Protein AF-A0A962T988-F1 (afdb_monomer_lite)

Secondary structure (DSSP, 8-state):
-------------------------------PPPPPPTTSPPPHHHHHHHHHHHHHHHHHHHHTT---EEEEETTT-TTHHHHHHTTPPTT-EEEEESEEES-EEE-STT-EEEESSTTTSEEEE-TTSSEEEEE-SSSEEEES-EEEESSTTT-EEEEEETT-EEEEEEEEEES-SEEEEEESS-EEEEEEESS--EEEEETT-EEEES---S--EEEEESS-EEEE--BTTBEEEEEEEEESS-EEEE--SS--EEEEEEEEE-SS-EEEE-S-EEEEPP--TT-TT-SEEE-SS-EEEEESEEEES-EEE-SS-EEEEEEEEEB-SS-TTPBPEEEE-TT-EEEEEEEEESEEEE-SS-EEEEES-EE--B-TTS-B-SEEEES-EEEEES-EE-S-EEEETT-EEEEES-EE-S-EEE-TT-EEEE-TT-EEE------SS--SS---SEEE-TT-EEEE-STT-EEESEEEE----S---------------SS--------SS---EE--

Sequence (516 aa):
MRENKTATPLSAMGKLATAAALLAIMTAPAHALTTFTAGTPAKASEVNDNFTELSDRIDALEAKHTGETVNVDCGADAGALLAAMNNAGNGDTFVISGTCNGPIFADHHGLMLQASTPGVDGITAPGDTDAVLSVLARHVTVQGLRLTATVPSSSIGLLVFRNGSATIDNLAVSGAQYSVVVARAASAKIVNTGDIDVAQAVSGGSLRIEGGNSDFRIGAYRNGTVEIRPSAAGSVFEGIELADGGVLRTRGTGTNITVNGKVALYRSSNAYFEGPLTLNYDDNPETEDSGLIALENSALRLRNATINTMTEIAGSSTLRAFSSAFKEYGVPTNGGFIYVGVSSAAVLHGGSAGGIELTEKSSAVLDGATLSGTNIWGDDFALEIDSSAVTAEGATIGDDVYVISNGVFEMEGSTLNGDLIVYSNGSVSVEEGSAINATRAASGTCPTMYNEGIRLDMGSIMTVQDSMSTISGYLHIGYLSAFGAWELGSLPNVDADNNTKSQLEGQGHTGINVCM

Structure (mmCIF, N/CA/C/O backbone):
data_AF-A0A962T988-F1
#
_entry.id   AF-A0A962T988-F1
#
loop_
_atom_site.group_PDB
_atom_site.id
_atom_site.type_symbol
_atom_site.label_atom_id
_atom_site.label_alt_id
_atom_site.label_comp_id
_atom_site.label_asym_id
_atom_site.label_entity_id
_atom_site.label_seq_id
_atom_site.pdbx_PDB_ins_code
_atom_site.Cartn_x
_atom_site.Cartn_y
_atom_site.Cartn_z
_atom_site.occupancy
_atom_site.B_iso_or_equiv
_atom_site.auth_seq_id
_atom_site.auth_comp_id
_atom_site.auth_asym_id
_atom_site.auth_atom_id
_atom_site.pdbx_PDB_model_num
ATOM 1 N N . MET A 1 1 ? 38.900 39.453 -85.536 1.00 39.25 1 MET A N 1
ATOM 2 C CA . MET A 1 1 ? 40.020 38.781 -86.235 1.00 39.25 1 MET A CA 1
ATOM 3 C C . MET A 1 1 ? 39.955 37.318 -85.813 1.00 39.25 1 MET A C 1
ATOM 5 O O . MET A 1 1 ? 39.961 37.091 -84.615 1.00 39.25 1 MET A O 1
ATOM 9 N N . ARG A 1 2 ? 39.473 36.396 -86.669 1.00 37.06 2 ARG A N 1
ATOM 10 C CA . ARG A 1 2 ? 40.268 35.560 -87.616 1.00 37.06 2 ARG A CA 1
ATOM 11 C C . ARG A 1 2 ? 41.411 34.845 -86.875 1.00 37.06 2 ARG A C 1
ATOM 13 O O . ARG A 1 2 ? 42.180 35.548 -86.243 1.00 37.06 2 ARG A O 1
ATOM 20 N N . GLU A 1 3 ? 41.615 33.529 -86.862 1.00 36.16 3 GLU A N 1
ATOM 21 C CA . GLU A 1 3 ? 41.220 32.336 -87.644 1.00 36.16 3 GLU A CA 1
ATOM 22 C C . GLU A 1 3 ? 41.511 31.118 -86.724 1.00 36.16 3 GLU A C 1
ATOM 24 O O . GLU A 1 3 ? 42.454 31.166 -85.944 1.00 36.16 3 GLU A O 1
ATOM 29 N N . ASN A 1 4 ? 40.654 30.106 -86.570 1.00 42.53 4 ASN A N 1
ATOM 30 C CA . ASN A 1 4 ? 40.460 28.912 -87.409 1.00 42.53 4 ASN A CA 1
ATOM 31 C C . ASN A 1 4 ? 41.733 28.121 -87.802 1.00 42.53 4 ASN A C 1
ATOM 33 O O . ASN A 1 4 ? 42.486 28.569 -88.659 1.00 42.53 4 ASN A O 1
ATOM 37 N N . LYS A 1 5 ? 41.887 26.902 -87.252 1.00 44.22 5 LYS A N 1
ATOM 38 C CA . LYS A 1 5 ? 42.448 25.681 -87.889 1.00 44.22 5 LYS A CA 1
ATOM 39 C C . LYS A 1 5 ? 42.120 24.470 -86.992 1.00 44.22 5 LYS A C 1
ATOM 41 O O . LYS A 1 5 ? 42.583 24.411 -85.862 1.00 44.22 5 LYS A O 1
ATOM 46 N N . THR A 1 6 ? 41.086 23.686 -87.325 1.00 41.50 6 THR A N 1
ATOM 47 C CA . THR A 1 6 ? 41.111 22.400 -88.076 1.00 41.50 6 THR A CA 1
ATOM 48 C C . THR A 1 6 ? 41.904 21.275 -87.405 1.00 41.50 6 THR A C 1
ATOM 50 O O . THR A 1 6 ? 43.029 21.515 -87.000 1.00 41.50 6 THR A O 1
ATOM 53 N N . ALA A 1 7 ? 41.530 19.995 -87.424 1.00 40.66 7 ALA A N 1
ATOM 54 C CA . ALA A 1 7 ? 40.282 19.240 -87.580 1.00 40.66 7 ALA A CA 1
ATOM 55 C C . ALA A 1 7 ? 40.701 17.746 -87.551 1.00 40.66 7 ALA A C 1
ATOM 57 O O . ALA A 1 7 ? 41.573 17.386 -88.335 1.00 40.66 7 ALA A O 1
ATOM 58 N N . THR A 1 8 ? 40.004 16.908 -86.758 1.00 42.44 8 THR A N 1
ATOM 59 C CA . THR A 1 8 ? 39.652 15.469 -86.995 1.00 42.44 8 THR A CA 1
ATOM 60 C C . THR A 1 8 ? 40.744 14.380 -87.183 1.00 42.44 8 THR A C 1
ATOM 62 O O . THR A 1 8 ? 41.872 14.719 -87.515 1.00 42.44 8 THR A O 1
ATOM 65 N N . PRO A 1 9 ? 40.427 13.053 -87.120 1.00 53.22 9 PRO A N 1
ATOM 66 C CA . PRO A 1 9 ? 39.211 12.358 -86.635 1.00 53.22 9 PRO A CA 1
ATOM 67 C C . PRO A 1 9 ? 39.452 11.033 -85.838 1.00 53.22 9 PRO A C 1
ATOM 69 O O . PRO A 1 9 ? 40.555 10.514 -85.742 1.00 53.22 9 PRO A O 1
ATOM 72 N N . LEU A 1 10 ? 38.323 10.422 -85.443 1.00 36.81 10 LEU A N 1
ATOM 73 C CA . LEU A 1 10 ? 37.983 8.990 -85.589 1.00 36.81 10 LEU A CA 1
ATOM 74 C C . LEU A 1 10 ? 38.211 7.989 -84.432 1.00 36.81 10 LEU A C 1
ATOM 76 O O . LEU A 1 10 ? 39.319 7.682 -84.015 1.00 36.81 10 LEU A O 1
ATOM 80 N N . SER A 1 11 ? 37.091 7.316 -84.138 1.00 40.28 11 SER A N 1
ATOM 81 C CA . SER A 1 11 ? 36.921 5.934 -83.663 1.00 40.28 11 SER A CA 1
ATOM 82 C C . SER A 1 11 ? 37.006 5.640 -82.159 1.00 40.28 11 SER A C 1
ATOM 84 O O . SER A 1 11 ? 38.055 5.333 -81.616 1.00 40.28 11 SER A O 1
ATOM 86 N N . ALA A 1 12 ? 35.830 5.601 -81.523 1.00 40.47 12 ALA A N 1
ATOM 87 C CA . ALA A 1 12 ? 35.387 4.437 -80.748 1.00 40.47 12 ALA A CA 1
ATOM 88 C C . ALA A 1 12 ? 33.872 4.542 -80.490 1.00 40.47 12 ALA A C 1
ATOM 90 O O . ALA A 1 12 ? 33.415 4.935 -79.421 1.00 40.47 12 ALA A O 1
ATOM 91 N N . MET A 1 13 ? 33.083 4.200 -81.515 1.00 43.38 13 MET A N 1
ATOM 92 C CA . MET A 1 13 ? 31.724 3.698 -81.314 1.00 43.38 13 MET A CA 1
ATOM 93 C C . MET A 1 13 ? 31.827 2.367 -80.570 1.00 43.38 13 MET A C 1
ATOM 95 O O . MET A 1 13 ? 32.518 1.460 -81.028 1.00 43.38 13 MET A O 1
ATOM 99 N N . GLY A 1 14 ? 31.101 2.224 -79.468 1.00 41.66 14 GLY A N 1
ATOM 100 C CA . GLY A 1 14 ? 30.875 0.916 -78.872 1.00 41.66 14 GLY A CA 1
ATOM 101 C C . GLY A 1 14 ? 30.393 1.003 -77.437 1.00 41.66 14 GLY A C 1
ATOM 102 O O . GLY A 1 14 ? 31.177 1.325 -76.556 1.00 41.66 14 GLY A O 1
ATOM 103 N N . LYS A 1 15 ? 29.140 0.582 -77.228 1.00 39.81 15 LYS A N 1
ATOM 104 C CA . LYS A 1 15 ? 28.476 0.314 -75.937 1.00 39.81 15 LYS A CA 1
ATOM 105 C C . LYS A 1 15 ? 27.754 1.502 -75.295 1.00 39.81 15 LYS A C 1
ATOM 107 O O . LYS A 1 15 ? 28.002 1.872 -74.156 1.00 39.81 15 LYS A O 1
ATOM 112 N N . LEU A 1 16 ? 26.757 2.006 -76.019 1.00 44.72 16 LEU A N 1
ATOM 113 C CA . LEU A 1 16 ? 25.584 2.657 -75.436 1.00 44.72 16 LEU A CA 1
ATOM 114 C C . LEU A 1 16 ? 24.385 1.727 -75.668 1.00 44.72 16 LEU A C 1
ATOM 116 O O . LEU A 1 16 ? 23.663 1.853 -76.649 1.00 44.72 16 LEU A O 1
ATOM 120 N N . ALA A 1 17 ? 24.257 0.709 -74.820 1.00 45.31 17 ALA A N 1
ATOM 121 C CA . ALA A 1 17 ? 23.055 -0.104 -74.687 1.00 45.31 17 ALA A CA 1
ATOM 122 C C . ALA A 1 17 ? 23.127 -0.867 -73.361 1.00 45.31 17 ALA A C 1
ATOM 124 O O . ALA A 1 17 ? 24.133 -1.516 -73.075 1.00 45.31 17 ALA A O 1
ATOM 125 N N . THR A 1 18 ? 22.012 -0.877 -72.631 1.00 45.59 18 THR A N 1
ATOM 126 C CA . THR A 1 18 ? 21.708 -1.760 -71.486 1.00 45.59 18 THR A CA 1
ATOM 127 C C . THR A 1 18 ? 22.197 -1.307 -70.102 1.00 45.59 18 THR A C 1
ATOM 129 O O . THR A 1 18 ? 23.062 -1.921 -69.494 1.00 45.59 18 THR A O 1
ATOM 132 N N . ALA A 1 19 ? 21.559 -0.270 -69.555 1.00 39.94 19 ALA A N 1
ATOM 133 C CA . ALA A 1 19 ? 21.387 -0.112 -68.103 1.00 39.94 19 ALA A CA 1
ATOM 134 C C . ALA A 1 19 ? 20.081 0.651 -67.806 1.00 39.94 19 ALA A C 1
ATOM 136 O O . ALA A 1 19 ? 20.057 1.663 -67.119 1.00 39.94 19 ALA A O 1
ATOM 137 N N . ALA A 1 20 ? 18.985 0.178 -68.399 1.00 46.69 20 ALA A N 1
ATOM 138 C CA . ALA A 1 20 ? 17.620 0.605 -68.100 1.00 46.69 20 ALA A CA 1
ATOM 139 C C . ALA A 1 20 ? 16.764 -0.653 -67.900 1.00 46.69 20 ALA A C 1
ATOM 141 O O . ALA A 1 20 ? 15.877 -0.942 -68.693 1.00 46.69 20 ALA A O 1
ATOM 142 N N . ALA A 1 21 ? 17.124 -1.472 -66.910 1.00 46.28 21 ALA A N 1
ATOM 143 C CA . ALA A 1 21 ? 16.362 -2.654 -66.508 1.00 46.28 21 ALA A CA 1
ATOM 144 C C . ALA A 1 21 ? 16.850 -3.165 -65.143 1.00 46.28 21 ALA A C 1
ATOM 146 O O . ALA A 1 21 ? 17.397 -4.257 -65.061 1.00 46.28 21 ALA A O 1
ATOM 147 N N . LEU A 1 22 ? 16.713 -2.373 -64.076 1.00 41.41 22 LEU A N 1
ATOM 148 C CA . LEU A 1 22 ? 16.738 -2.921 -62.712 1.00 41.41 22 LEU A CA 1
ATOM 149 C C . LEU A 1 22 ? 16.064 -1.974 -61.708 1.00 41.41 22 LEU A C 1
ATOM 151 O O . LEU A 1 22 ? 16.631 -1.585 -60.697 1.00 41.41 22 LEU A O 1
ATOM 155 N N . LEU A 1 23 ? 14.829 -1.582 -62.018 1.00 44.09 23 LEU A N 1
ATOM 156 C CA . LEU A 1 23 ? 13.894 -1.049 -61.027 1.00 44.09 23 LEU A CA 1
ATOM 157 C C . LEU A 1 23 ? 12.540 -1.755 -61.187 1.00 44.09 23 LEU A C 1
ATOM 159 O O . LEU A 1 23 ? 11.488 -1.135 -61.281 1.00 44.09 23 LEU A O 1
ATOM 163 N N . ALA A 1 24 ? 12.582 -3.087 -61.275 1.00 43.47 24 ALA A N 1
ATOM 164 C CA . ALA A 1 24 ? 11.425 -3.915 -60.975 1.00 43.47 24 ALA A CA 1
ATOM 165 C C . ALA A 1 24 ? 11.395 -4.062 -59.454 1.00 43.47 24 ALA A C 1
ATOM 167 O O . ALA A 1 24 ? 12.053 -4.930 -58.884 1.00 43.47 24 ALA A O 1
ATOM 168 N N . ILE A 1 25 ? 10.684 -3.147 -58.800 1.00 47.03 25 ILE A N 1
ATOM 169 C CA . ILE A 1 25 ? 10.239 -3.321 -57.423 1.00 47.03 25 ILE A CA 1
ATOM 170 C C . ILE A 1 25 ? 9.438 -4.624 -57.425 1.00 47.03 25 ILE A C 1
ATOM 172 O O . ILE A 1 25 ? 8.323 -4.667 -57.947 1.00 47.03 25 ILE A O 1
ATOM 176 N N . MET A 1 26 ? 10.032 -5.700 -56.907 1.00 39.66 26 MET A N 1
ATOM 177 C CA . MET A 1 26 ? 9.312 -6.926 -56.596 1.00 39.66 26 MET A CA 1
ATOM 178 C C . MET A 1 26 ? 8.359 -6.610 -55.448 1.00 39.66 26 MET A C 1
ATOM 180 O O . MET A 1 26 ? 8.651 -6.834 -54.279 1.00 39.66 26 MET A O 1
ATOM 184 N N . THR A 1 27 ? 7.205 -6.049 -55.794 1.00 42.84 27 THR A N 1
ATOM 185 C CA . THR A 1 27 ? 6.008 -6.241 -54.991 1.00 42.84 27 THR A CA 1
ATOM 186 C C . THR A 1 27 ? 5.675 -7.718 -55.143 1.00 42.84 27 THR A C 1
ATOM 188 O O . THR A 1 27 ? 5.057 -8.131 -56.121 1.00 42.84 27 THR A O 1
ATOM 191 N N . ALA A 1 28 ? 6.188 -8.548 -54.231 1.00 50.31 28 ALA A N 1
ATOM 192 C CA . ALA A 1 28 ? 5.651 -9.890 -54.079 1.00 50.31 28 ALA A CA 1
ATOM 193 C C . ALA A 1 28 ? 4.134 -9.710 -53.898 1.00 50.31 28 ALA A C 1
ATOM 195 O O . ALA A 1 28 ? 3.732 -8.927 -53.028 1.00 50.31 28 ALA A O 1
ATOM 196 N N . PRO A 1 29 ? 3.286 -10.302 -54.759 1.00 52.34 29 PRO A N 1
ATOM 197 C CA . PRO A 1 29 ? 1.853 -10.205 -54.563 1.00 52.34 29 PRO A CA 1
ATOM 198 C C . PRO A 1 29 ? 1.574 -10.775 -53.177 1.00 52.34 29 PRO A C 1
ATOM 200 O O . PRO A 1 29 ? 1.987 -11.894 -52.882 1.00 52.34 29 PRO A O 1
ATOM 203 N N . ALA A 1 30 ? 0.930 -9.994 -52.309 1.00 52.97 30 ALA A N 1
ATOM 204 C CA . ALA A 1 30 ? 0.408 -10.540 -51.069 1.00 52.97 30 ALA A CA 1
ATOM 205 C C . ALA A 1 30 ? -0.486 -11.718 -51.468 1.00 52.97 30 ALA A C 1
ATOM 207 O O . ALA A 1 30 ? -1.491 -11.510 -52.156 1.00 52.97 30 ALA A O 1
ATOM 208 N N . HIS A 1 31 ? -0.071 -12.942 -51.137 1.00 61.88 31 HIS A N 1
ATOM 209 C CA . HIS A 1 31 ? -0.839 -14.135 -51.448 1.00 61.88 31 HIS A CA 1
ATOM 210 C C . HIS A 1 31 ? -2.179 -13.996 -50.720 1.00 61.88 31 HIS A C 1
ATOM 212 O O . HIS A 1 31 ? -2.270 -14.013 -49.493 1.00 61.88 31 HIS A O 1
ATOM 218 N N . ALA A 1 32 ? -3.231 -13.707 -51.483 1.00 74.94 32 ALA A N 1
ATOM 219 C CA . ALA A 1 32 ? -4.561 -13.555 -50.929 1.00 74.94 32 ALA A CA 1
ATOM 220 C C . ALA A 1 32 ? -5.058 -14.944 -50.521 1.00 74.94 32 ALA A C 1
ATOM 222 O O . ALA A 1 32 ? -5.044 -15.861 -51.341 1.00 74.94 32 ALA 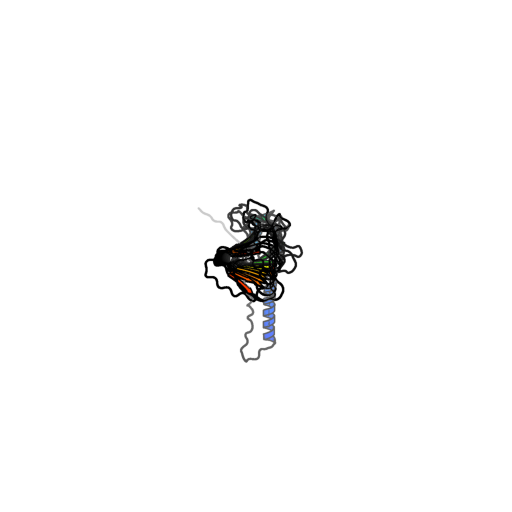A O 1
ATOM 223 N N . LEU A 1 33 ? -5.502 -15.088 -49.269 1.00 84.75 33 LEU A N 1
ATOM 224 C CA . LEU A 1 33 ? -6.119 -16.325 -48.791 1.00 84.75 33 LEU A CA 1
ATOM 225 C C . LEU A 1 33 ? -7.261 -16.732 -49.731 1.00 84.75 33 LEU A C 1
ATOM 227 O O . LEU A 1 33 ? -8.092 -15.900 -50.113 1.00 84.75 33 LEU A O 1
ATOM 231 N N . THR A 1 34 ? -7.322 -18.016 -50.077 1.00 90.00 34 THR A N 1
ATOM 232 C CA . THR A 1 34 ? -8.398 -18.565 -50.904 1.00 90.00 34 THR A CA 1
ATOM 233 C C . THR A 1 34 ? -9.722 -18.397 -50.165 1.00 90.00 34 THR A C 1
ATOM 235 O O . THR A 1 34 ? -9.860 -18.825 -49.017 1.00 90.00 34 THR A O 1
ATOM 238 N N . THR A 1 35 ? -10.706 -17.766 -50.806 1.00 90.50 35 THR A N 1
ATOM 239 C CA . THR A 1 35 ? -12.051 -17.593 -50.244 1.00 90.50 35 THR A CA 1
ATOM 240 C C . THR A 1 35 ? -12.950 -18.748 -50.673 1.00 90.50 35 THR A C 1
ATOM 242 O O . THR A 1 35 ? -13.010 -19.104 -51.848 1.00 90.50 35 THR A O 1
ATOM 245 N N . PHE A 1 36 ? -13.661 -19.348 -49.718 1.00 91.81 36 PHE A N 1
ATOM 246 C CA . PHE A 1 36 ? -14.558 -20.476 -49.977 1.00 91.81 36 PHE A CA 1
ATOM 247 C C . PHE A 1 36 ? -16.010 -20.002 -50.060 1.00 91.81 36 PHE A C 1
ATOM 249 O O . PHE A 1 36 ? -16.465 -19.219 -49.227 1.00 91.81 36 PHE A O 1
ATOM 256 N N . THR A 1 37 ? -16.754 -20.493 -51.055 1.00 94.38 37 THR A N 1
ATOM 257 C CA . THR A 1 37 ? -18.191 -20.206 -51.182 1.00 94.38 37 THR A CA 1
ATOM 258 C C . THR A 1 37 ? -18.996 -21.207 -50.354 1.00 94.38 37 THR A C 1
ATOM 260 O O . THR A 1 37 ? -18.729 -22.410 -50.362 1.00 94.38 37 THR A O 1
ATOM 263 N N . ALA A 1 38 ? -19.998 -20.725 -49.619 1.00 89.44 38 ALA A N 1
ATOM 264 C CA . ALA A 1 38 ? -20.855 -21.592 -48.819 1.00 89.44 38 ALA A CA 1
ATOM 265 C C . ALA A 1 38 ? -21.587 -22.620 -49.704 1.00 89.44 38 ALA A C 1
ATOM 267 O O . ALA A 1 38 ? -22.145 -22.276 -50.744 1.00 89.44 38 ALA A O 1
ATOM 268 N N . GLY A 1 39 ? -21.591 -23.886 -49.280 1.00 90.62 39 GLY A N 1
ATOM 269 C CA . GLY A 1 39 ? -22.261 -24.979 -49.993 1.00 90.62 39 GLY A CA 1
ATOM 270 C C . GLY A 1 39 ? -21.462 -25.604 -51.143 1.00 90.62 39 GLY A C 1
ATOM 271 O O . GLY A 1 39 ? -21.915 -26.597 -51.708 1.00 90.62 39 GLY A O 1
ATOM 272 N N . THR A 1 40 ? -20.270 -25.091 -51.472 1.00 91.75 40 THR A N 1
ATOM 273 C CA . THR A 1 40 ? -19.368 -25.730 -52.445 1.00 91.75 40 THR A CA 1
ATOM 274 C C . THR A 1 40 ? -18.276 -26.535 -51.733 1.00 91.75 40 THR A C 1
ATOM 276 O O . THR A 1 40 ? -17.634 -25.984 -50.837 1.00 91.75 40 THR A O 1
ATOM 279 N N . PRO A 1 41 ? -18.022 -27.806 -52.108 1.00 87.44 41 PRO A N 1
ATOM 280 C CA . PRO A 1 41 ? -16.900 -28.570 -51.565 1.00 87.44 41 PRO A CA 1
ATOM 281 C C . PRO A 1 41 ? -15.560 -27.885 -51.869 1.00 87.44 41 PRO A C 1
ATOM 283 O O . PRO A 1 41 ? -15.242 -27.646 -53.034 1.00 87.44 41 PRO A O 1
ATOM 286 N N . ALA A 1 42 ? -14.777 -27.585 -50.832 1.00 91.06 42 ALA A N 1
ATOM 287 C CA . ALA A 1 42 ? -13.411 -27.083 -50.966 1.00 91.06 42 ALA A CA 1
ATOM 288 C C . ALA A 1 42 ? -12.434 -28.2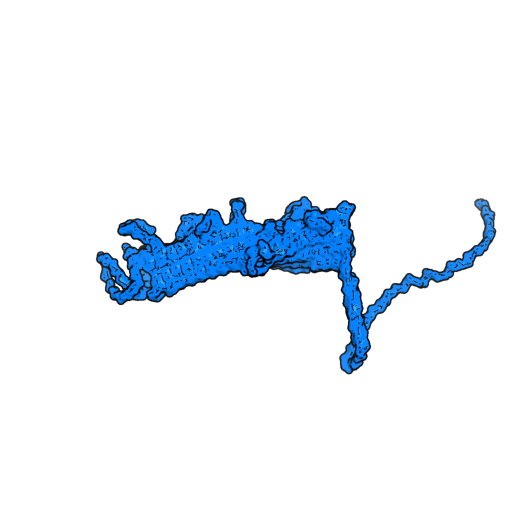47 -51.169 1.00 91.06 42 ALA A C 1
ATOM 290 O O . ALA A 1 42 ? -12.608 -29.318 -50.576 1.00 91.06 42 ALA A O 1
ATOM 291 N N . LYS A 1 43 ? -11.386 -28.057 -51.978 1.00 94.00 43 LYS A N 1
ATOM 292 C CA . LYS A 1 43 ? -10.327 -29.068 -52.059 1.00 94.00 43 LYS A CA 1
ATOM 293 C C . LYS A 1 43 ? -9.490 -29.020 -50.788 1.00 94.00 43 LYS A C 1
ATOM 295 O O . LYS A 1 43 ? -9.113 -27.948 -50.327 1.00 94.00 43 LYS A O 1
ATOM 300 N N . ALA A 1 44 ? -9.128 -30.192 -50.271 1.00 89.88 44 ALA A N 1
ATOM 301 C CA . ALA A 1 44 ? -8.260 -30.293 -49.099 1.00 89.88 44 ALA A CA 1
ATOM 302 C C . ALA A 1 44 ? -6.914 -29.573 -49.302 1.00 89.88 44 ALA A C 1
ATOM 304 O O . ALA A 1 44 ? -6.405 -28.968 -48.368 1.00 89.88 44 ALA A O 1
ATOM 305 N N . SER A 1 45 ? -6.372 -29.579 -50.526 1.00 91.88 45 SER A N 1
ATOM 306 C CA . SER A 1 45 ? -5.148 -28.844 -50.861 1.00 91.88 45 SER A CA 1
ATOM 307 C C . SER A 1 45 ? -5.305 -27.332 -50.682 1.00 91.88 45 SER A C 1
ATOM 309 O O . SER A 1 45 ? -4.464 -26.722 -50.050 1.00 91.88 45 SER A O 1
ATOM 311 N N . GLU A 1 46 ? -6.414 -26.740 -51.138 1.00 89.44 46 GLU A N 1
ATOM 312 C CA . GLU A 1 46 ? -6.660 -25.288 -51.048 1.00 89.44 46 GLU A CA 1
ATOM 313 C C . GLU A 1 46 ? -6.848 -24.830 -49.589 1.00 89.44 46 GLU A C 1
ATOM 315 O O . GLU A 1 46 ? -6.451 -23.730 -49.209 1.00 89.44 46 GLU A O 1
ATOM 320 N N . VAL A 1 47 ? -7.442 -25.685 -48.751 1.00 89.19 47 VAL A N 1
ATOM 321 C CA . VAL A 1 47 ? -7.565 -25.443 -47.306 1.00 89.19 47 VAL A CA 1
ATOM 322 C C . VAL A 1 47 ? -6.201 -25.539 -46.620 1.00 89.19 47 VAL A C 1
ATOM 324 O O . VAL A 1 47 ? -5.866 -24.667 -45.821 1.00 89.19 47 VAL A O 1
ATOM 327 N N . ASN A 1 48 ? -5.408 -26.563 -46.943 1.00 89.38 48 ASN A N 1
ATOM 328 C CA . ASN A 1 48 ? -4.064 -26.732 -46.393 1.00 89.38 48 ASN A CA 1
ATOM 329 C C . ASN A 1 48 ? -3.133 -25.583 -46.805 1.00 89.38 48 ASN A C 1
ATOM 331 O O . ASN A 1 48 ? -2.419 -25.073 -45.951 1.00 89.38 48 ASN A O 1
ATOM 335 N N . ASP A 1 49 ? -3.204 -25.121 -48.056 1.00 89.38 49 ASP A N 1
ATOM 336 C CA . ASP A 1 49 ? -2.417 -23.985 -48.552 1.00 89.38 49 ASP A CA 1
ATOM 337 C C . ASP A 1 49 ? -2.739 -22.698 -47.771 1.00 89.38 49 ASP A C 1
ATOM 339 O O . ASP A 1 49 ? -1.832 -21.962 -47.390 1.00 89.38 49 ASP A O 1
ATOM 343 N N . ASN A 1 50 ? -4.016 -22.449 -47.442 1.00 90.31 50 ASN A N 1
ATOM 344 C CA . ASN A 1 50 ? -4.398 -21.330 -46.573 1.00 90.31 50 ASN A CA 1
ATOM 345 C C . ASN A 1 50 ? -3.815 -21.458 -45.153 1.00 90.31 50 ASN A C 1
ATOM 347 O O . ASN A 1 50 ? -3.456 -20.446 -44.554 1.00 90.31 50 ASN A O 1
ATOM 351 N N . PHE A 1 51 ? -3.747 -22.672 -44.594 1.00 92.12 51 PHE A N 1
ATOM 352 C CA . PHE A 1 51 ? -3.140 -22.896 -43.278 1.00 92.12 51 PHE A CA 1
ATOM 353 C C . PHE A 1 51 ? -1.622 -22.724 -43.307 1.00 92.12 51 PHE A C 1
ATOM 355 O O . PHE A 1 51 ? -1.082 -22.129 -42.380 1.00 92.12 51 PHE A O 1
ATOM 362 N N . THR A 1 52 ? -0.949 -23.186 -44.362 1.00 90.88 52 THR A N 1
ATOM 363 C CA . THR A 1 52 ? 0.484 -22.951 -44.565 1.00 90.88 52 THR A CA 1
ATOM 364 C C . THR A 1 52 ? 0.775 -21.460 -44.703 1.00 90.88 52 THR A C 1
ATOM 366 O O . THR A 1 52 ? 1.607 -20.956 -43.968 1.00 90.88 52 THR A O 1
ATOM 369 N N . GLU A 1 53 ? 0.021 -20.721 -45.522 1.00 86.44 53 GLU A N 1
ATOM 370 C CA . GLU A 1 53 ? 0.174 -19.263 -45.657 1.00 86.44 53 GLU A CA 1
ATOM 371 C C . GLU A 1 53 ? -0.065 -18.529 -44.327 1.00 86.44 53 GLU A C 1
ATOM 373 O O . GLU A 1 53 ? 0.650 -17.591 -43.982 1.00 86.44 53 GLU A O 1
ATOM 378 N N . LEU A 1 54 ? -1.073 -18.937 -43.549 1.00 86.62 54 LEU A N 1
ATOM 379 C CA . LEU A 1 54 ? -1.295 -18.375 -42.215 1.00 86.62 54 LEU A CA 1
ATOM 380 C C . LEU A 1 54 ? -0.137 -18.695 -41.265 1.00 86.62 54 LEU A C 1
ATOM 382 O O . LEU A 1 54 ? 0.272 -17.802 -40.529 1.00 86.62 54 LEU A O 1
ATOM 386 N N . SER A 1 55 ? 0.386 -19.924 -41.297 1.00 86.25 55 SER A N 1
ATOM 387 C CA . SER A 1 55 ? 1.559 -20.334 -40.519 1.00 86.25 55 SER A CA 1
ATOM 388 C C . SER A 1 55 ? 2.773 -19.499 -40.901 1.00 86.25 55 SER A C 1
ATOM 390 O O . SER A 1 55 ? 3.340 -18.855 -40.036 1.00 86.25 55 SER A O 1
ATOM 392 N N . ASP A 1 56 ? 3.094 -19.391 -42.188 1.00 84.44 56 ASP A N 1
ATOM 393 C CA . ASP A 1 56 ? 4.236 -18.620 -42.684 1.00 84.44 56 ASP A CA 1
ATOM 394 C C . ASP A 1 56 ? 4.105 -17.129 -42.338 1.00 84.44 56 ASP A C 1
ATOM 396 O O . ASP A 1 56 ? 5.090 -16.463 -42.031 1.00 84.44 56 ASP A O 1
ATOM 400 N N . ARG A 1 57 ? 2.883 -16.576 -42.349 1.00 82.00 57 ARG A N 1
ATOM 401 C CA . ARG A 1 57 ? 2.630 -15.194 -41.912 1.00 82.00 57 ARG A CA 1
ATOM 402 C C . ARG A 1 57 ? 2.782 -15.021 -40.407 1.00 82.00 57 ARG A C 1
ATOM 404 O O . ARG A 1 57 ? 3.244 -13.961 -39.989 1.00 82.00 57 ARG A O 1
ATOM 411 N N . ILE A 1 58 ? 2.383 -16.009 -39.609 1.00 79.12 58 ILE A N 1
ATOM 412 C CA . ILE A 1 58 ? 2.621 -16.025 -38.161 1.00 79.12 58 ILE A CA 1
ATOM 413 C C . ILE A 1 58 ? 4.125 -16.129 -37.907 1.00 79.12 58 ILE A C 1
ATOM 415 O O . ILE A 1 58 ? 4.669 -15.246 -37.257 1.00 79.12 58 ILE A O 1
ATOM 419 N N . ASP A 1 59 ? 4.809 -17.084 -38.531 1.00 79.56 59 ASP A N 1
ATOM 420 C CA . ASP A 1 59 ? 6.252 -17.293 -38.425 1.00 79.56 59 ASP A CA 1
ATOM 421 C C . ASP A 1 59 ? 7.031 -16.057 -38.887 1.00 79.56 59 ASP A C 1
ATOM 423 O O . ASP A 1 59 ? 8.003 -15.670 -38.255 1.00 79.56 59 ASP A O 1
ATOM 427 N N . ALA A 1 60 ? 6.599 -15.368 -39.947 1.00 73.94 60 ALA A N 1
ATOM 428 C CA . ALA A 1 60 ? 7.215 -14.120 -40.394 1.00 73.94 60 ALA A CA 1
ATOM 429 C C . ALA A 1 60 ? 6.953 -12.952 -39.430 1.00 73.94 60 ALA A C 1
ATOM 431 O O . ALA A 1 60 ? 7.797 -12.066 -39.301 1.00 73.94 60 ALA A O 1
ATOM 432 N N . LEU A 1 61 ? 5.798 -12.916 -38.759 1.00 67.50 61 LEU A N 1
ATOM 433 C CA . LEU A 1 61 ? 5.510 -11.927 -37.717 1.00 67.50 61 LEU A CA 1
ATOM 434 C C . LEU A 1 61 ? 6.312 -12.208 -36.438 1.00 67.50 61 LEU A C 1
ATOM 436 O O . LEU A 1 61 ? 6.804 -11.260 -35.827 1.00 67.50 61 LEU A O 1
ATOM 440 N N . GLU A 1 62 ? 6.492 -13.480 -36.084 1.00 64.94 62 GLU A N 1
ATOM 441 C CA . GLU A 1 62 ? 7.312 -13.944 -34.962 1.00 64.94 62 GLU A CA 1
ATOM 442 C C . GLU A 1 62 ? 8.811 -13.740 -35.238 1.00 64.94 62 GLU A C 1
ATOM 444 O O . GLU A 1 62 ? 9.527 -13.178 -34.411 1.00 64.94 62 GLU A O 1
ATOM 449 N N . ALA A 1 63 ? 9.281 -14.078 -36.440 1.00 64.31 63 ALA A N 1
ATOM 450 C CA . ALA A 1 63 ? 10.665 -13.893 -36.875 1.00 64.31 63 ALA A CA 1
ATOM 451 C C . ALA A 1 63 ? 11.045 -12.416 -37.057 1.00 64.31 63 ALA A C 1
ATOM 453 O O . ALA A 1 63 ? 12.219 -12.069 -36.959 1.00 64.31 63 ALA A O 1
ATOM 454 N N . LYS A 1 64 ? 10.077 -11.523 -37.305 1.00 57.75 64 LYS A N 1
ATOM 455 C CA . LYS A 1 64 ? 10.332 -10.079 -37.431 1.00 57.75 64 LYS A CA 1
ATOM 456 C C . LYS A 1 64 ? 10.584 -9.388 -36.082 1.00 57.75 64 LYS A C 1
ATOM 458 O O . LYS A 1 64 ? 10.961 -8.223 -36.088 1.00 57.75 64 LYS A O 1
ATOM 463 N N . HIS A 1 65 ? 10.378 -10.062 -34.950 1.00 58.41 65 HIS A N 1
ATOM 464 C CA . HIS A 1 65 ? 10.541 -9.470 -33.617 1.00 58.41 65 HIS A CA 1
ATOM 465 C C . HIS A 1 65 ? 11.228 -10.423 -32.630 1.00 58.41 65 HIS A C 1
ATOM 467 O O . HIS A 1 65 ? 10.803 -10.579 -31.484 1.00 58.41 65 HIS A O 1
ATOM 473 N N . THR A 1 66 ? 12.324 -11.052 -33.051 1.00 63.09 66 THR A N 1
ATOM 474 C CA . THR A 1 66 ? 13.290 -11.604 -32.097 1.00 63.09 66 THR A CA 1
ATOM 475 C C . THR A 1 66 ? 14.113 -10.434 -31.569 1.00 63.09 66 THR A C 1
ATOM 477 O O . THR A 1 66 ? 15.082 -10.052 -32.217 1.00 63.09 66 THR A O 1
ATOM 480 N N . GLY A 1 67 ? 13.665 -9.816 -30.472 1.00 77.25 67 GLY A N 1
ATOM 481 C CA . GLY A 1 67 ? 14.286 -8.621 -29.896 1.00 77.25 67 GLY A CA 1
ATOM 482 C C . GLY A 1 67 ? 15.813 -8.652 -29.955 1.00 77.25 67 GLY A C 1
ATOM 483 O O . GLY A 1 67 ? 16.439 -9.626 -29.527 1.00 77.25 67 GLY A O 1
ATOM 484 N N . GLU A 1 68 ? 16.411 -7.614 -30.531 1.00 90.69 68 GLU A N 1
ATOM 485 C CA . GLU A 1 68 ? 17.860 -7.528 -30.656 1.00 90.69 68 GLU A CA 1
ATOM 486 C C . GLU A 1 68 ? 18.473 -7.070 -29.331 1.00 90.69 68 GLU A C 1
ATOM 488 O O . GLU A 1 68 ? 17.884 -6.293 -28.580 1.00 90.69 68 GLU A O 1
ATOM 493 N N . THR A 1 69 ? 19.677 -7.555 -29.018 1.00 96.19 69 THR A N 1
ATOM 494 C CA . THR A 1 69 ? 20.457 -7.005 -27.904 1.00 96.19 69 THR A CA 1
ATOM 495 C C . THR A 1 69 ? 21.354 -5.888 -28.422 1.00 96.19 69 THR A C 1
ATOM 497 O O . THR A 1 69 ? 22.269 -6.133 -29.208 1.00 96.19 69 THR A O 1
ATOM 500 N N . VAL A 1 70 ? 21.111 -4.668 -27.952 1.00 97.06 70 VAL A N 1
ATOM 501 C CA . VAL A 1 70 ? 21.838 -3.454 -28.320 1.00 97.06 70 VAL A CA 1
ATOM 502 C C . VAL A 1 70 ? 22.671 -2.992 -27.126 1.00 97.06 70 VAL A C 1
ATOM 504 O O . VAL A 1 70 ? 22.137 -2.637 -26.077 1.00 97.06 70 VAL A O 1
ATOM 507 N N . ASN A 1 71 ? 23.995 -2.973 -27.281 1.00 98.12 71 ASN A N 1
ATOM 508 C CA . ASN A 1 71 ? 24.890 -2.401 -26.274 1.00 98.12 71 ASN A CA 1
ATOM 509 C C . ASN A 1 71 ? 24.951 -0.879 -26.447 1.00 98.12 71 ASN A C 1
ATOM 511 O O . ASN A 1 71 ? 25.260 -0.391 -27.535 1.00 98.12 71 ASN A O 1
ATOM 515 N N . VAL A 1 72 ? 24.682 -0.139 -25.376 1.00 98.38 72 VAL A N 1
ATOM 516 C CA . VAL A 1 72 ? 24.605 1.323 -25.365 1.00 98.38 72 VAL A CA 1
ATOM 517 C C . VAL A 1 72 ? 25.686 1.879 -24.438 1.00 98.38 72 VAL A C 1
ATOM 519 O O . VAL A 1 72 ? 25.548 1.818 -23.218 1.00 98.38 72 VAL A O 1
ATOM 522 N N . ASP A 1 73 ? 26.752 2.440 -25.015 1.00 98.19 73 ASP A N 1
ATOM 523 C CA . ASP A 1 73 ? 27.859 3.037 -24.258 1.00 98.19 73 ASP A CA 1
ATOM 524 C C . ASP A 1 73 ? 27.670 4.545 -24.056 1.00 98.19 73 ASP A C 1
ATOM 526 O O . ASP A 1 73 ? 28.117 5.378 -24.850 1.00 98.19 73 ASP A O 1
ATOM 530 N N . CYS A 1 74 ? 27.023 4.895 -22.949 1.00 98.31 74 CYS A N 1
ATOM 531 C CA . CYS A 1 74 ? 26.808 6.276 -22.543 1.00 98.31 74 CYS A CA 1
ATOM 532 C C . CYS A 1 74 ? 28.028 6.931 -21.883 1.00 98.31 74 CYS A C 1
ATOM 534 O O . CYS A 1 74 ? 28.025 8.142 -21.667 1.00 98.31 74 CYS A O 1
ATOM 536 N N . GLY A 1 75 ? 29.088 6.168 -21.592 1.00 97.31 75 GLY A N 1
ATOM 537 C CA . GLY A 1 75 ? 30.380 6.729 -21.197 1.00 97.31 75 GLY A CA 1
ATOM 538 C C . GLY A 1 75 ? 31.107 7.378 -22.378 1.00 97.31 75 GLY A C 1
ATOM 539 O O . GLY A 1 75 ? 31.754 8.413 -22.209 1.00 97.31 75 GLY A O 1
ATOM 540 N N . ALA A 1 76 ? 30.969 6.796 -23.573 1.00 97.88 76 ALA A N 1
ATOM 541 C CA . ALA A 1 76 ? 31.496 7.355 -24.815 1.00 97.88 76 ALA A CA 1
ATOM 542 C C . ALA A 1 76 ? 30.574 8.425 -25.429 1.00 97.88 76 ALA A C 1
ATOM 544 O O . ALA A 1 76 ? 31.064 9.446 -25.914 1.00 97.88 76 ALA A O 1
ATOM 545 N N . ASP A 1 77 ? 29.256 8.206 -25.400 1.00 98.12 77 ASP A N 1
ATOM 546 C CA . ASP A 1 77 ? 28.254 9.144 -25.917 1.00 98.12 77 ASP A CA 1
ATOM 547 C C . ASP A 1 77 ? 26.998 9.162 -25.035 1.00 98.12 77 ASP A C 1
ATOM 549 O O . ASP A 1 77 ? 26.127 8.300 -25.137 1.00 98.12 77 ASP A O 1
ATOM 553 N N . ALA A 1 78 ? 26.851 10.202 -24.212 1.00 97.56 78 ALA A N 1
ATOM 554 C CA . ALA A 1 78 ? 25.701 10.354 -23.321 1.00 97.56 78 ALA A CA 1
ATOM 555 C C . ALA A 1 78 ? 24.340 10.398 -24.058 1.00 97.56 78 ALA A C 1
ATOM 557 O O . ALA A 1 78 ? 23.305 10.185 -23.429 1.00 97.56 78 ALA A O 1
ATOM 558 N N . GLY A 1 79 ? 24.304 10.668 -25.370 1.00 97.56 79 GLY A N 1
ATOM 559 C CA . GLY A 1 79 ? 23.091 10.635 -26.195 1.00 97.56 79 GLY A CA 1
ATOM 560 C C . GLY A 1 79 ? 22.757 9.267 -26.807 1.00 97.56 79 GLY A C 1
ATOM 561 O O . GLY A 1 79 ? 21.703 9.132 -27.436 1.00 97.56 79 GLY A O 1
ATOM 562 N N . ALA A 1 80 ? 23.611 8.253 -26.626 1.00 98.06 80 ALA A N 1
ATOM 563 C CA . ALA A 1 80 ? 23.518 6.976 -27.333 1.00 98.06 80 ALA A CA 1
ATOM 564 C C . ALA A 1 80 ? 22.193 6.239 -27.092 1.00 98.06 80 ALA A C 1
ATOM 566 O O . ALA A 1 80 ? 21.607 5.711 -28.037 1.00 98.06 80 ALA A O 1
ATOM 567 N N . LEU A 1 81 ? 21.675 6.241 -25.856 1.00 98.25 81 LEU A N 1
ATOM 568 C CA . LEU A 1 81 ? 20.413 5.561 -25.542 1.00 98.25 81 LEU A CA 1
ATOM 569 C C . LEU A 1 81 ? 19.232 6.179 -26.285 1.00 98.25 81 LEU A C 1
ATOM 571 O O . LEU A 1 81 ? 18.424 5.456 -26.853 1.00 98.25 81 LEU A O 1
ATOM 575 N N . LEU A 1 82 ? 19.140 7.509 -26.326 1.00 97.50 82 LEU A N 1
ATOM 576 C CA . LEU A 1 82 ? 18.061 8.185 -27.042 1.00 97.50 82 LEU A CA 1
ATOM 577 C C . LEU A 1 82 ? 18.119 7.875 -28.546 1.00 97.50 82 LEU A C 1
ATOM 579 O O . LEU A 1 82 ? 17.092 7.607 -29.166 1.00 97.50 82 LEU A O 1
ATOM 583 N N . ALA A 1 83 ? 19.321 7.868 -29.129 1.00 97.06 83 ALA A N 1
ATOM 584 C CA . ALA A 1 83 ? 19.516 7.500 -30.528 1.00 97.06 83 ALA A CA 1
ATOM 585 C C . ALA A 1 83 ? 19.132 6.035 -30.805 1.00 97.06 83 ALA A C 1
ATOM 587 O O . ALA A 1 83 ? 18.507 5.752 -31.828 1.00 97.06 83 ALA A O 1
ATOM 588 N N . ALA A 1 84 ? 19.462 5.122 -29.889 1.00 96.88 84 ALA A N 1
ATOM 589 C CA . ALA A 1 84 ? 19.105 3.711 -29.985 1.00 96.88 84 ALA A CA 1
ATOM 590 C C . ALA A 1 84 ? 17.584 3.502 -29.859 1.00 96.88 84 ALA A C 1
ATOM 592 O O . ALA A 1 84 ? 16.989 2.823 -30.691 1.00 96.88 84 ALA A O 1
ATOM 593 N N . MET A 1 85 ? 16.936 4.177 -28.904 1.00 96.44 85 MET A N 1
ATOM 594 C CA . MET A 1 85 ? 15.486 4.121 -28.682 1.00 96.44 85 MET A CA 1
ATOM 595 C C . MET A 1 85 ? 14.673 4.621 -29.885 1.00 96.44 85 MET A C 1
ATOM 597 O O . MET A 1 85 ? 13.638 4.046 -30.201 1.00 96.44 85 MET A O 1
ATOM 601 N N . ASN A 1 86 ? 15.161 5.634 -30.612 1.00 95.19 86 ASN A N 1
ATOM 602 C CA . ASN A 1 86 ? 14.516 6.117 -31.844 1.00 95.19 86 ASN A CA 1
ATOM 603 C C . ASN A 1 86 ? 14.499 5.081 -32.983 1.00 95.19 86 ASN A C 1
ATOM 605 O O . ASN A 1 86 ? 13.757 5.251 -33.949 1.00 95.19 86 ASN A O 1
ATOM 609 N N . ASN A 1 87 ? 15.333 4.043 -32.890 1.00 93.75 87 ASN A N 1
ATOM 610 C CA . ASN A 1 87 ? 15.423 2.956 -33.863 1.00 93.75 87 ASN A CA 1
ATOM 611 C C . ASN A 1 87 ? 14.988 1.605 -33.270 1.00 93.75 87 ASN A C 1
ATOM 613 O O . ASN A 1 87 ? 15.219 0.578 -33.904 1.00 93.75 87 ASN A O 1
ATOM 617 N N . ALA A 1 88 ? 14.395 1.598 -32.072 1.00 94.00 88 ALA A N 1
ATOM 618 C CA . ALA A 1 88 ? 14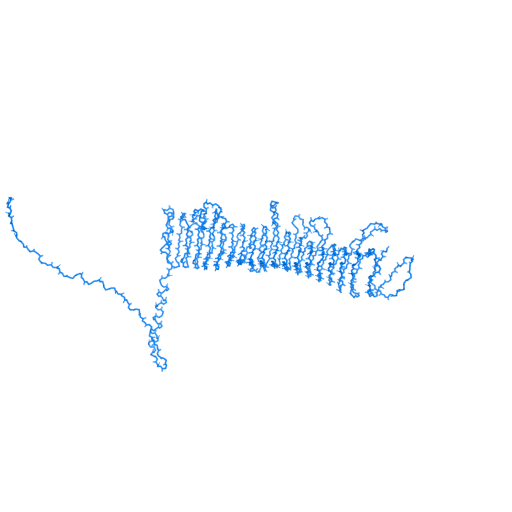.030 0.376 -31.370 1.00 94.00 88 ALA A CA 1
ATOM 619 C C . ALA A 1 88 ? 12.958 -0.430 -32.121 1.00 94.00 88 ALA A C 1
ATOM 621 O O . ALA A 1 88 ? 11.993 0.116 -32.655 1.00 94.00 88 ALA A O 1
ATOM 622 N N . GLY A 1 89 ? 13.102 -1.751 -32.114 1.00 91.81 89 GLY A N 1
ATOM 623 C CA . GLY A 1 89 ? 12.037 -2.707 -32.382 1.00 91.81 89 GLY A CA 1
ATOM 624 C C . GLY A 1 89 ? 11.283 -3.090 -31.105 1.00 91.81 89 GLY A C 1
ATOM 625 O O . GLY A 1 89 ? 11.698 -2.790 -29.985 1.00 91.81 89 GLY A O 1
ATOM 626 N N . ASN A 1 90 ? 10.146 -3.782 -31.247 1.00 91.62 90 ASN A N 1
ATOM 627 C CA . ASN A 1 90 ? 9.519 -4.402 -30.074 1.00 91.62 90 ASN A CA 1
ATOM 628 C C . ASN A 1 90 ? 10.364 -5.593 -29.595 1.00 91.62 90 ASN A C 1
ATOM 630 O O . ASN A 1 90 ? 10.833 -6.389 -30.405 1.00 91.62 90 ASN A O 1
ATOM 634 N N . GLY A 1 91 ? 10.487 -5.759 -28.281 1.00 91.81 91 GLY A N 1
ATOM 635 C CA . GLY A 1 91 ? 11.240 -6.854 -27.667 1.00 91.81 91 GLY A CA 1
ATOM 636 C C . GLY A 1 91 ? 12.735 -6.586 -27.491 1.00 91.81 91 GLY A C 1
ATOM 637 O O . GLY A 1 91 ? 13.405 -7.399 -26.858 1.00 91.81 91 GLY A O 1
ATOM 638 N N . ASP A 1 92 ? 13.263 -5.483 -28.030 1.00 95.38 92 ASP A N 1
ATOM 639 C CA . ASP A 1 92 ? 14.693 -5.181 -27.962 1.00 95.38 92 ASP A CA 1
ATOM 640 C C . ASP A 1 92 ? 15.190 -5.044 -26.520 1.00 95.38 92 ASP A C 1
ATOM 642 O O . ASP A 1 92 ? 14.504 -4.542 -25.624 1.00 95.38 92 ASP A O 1
ATOM 646 N N . THR A 1 93 ? 16.427 -5.484 -26.314 1.00 97.62 93 THR A N 1
ATOM 647 C CA . THR A 1 93 ? 17.143 -5.407 -25.046 1.00 97.62 93 THR A CA 1
ATOM 648 C C . THR A 1 93 ? 18.289 -4.413 -25.162 1.00 97.62 93 THR A C 1
ATOM 650 O O . THR A 1 93 ? 19.247 -4.645 -25.892 1.00 97.62 93 THR A O 1
ATOM 653 N N . PHE A 1 94 ? 18.231 -3.325 -24.404 1.00 98.31 94 PHE A N 1
ATOM 654 C CA . PHE A 1 94 ? 19.288 -2.327 -24.312 1.00 98.31 94 PHE A CA 1
ATOM 655 C C . PHE A 1 94 ? 20.140 -2.584 -23.072 1.00 98.31 94 PHE A C 1
ATOM 657 O O . PHE A 1 94 ? 19.660 -2.434 -21.947 1.00 98.31 94 PHE A O 1
ATOM 664 N N . VAL A 1 95 ? 21.408 -2.944 -23.277 1.00 98.50 95 VAL A N 1
ATOM 665 C CA . VAL A 1 95 ? 22.402 -3.091 -22.205 1.00 98.50 95 VAL A CA 1
ATOM 666 C C . VAL A 1 95 ? 23.185 -1.787 -22.099 1.00 98.50 95 VAL A C 1
ATOM 668 O O . VAL A 1 95 ? 23.976 -1.456 -22.980 1.00 98.50 95 VAL A O 1
ATOM 671 N N . ILE A 1 96 ? 22.930 -1.026 -21.041 1.00 98.75 96 ILE A N 1
ATOM 672 C CA . ILE A 1 96 ? 23.386 0.353 -20.853 1.00 98.75 96 ILE A CA 1
ATOM 673 C C . ILE A 1 96 ? 24.636 0.375 -19.971 1.00 98.75 96 ILE A C 1
ATOM 675 O O . ILE A 1 96 ? 24.586 -0.095 -18.835 1.00 98.75 96 ILE A O 1
ATOM 679 N N . SER A 1 97 ? 25.730 0.961 -20.461 1.00 98.62 97 SER A N 1
ATOM 680 C CA . SER A 1 97 ? 26.939 1.251 -19.680 1.00 98.62 97 SER A CA 1
ATOM 681 C C . SER A 1 97 ? 27.173 2.758 -19.558 1.00 98.62 97 SER A C 1
ATOM 683 O O . SER A 1 97 ? 27.044 3.492 -20.536 1.00 98.62 97 SER A O 1
ATOM 685 N N . GLY A 1 98 ? 27.554 3.236 -18.374 1.00 98.25 98 GLY A N 1
ATOM 686 C CA . GLY A 1 98 ? 27.682 4.660 -18.071 1.00 98.25 98 GLY A CA 1
ATOM 687 C C . GLY A 1 98 ? 26.340 5.353 -17.805 1.00 98.25 98 GLY A C 1
ATOM 688 O O . GLY A 1 98 ? 25.324 4.715 -17.520 1.00 98.25 98 GLY A O 1
ATOM 689 N N . THR A 1 99 ? 26.339 6.685 -17.892 1.00 98.38 99 THR A N 1
ATOM 690 C CA . THR A 1 99 ? 25.166 7.520 -17.588 1.00 98.38 99 THR A CA 1
ATOM 691 C C . THR A 1 99 ? 24.673 8.229 -18.839 1.00 98.38 99 THR A C 1
ATOM 693 O O . THR A 1 99 ? 25.345 9.113 -19.365 1.00 98.38 99 THR A O 1
ATOM 696 N N . CYS A 1 100 ? 23.481 7.867 -19.302 1.00 98.56 100 CYS A N 1
ATOM 697 C CA . CYS A 1 100 ? 22.846 8.487 -20.459 1.00 98.56 100 CYS A CA 1
ATOM 698 C C . CYS A 1 100 ? 22.098 9.767 -20.071 1.00 98.56 100 CYS A C 1
ATOM 700 O O . CYS A 1 100 ? 21.567 9.886 -18.965 1.00 98.56 100 CYS A O 1
ATOM 702 N N . ASN A 1 101 ? 21.976 10.696 -21.014 1.00 97.38 101 ASN A N 1
ATOM 703 C CA . ASN A 1 101 ? 21.111 11.860 -20.884 1.00 97.38 101 ASN A CA 1
ATOM 704 C C . ASN A 1 101 ? 19.649 11.461 -21.141 1.00 97.38 101 ASN A C 1
ATOM 706 O O . ASN A 1 101 ? 19.326 10.875 -22.174 1.00 97.38 101 ASN A O 1
ATOM 710 N N . GLY A 1 102 ? 18.772 11.798 -20.198 1.00 94.81 102 GLY A N 1
ATOM 711 C CA . GLY A 1 102 ? 17.319 11.728 -20.323 1.00 94.81 102 GLY A CA 1
ATOM 712 C C . GLY A 1 102 ? 16.691 13.086 -20.677 1.00 94.81 102 GLY A C 1
ATOM 713 O O . GLY A 1 102 ? 17.408 14.074 -20.861 1.00 94.81 102 GLY A O 1
ATOM 714 N N . PRO A 1 103 ? 15.351 13.160 -20.755 1.00 96.38 103 PRO A N 1
ATOM 715 C CA . PRO A 1 103 ? 14.394 12.098 -20.438 1.00 96.38 103 PRO A CA 1
ATOM 716 C C . PRO A 1 103 ? 14.313 11.032 -21.540 1.00 96.38 103 PRO A C 1
ATOM 718 O O . PRO A 1 103 ? 14.523 11.326 -22.715 1.00 96.38 103 PRO A O 1
ATOM 721 N N . ILE A 1 104 ? 13.985 9.794 -21.163 1.00 97.81 104 ILE A N 1
ATOM 722 C CA . ILE A 1 104 ? 13.800 8.677 -22.104 1.00 97.81 104 ILE A CA 1
ATOM 723 C C . ILE A 1 104 ? 12.331 8.254 -22.139 1.00 97.81 104 ILE A C 1
ATOM 725 O O . ILE A 1 104 ? 11.679 8.143 -21.099 1.00 97.81 104 ILE A O 1
ATOM 729 N N . PHE A 1 105 ? 11.817 7.982 -23.339 1.00 97.56 105 PHE A N 1
ATOM 730 C CA . PHE A 1 105 ? 10.461 7.485 -23.563 1.00 97.56 105 PHE A CA 1
ATOM 731 C C . PHE A 1 105 ? 10.522 6.057 -24.112 1.00 97.56 105 PHE A C 1
ATOM 733 O O . PHE A 1 105 ? 11.007 5.835 -25.215 1.00 97.56 105 PHE A O 1
ATOM 740 N N . ALA A 1 106 ? 10.032 5.090 -23.338 1.00 97.44 106 ALA A N 1
ATOM 741 C CA . ALA A 1 106 ? 9.880 3.700 -23.749 1.00 97.44 106 ALA A CA 1
ATOM 742 C C . ALA A 1 106 ? 8.467 3.478 -24.308 1.00 97.44 106 ALA A C 1
ATOM 744 O O . ALA A 1 106 ? 7.517 3.182 -23.573 1.00 97.44 106 ALA A O 1
ATOM 745 N N . ASP A 1 107 ? 8.330 3.677 -25.615 1.00 96.69 107 ASP A N 1
ATOM 746 C CA . ASP A 1 107 ? 7.078 3.620 -26.378 1.00 96.69 107 ASP A CA 1
ATOM 747 C C . ASP A 1 107 ? 6.955 2.388 -27.296 1.00 96.69 107 ASP A C 1
ATOM 749 O O . ASP A 1 107 ? 5.907 2.194 -27.914 1.00 96.69 107 ASP A O 1
ATOM 753 N N . HIS A 1 108 ? 7.955 1.501 -27.296 1.00 94.44 108 HIS A N 1
ATOM 754 C CA . HIS A 1 108 ? 7.906 0.194 -27.956 1.00 94.44 108 HIS A CA 1
ATOM 755 C C . HIS A 1 108 ? 7.585 -0.928 -26.959 1.00 94.44 108 HIS A C 1
ATOM 757 O O . HIS A 1 108 ? 7.905 -0.860 -25.770 1.00 94.44 108 HIS A O 1
ATOM 763 N N . HIS A 1 109 ? 6.899 -1.970 -27.426 1.00 94.19 109 HIS A N 1
ATOM 764 C CA . HIS A 1 109 ? 6.441 -3.069 -26.579 1.00 94.19 109 HIS A CA 1
ATOM 765 C C . HIS A 1 109 ? 7.561 -4.052 -26.253 1.00 94.19 109 HIS A C 1
ATOM 767 O O . HIS A 1 109 ? 8.424 -4.306 -27.083 1.00 94.19 109 HIS A O 1
ATOM 773 N N . GLY A 1 110 ? 7.512 -4.663 -25.069 1.00 94.38 110 GLY A N 1
ATOM 774 C CA . GLY A 1 110 ? 8.423 -5.755 -24.714 1.00 94.38 110 GLY A CA 1
ATOM 775 C C . GLY A 1 110 ? 9.880 -5.340 -24.509 1.00 94.38 110 GLY A C 1
ATOM 776 O O . GLY A 1 110 ? 10.731 -6.217 -24.439 1.00 94.38 110 GLY A O 1
ATOM 777 N N . LEU A 1 111 ? 10.179 -4.039 -24.447 1.00 96.75 111 LEU A N 1
ATOM 778 C CA . LEU A 1 111 ? 11.549 -3.558 -24.279 1.00 96.75 111 LEU A CA 1
ATOM 779 C C . LEU A 1 111 ? 12.158 -4.021 -22.958 1.00 96.75 111 LEU A C 1
ATOM 781 O O . LEU A 1 111 ? 11.477 -4.054 -21.935 1.00 96.75 111 LEU A O 1
ATOM 785 N N . MET A 1 112 ? 13.463 -4.258 -22.952 1.00 97.88 112 MET A N 1
ATOM 786 C CA . MET A 1 112 ? 14.238 -4.459 -21.734 1.00 97.88 112 MET A CA 1
ATOM 787 C C . MET A 1 112 ? 15.350 -3.417 -21.652 1.00 97.88 112 MET A C 1
ATOM 789 O O . MET A 1 112 ? 16.209 -3.347 -22.520 1.00 97.88 112 MET A O 1
ATOM 793 N N . LEU A 1 113 ? 15.334 -2.596 -20.606 1.00 98.44 113 LEU A N 1
ATOM 794 C CA . LEU A 1 113 ? 16.375 -1.621 -20.298 1.00 98.44 113 LEU A CA 1
ATOM 795 C C . LEU A 1 113 ? 17.186 -2.159 -19.119 1.00 98.44 113 LEU A C 1
ATOM 797 O O . LEU A 1 113 ? 16.684 -2.204 -17.994 1.00 98.44 113 LEU A O 1
ATOM 801 N N . GLN A 1 114 ? 18.417 -2.589 -19.379 1.00 98.44 114 GLN A N 1
ATOM 802 C CA . GLN A 1 114 ? 19.264 -3.271 -18.407 1.00 98.44 114 GLN A CA 1
ATOM 803 C C . GLN A 1 114 ? 20.557 -2.486 -18.165 1.00 98.44 114 GLN A C 1
ATOM 805 O O . GLN A 1 114 ? 21.271 -2.160 -19.109 1.00 98.44 114 GLN A O 1
ATOM 810 N N . ALA A 1 115 ? 20.902 -2.231 -16.904 1.00 98.44 115 ALA A N 1
ATOM 811 C CA . ALA A 1 115 ? 22.232 -1.743 -16.537 1.00 98.44 115 ALA A CA 1
ATOM 812 C C . ALA A 1 115 ? 23.299 -2.823 -16.766 1.00 98.44 115 ALA A C 1
ATOM 814 O O . ALA A 1 115 ? 23.119 -3.969 -16.348 1.00 98.44 115 ALA A O 1
ATOM 815 N N . SER A 1 116 ? 24.444 -2.454 -17.342 1.00 98.19 116 SER A N 1
ATOM 816 C CA . SER A 1 116 ? 25.607 -3.344 -17.415 1.00 98.19 116 SER A CA 1
ATOM 817 C C . SER A 1 116 ? 26.208 -3.585 -16.021 1.00 98.19 116 SER A C 1
ATOM 819 O O . SER A 1 116 ? 26.594 -4.705 -15.686 1.00 98.19 116 SER A O 1
ATOM 821 N N . THR A 1 117 ? 26.188 -2.548 -15.179 1.00 97.69 117 THR A N 1
ATOM 822 C CA . THR A 1 117 ? 26.575 -2.540 -13.767 1.00 97.69 117 THR A CA 1
ATOM 823 C C . THR A 1 117 ? 25.392 -2.043 -12.923 1.00 97.69 117 THR A C 1
ATOM 825 O O . THR A 1 117 ? 25.144 -0.832 -12.869 1.00 97.69 117 THR A O 1
ATOM 828 N N . PRO A 1 118 ? 24.642 -2.948 -12.262 1.00 96.38 118 PRO A N 1
ATOM 829 C CA . PRO A 1 118 ? 23.451 -2.587 -11.496 1.00 96.38 118 PRO A CA 1
ATOM 830 C C . PRO A 1 118 ? 23.700 -1.521 -10.419 1.00 96.38 118 PRO A C 1
ATOM 832 O O . PRO A 1 118 ? 24.701 -1.572 -9.707 1.00 96.38 118 PRO A O 1
ATOM 835 N N . GLY A 1 119 ? 22.784 -0.559 -10.299 1.00 93.19 119 GLY A N 1
ATOM 836 C CA . GLY A 1 119 ? 22.837 0.562 -9.355 1.00 93.19 119 GLY A CA 1
ATOM 837 C C . GLY A 1 119 ? 23.817 1.681 -9.732 1.00 93.19 119 GLY A C 1
ATOM 838 O O . GLY A 1 119 ? 23.789 2.743 -9.106 1.00 93.19 119 GLY A O 1
ATOM 839 N N . VAL A 1 120 ? 24.657 1.472 -10.754 1.00 96.50 120 VAL A N 1
ATOM 840 C CA . VAL A 1 120 ? 25.682 2.426 -11.211 1.00 96.50 120 VAL A CA 1
ATOM 841 C C . VAL A 1 120 ? 25.304 3.030 -12.558 1.00 96.50 120 VAL A C 1
ATOM 843 O O . VAL A 1 120 ? 25.202 4.253 -12.662 1.00 96.50 120 VAL A O 1
ATOM 846 N N . ASP A 1 121 ? 25.075 2.188 -13.567 1.00 98.31 121 ASP A N 1
ATOM 847 C CA . ASP A 1 121 ? 24.712 2.649 -14.909 1.00 98.31 121 ASP A CA 1
ATOM 848 C C . ASP A 1 121 ? 23.256 3.108 -14.954 1.00 98.31 121 ASP A C 1
ATOM 850 O O . ASP A 1 121 ? 22.387 2.582 -14.246 1.00 98.31 121 ASP A O 1
ATOM 854 N N . GLY A 1 122 ? 22.962 4.106 -15.783 1.00 97.81 122 GLY A N 1
ATOM 855 C CA . GLY A 1 122 ? 21.691 4.785 -15.624 1.00 97.81 122 GLY A CA 1
ATOM 856 C C . GLY A 1 122 ? 21.371 5.914 -16.581 1.00 97.81 122 GLY A C 1
ATOM 857 O O . GLY A 1 122 ? 21.995 6.102 -17.623 1.00 97.81 122 GLY A O 1
ATOM 858 N N . ILE A 1 123 ? 20.351 6.673 -16.194 1.00 98.19 123 ILE A N 1
ATOM 859 C CA . ILE A 1 123 ? 19.808 7.804 -16.940 1.00 98.19 123 ILE A CA 1
ATOM 860 C C . ILE A 1 123 ? 19.762 9.004 -15.997 1.00 98.19 123 ILE A C 1
ATOM 862 O O . ILE A 1 123 ? 19.272 8.902 -14.871 1.00 98.19 123 ILE A O 1
ATOM 866 N N . THR A 1 124 ? 20.257 10.148 -16.456 1.00 97.38 124 THR A N 1
ATOM 867 C CA . THR A 1 124 ? 20.143 11.426 -15.749 1.00 97.38 124 THR A CA 1
ATOM 868 C C . THR A 1 124 ? 19.343 12.406 -16.586 1.00 97.38 124 THR A C 1
ATOM 870 O O . THR A 1 124 ? 19.701 12.661 -17.732 1.00 97.38 124 THR A O 1
ATOM 873 N N . ALA A 1 125 ? 18.279 12.974 -16.026 1.00 94.56 125 ALA A N 1
ATOM 874 C CA . ALA A 1 125 ? 17.485 14.004 -16.691 1.00 94.56 125 ALA A CA 1
ATOM 875 C C . ALA A 1 125 ? 17.531 15.323 -15.904 1.00 94.56 125 ALA A C 1
ATOM 877 O O . ALA A 1 125 ? 17.644 15.309 -14.670 1.00 94.56 125 ALA A O 1
ATOM 878 N N . PRO A 1 126 ? 17.447 16.474 -16.595 1.00 87.75 126 PRO A N 1
ATOM 879 C CA . PRO A 1 126 ? 17.281 17.752 -15.927 1.00 87.75 126 PRO A CA 1
ATOM 880 C C . PRO A 1 126 ? 15.950 17.783 -15.160 1.00 87.75 126 PRO A C 1
ATOM 882 O O . PRO A 1 126 ? 14.944 17.229 -15.606 1.00 87.75 126 PRO A O 1
ATOM 885 N N . GLY A 1 127 ? 15.948 18.384 -13.967 1.00 72.88 127 GLY A N 1
ATOM 886 C CA . GLY A 1 127 ? 14.783 18.333 -13.073 1.00 72.88 127 GLY A CA 1
ATOM 887 C C . GLY A 1 127 ? 13.608 19.253 -13.447 1.00 72.88 127 GLY A C 1
ATOM 888 O O . GLY A 1 127 ? 12.657 19.376 -12.684 1.00 72.88 127 GLY A O 1
ATOM 889 N N . ASP A 1 128 ? 13.650 19.898 -14.615 1.00 79.88 128 ASP A N 1
ATOM 890 C CA . ASP A 1 128 ? 12.492 20.554 -15.239 1.00 79.88 128 ASP A CA 1
ATOM 891 C C . ASP A 1 128 ? 11.621 19.575 -16.050 1.00 79.88 128 ASP A C 1
ATOM 893 O O . ASP A 1 128 ? 10.590 19.963 -16.600 1.00 79.88 128 ASP A O 1
ATOM 897 N N . THR A 1 129 ? 12.017 18.302 -16.116 1.00 83.31 129 THR A N 1
ATOM 898 C CA . THR A 1 129 ? 11.252 17.236 -16.766 1.00 83.31 129 THR A CA 1
ATOM 899 C C . THR A 1 129 ? 10.282 16.552 -15.802 1.00 83.31 129 THR A C 1
ATOM 901 O O . THR A 1 129 ? 10.567 16.388 -14.611 1.00 83.31 129 THR A O 1
ATOM 904 N N . ASP A 1 130 ? 9.142 16.106 -16.344 1.00 90.56 130 ASP A N 1
ATOM 905 C CA . ASP A 1 130 ? 8.123 15.362 -15.591 1.00 90.56 130 ASP A CA 1
ATOM 906 C C . ASP A 1 130 ? 8.683 14.042 -15.035 1.00 90.56 130 ASP A C 1
ATOM 908 O O . ASP A 1 130 ? 8.389 13.672 -13.897 1.00 90.56 130 ASP A O 1
ATOM 912 N N . ALA A 1 131 ? 9.491 13.325 -15.829 1.00 96.06 131 ALA A N 1
ATOM 913 C CA . ALA A 1 131 ? 10.105 12.064 -15.429 1.00 96.06 131 ALA A CA 1
ATOM 914 C C . ALA A 1 131 ? 11.453 11.795 -16.118 1.00 96.06 131 ALA A C 1
ATOM 916 O O . ALA A 1 131 ? 11.619 12.123 -17.294 1.00 96.06 131 ALA A O 1
ATOM 917 N N . VAL A 1 132 ? 12.374 11.111 -15.426 1.00 97.19 132 VAL A N 1
ATOM 918 C CA . VAL A 1 132 ? 13.657 10.657 -16.002 1.00 97.19 132 VAL A CA 1
ATOM 919 C C . VAL A 1 132 ? 13.422 9.574 -17.063 1.00 97.19 132 VAL A C 1
ATOM 921 O O . VAL A 1 132 ? 13.983 9.635 -18.159 1.00 97.19 132 VAL A O 1
ATOM 924 N N . LEU A 1 133 ? 12.561 8.599 -16.753 1.00 98.06 133 LEU A N 1
ATOM 925 C CA . LEU A 1 133 ? 12.135 7.536 -17.662 1.00 98.06 133 LEU A CA 1
ATOM 926 C C . LEU A 1 133 ? 10.606 7.439 -17.680 1.00 98.06 133 LEU A C 1
ATOM 928 O O . LEU A 1 133 ? 9.970 7.242 -16.646 1.00 98.06 133 LEU A O 1
ATOM 932 N N . SER A 1 134 ? 10.017 7.539 -18.871 1.00 98.19 134 SER A N 1
ATOM 933 C CA . SER A 1 134 ? 8.582 7.368 -19.103 1.00 98.19 134 SER A CA 1
ATOM 934 C C . SER A 1 134 ? 8.299 6.081 -19.871 1.00 98.19 134 SER A C 1
ATOM 936 O O . SER A 1 134 ? 8.728 5.928 -21.011 1.00 98.19 134 SER A O 1
ATOM 938 N N . VAL A 1 135 ? 7.523 5.175 -19.284 1.00 98.44 135 VAL A N 1
ATOM 939 C CA . VAL A 1 135 ? 7.043 3.944 -19.924 1.00 98.44 135 VAL A CA 1
ATOM 940 C C . VAL A 1 135 ? 5.625 4.167 -20.435 1.00 98.44 135 VAL A C 1
ATOM 942 O O . VAL A 1 135 ? 4.675 4.283 -19.658 1.00 98.44 135 VAL A O 1
ATOM 945 N N . LEU A 1 136 ? 5.493 4.227 -21.759 1.00 97.25 136 LEU A N 1
ATOM 946 C CA . LEU A 1 136 ? 4.226 4.420 -22.472 1.00 97.25 136 LEU A CA 1
ATOM 947 C C . LEU A 1 136 ? 3.722 3.117 -23.104 1.00 97.25 136 LEU A C 1
ATOM 949 O O . LEU A 1 136 ? 2.534 2.983 -23.395 1.00 97.25 136 LEU A O 1
ATOM 953 N N . ALA A 1 137 ? 4.618 2.152 -23.302 1.00 95.75 137 ALA A N 1
ATOM 954 C CA . ALA A 1 137 ? 4.309 0.858 -23.878 1.00 95.75 137 ALA A CA 1
ATOM 955 C C . ALA A 1 137 ? 4.133 -0.249 -22.836 1.00 95.75 137 ALA A C 1
ATOM 957 O O . ALA A 1 137 ? 4.411 -0.109 -21.647 1.00 95.75 137 ALA A O 1
ATOM 958 N N . ARG A 1 138 ? 3.618 -1.379 -23.316 1.00 96.31 138 ARG A N 1
ATOM 959 C CA . ARG A 1 138 ? 3.379 -2.591 -22.523 1.00 96.31 138 ARG A CA 1
ATOM 960 C C . ARG A 1 138 ? 4.609 -3.488 -22.451 1.00 96.31 138 ARG A C 1
ATOM 962 O O . ARG A 1 138 ? 5.308 -3.644 -23.448 1.00 96.31 138 ARG A O 1
ATOM 969 N N . HIS A 1 139 ? 4.747 -4.166 -21.317 1.00 95.44 139 HIS A N 1
ATOM 970 C CA . HIS A 1 139 ? 5.733 -5.207 -21.037 1.00 95.44 139 HIS A CA 1
ATOM 971 C C . HIS A 1 139 ? 7.180 -4.710 -21.073 1.00 95.44 139 HIS A C 1
ATOM 973 O O . HIS A 1 139 ? 8.070 -5.452 -21.467 1.00 95.44 139 HIS A O 1
ATOM 979 N N . VAL A 1 140 ? 7.413 -3.466 -20.654 1.00 97.94 140 VAL A N 1
ATOM 980 C CA . VAL A 1 140 ? 8.770 -2.935 -20.515 1.00 97.94 140 VAL A CA 1
ATOM 981 C C . VAL A 1 140 ? 9.401 -3.491 -19.240 1.00 97.94 140 VAL A C 1
ATOM 983 O O . VAL A 1 140 ? 8.782 -3.478 -18.180 1.00 97.94 140 VAL A O 1
ATOM 986 N N . THR A 1 141 ? 10.630 -3.979 -19.313 1.00 98.38 141 THR A N 1
ATOM 987 C CA . THR A 1 141 ? 11.412 -4.405 -18.151 1.00 98.38 141 THR A CA 1
ATOM 988 C C . THR A 1 141 ? 12.507 -3.385 -17.882 1.00 98.38 141 THR A C 1
ATOM 990 O O . THR A 1 141 ? 13.234 -3.005 -18.793 1.00 98.38 141 THR A O 1
ATOM 993 N N . VAL A 1 142 ? 12.622 -2.934 -16.638 1.00 98.38 142 VAL A N 1
ATOM 994 C CA . VAL A 1 142 ? 13.674 -2.030 -16.167 1.00 98.38 142 VAL A CA 1
ATOM 995 C C . VAL A 1 142 ? 14.488 -2.781 -15.126 1.00 98.38 142 VAL A C 1
ATOM 997 O O . VAL A 1 142 ? 13.957 -3.109 -14.064 1.00 98.38 142 VAL A O 1
ATOM 1000 N N . GLN A 1 143 ? 15.752 -3.067 -15.434 1.00 98.12 143 GLN A N 1
ATOM 1001 C CA . GLN A 1 143 ? 16.599 -3.919 -14.608 1.00 98.12 143 GLN A CA 1
ATOM 1002 C C . GLN A 1 143 ? 17.913 -3.235 -14.228 1.00 98.12 143 GLN A C 1
ATOM 1004 O O . GLN A 1 143 ? 18.715 -2.872 -15.087 1.00 98.12 143 GLN A O 1
ATOM 1009 N N . GLY A 1 144 ? 18.154 -3.092 -12.927 1.00 97.12 144 GLY A N 1
ATOM 1010 C CA . GLY A 1 144 ? 19.428 -2.629 -12.382 1.00 97.12 144 GLY A CA 1
ATOM 1011 C C . GLY A 1 144 ? 19.755 -1.156 -12.638 1.00 97.12 144 GLY A C 1
ATOM 1012 O O . GLY A 1 144 ? 20.851 -0.733 -12.291 1.00 97.12 144 GLY A O 1
ATOM 1013 N N . LEU A 1 145 ? 18.882 -0.372 -13.275 1.00 98.19 145 LEU A N 1
ATOM 1014 C CA . LEU A 1 145 ? 19.198 1.010 -13.651 1.00 98.19 145 LEU A CA 1
ATOM 1015 C C . LEU A 1 145 ? 19.227 1.956 -12.448 1.00 98.19 145 LEU A C 1
ATOM 1017 O O . LEU A 1 145 ? 18.462 1.802 -11.496 1.00 98.19 145 LEU A O 1
ATOM 1021 N N . ARG A 1 146 ? 20.042 3.007 -12.563 1.00 98.00 146 ARG A N 1
ATOM 1022 C CA . ARG A 1 146 ? 19.985 4.202 -11.717 1.00 98.00 146 ARG A CA 1
ATOM 1023 C C . ARG A 1 146 ? 19.316 5.363 -12.456 1.00 98.00 146 ARG A C 1
ATOM 1025 O O . ARG A 1 146 ? 19.785 5.789 -13.507 1.00 98.00 146 ARG A O 1
ATOM 1032 N N . LEU A 1 147 ? 18.243 5.922 -11.909 1.00 97.50 147 LEU A N 1
ATOM 1033 C CA . LEU A 1 147 ? 17.576 7.112 -12.444 1.00 97.50 147 LEU A CA 1
ATOM 1034 C C . LEU A 1 147 ? 17.899 8.316 -11.564 1.00 97.50 147 LEU A C 1
ATOM 1036 O O . LEU A 1 147 ? 17.691 8.281 -10.354 1.00 97.50 147 LEU A O 1
ATOM 1040 N N . THR A 1 148 ? 18.414 9.386 -12.162 1.00 96.88 148 THR A N 1
ATOM 1041 C CA . THR A 1 148 ? 18.815 10.591 -11.425 1.00 96.88 148 THR A CA 1
ATOM 1042 C C . THR A 1 148 ? 18.109 11.818 -11.986 1.00 96.88 148 THR A C 1
ATOM 1044 O O . THR A 1 148 ? 18.264 12.144 -13.162 1.00 96.88 148 THR A O 1
ATOM 1047 N N . ALA A 1 149 ? 17.351 12.518 -11.146 1.00 95.00 149 ALA A N 1
ATOM 1048 C CA . ALA A 1 149 ? 16.853 13.854 -11.456 1.00 95.00 149 ALA A CA 1
ATOM 1049 C C . ALA A 1 149 ? 17.789 14.897 -10.830 1.00 95.00 149 ALA A C 1
ATOM 1051 O O . ALA A 1 149 ? 18.161 14.793 -9.663 1.00 95.00 149 ALA A O 1
ATOM 1052 N N . THR A 1 150 ? 18.219 15.893 -11.607 1.00 92.94 150 THR A N 1
ATOM 1053 C CA . THR A 1 150 ? 19.220 16.868 -11.130 1.00 92.94 150 THR A CA 1
ATOM 1054 C C . THR A 1 150 ? 18.642 17.995 -10.276 1.00 92.94 150 THR A C 1
ATOM 1056 O O . THR A 1 150 ? 19.403 18.681 -9.595 1.00 92.94 150 THR A O 1
ATOM 1059 N N . VAL A 1 151 ? 17.318 18.199 -10.295 1.00 83.94 151 VAL A N 1
ATOM 1060 C CA . VAL A 1 151 ? 16.629 19.200 -9.465 1.00 83.94 151 VAL A CA 1
ATOM 1061 C C . VAL A 1 151 ? 15.515 18.509 -8.668 1.00 83.94 151 VAL A C 1
ATOM 1063 O O . VAL A 1 151 ? 14.614 17.942 -9.283 1.00 83.94 151 VAL A O 1
ATOM 1066 N N . PRO A 1 152 ? 15.528 18.573 -7.323 1.00 72.00 152 PRO A N 1
ATOM 1067 C CA . PRO A 1 152 ? 14.626 17.784 -6.475 1.00 72.00 152 PRO A CA 1
ATOM 1068 C C . PRO A 1 152 ? 13.130 18.116 -6.545 1.00 72.00 152 PRO A C 1
ATOM 1070 O O . PRO A 1 152 ? 12.325 17.418 -5.937 1.00 72.00 152 PRO A O 1
ATOM 1073 N N . SER A 1 153 ? 12.722 19.212 -7.186 1.00 66.88 153 SER A N 1
ATOM 1074 C CA . SER A 1 153 ? 11.492 19.897 -6.764 1.00 66.88 153 SER A CA 1
ATOM 1075 C C . SER A 1 153 ? 10.180 19.444 -7.419 1.00 66.88 153 SER A C 1
ATOM 1077 O O . SER A 1 153 ? 9.153 20.051 -7.137 1.00 66.88 153 SER A O 1
ATOM 1079 N N . SER A 1 154 ? 10.174 18.402 -8.255 1.00 76.56 154 SER A N 1
ATOM 1080 C CA . SER A 1 154 ? 8.928 17.856 -8.845 1.00 76.56 154 SER A CA 1
ATOM 1081 C C . SER A 1 154 ? 9.109 16.606 -9.706 1.00 76.56 154 SER A C 1
ATOM 1083 O O . SER A 1 154 ? 8.123 16.022 -10.154 1.00 76.56 154 SER A O 1
ATOM 1085 N N . SER A 1 155 ? 10.347 16.217 -10.007 1.00 89.56 155 SER A N 1
ATOM 1086 C CA . SER A 1 155 ? 10.597 15.153 -10.976 1.00 89.56 155 SER A CA 1
ATOM 1087 C C . SER A 1 155 ? 10.235 13.775 -10.439 1.00 89.56 155 SER A C 1
ATOM 1089 O O . SER A 1 155 ? 10.393 13.475 -9.253 1.00 89.56 155 SER A O 1
ATOM 1091 N N . ILE A 1 156 ? 9.793 12.917 -11.352 1.00 95.56 156 ILE A N 1
ATOM 1092 C CA . ILE A 1 156 ? 9.566 11.494 -11.125 1.00 95.56 156 ILE A CA 1
ATOM 1093 C C . ILE A 1 156 ? 10.783 10.716 -11.649 1.00 95.56 156 ILE A C 1
ATOM 1095 O O . ILE A 1 156 ? 11.305 11.018 -12.719 1.00 95.56 156 ILE A O 1
ATOM 1099 N N . GLY A 1 157 ? 11.245 9.687 -10.940 1.00 96.56 157 GLY A N 1
ATOM 1100 C CA . GLY A 1 157 ? 12.247 8.768 -11.485 1.00 96.56 157 GLY A CA 1
ATOM 1101 C C . GLY A 1 157 ? 11.673 7.999 -12.672 1.00 96.56 157 GLY A C 1
ATOM 1102 O O . GLY A 1 157 ? 11.999 8.261 -13.831 1.00 96.56 157 GLY A O 1
ATOM 1103 N N . LEU A 1 158 ? 10.767 7.072 -12.370 1.00 98.06 158 LEU A N 1
ATOM 1104 C CA . LEU A 1 158 ? 10.062 6.244 -13.341 1.00 98.06 158 LEU A CA 1
ATOM 1105 C C . LEU A 1 158 ? 8.562 6.556 -13.353 1.00 98.06 158 LEU A C 1
ATOM 1107 O O . LEU A 1 158 ? 7.862 6.336 -12.365 1.00 98.06 158 LEU A O 1
ATOM 1111 N N . LEU A 1 159 ? 8.053 6.999 -14.501 1.00 98.19 159 LEU A N 1
ATOM 1112 C CA . LEU A 1 159 ? 6.628 7.198 -14.747 1.00 98.19 159 LEU A CA 1
ATOM 1113 C C . LEU A 1 159 ? 6.098 6.115 -15.695 1.00 98.19 159 LEU A C 1
ATOM 1115 O O . LEU A 1 159 ? 6.501 6.052 -16.851 1.00 98.19 159 LEU A O 1
ATOM 1119 N N . VAL A 1 160 ? 5.146 5.298 -15.246 1.00 98.50 160 VAL A N 1
ATOM 1120 C CA . VAL A 1 160 ? 4.425 4.337 -16.098 1.00 98.50 160 VAL A CA 1
ATOM 1121 C C . VAL A 1 160 ? 3.035 4.890 -16.393 1.00 98.50 160 VAL A C 1
ATOM 1123 O O . VAL A 1 160 ? 2.258 5.160 -15.474 1.00 98.50 160 VAL A O 1
ATOM 1126 N N . PHE A 1 161 ? 2.714 5.100 -17.670 1.00 97.25 161 PHE A N 1
ATOM 1127 C CA . PHE A 1 161 ? 1.598 5.961 -18.061 1.00 97.25 161 PHE A CA 1
ATOM 1128 C C . PHE A 1 161 ? 0.822 5.452 -19.279 1.00 97.25 161 PHE A C 1
ATOM 1130 O O . PHE A 1 161 ? 1.357 4.729 -20.110 1.00 97.25 161 PHE A O 1
ATOM 1137 N N . ARG A 1 162 ? -0.450 5.868 -19.409 1.00 94.19 162 ARG A N 1
ATOM 1138 C CA . ARG A 1 162 ? -1.314 5.638 -20.594 1.00 94.19 162 ARG A CA 1
ATOM 1139 C C . ARG A 1 162 ? -1.381 4.167 -21.041 1.00 94.19 162 ARG A C 1
ATOM 1141 O O . ARG A 1 162 ? -1.123 3.858 -22.200 1.00 94.19 162 ARG A O 1
ATOM 1148 N N . ASN A 1 163 ? -1.796 3.272 -20.146 1.00 93.56 163 ASN A N 1
ATOM 1149 C CA . ASN A 1 163 ? -1.831 1.814 -20.376 1.00 93.56 163 ASN A CA 1
ATOM 1150 C C . ASN A 1 163 ? -0.453 1.152 -20.569 1.00 93.56 163 ASN A C 1
ATOM 1152 O O . ASN A 1 163 ? -0.391 -0.012 -20.976 1.00 93.56 163 ASN A O 1
ATOM 1156 N N . GLY A 1 164 ? 0.640 1.865 -20.284 1.00 97.56 164 GLY A N 1
ATOM 1157 C CA . GLY A 1 164 ? 1.963 1.268 -20.196 1.00 97.56 164 GLY A CA 1
ATOM 1158 C C . GLY A 1 164 ? 2.014 0.196 -19.109 1.00 97.56 164 GLY A C 1
ATOM 1159 O O . GLY A 1 164 ? 1.250 0.242 -18.138 1.00 97.56 164 GLY A O 1
ATOM 1160 N N . SER A 1 165 ? 2.904 -0.780 -19.270 1.00 98.31 165 SER A N 1
ATOM 1161 C CA . SER A 1 165 ? 3.167 -1.754 -18.217 1.00 98.31 165 SER A CA 1
ATOM 1162 C C . SER A 1 165 ? 4.648 -2.027 -18.031 1.00 98.31 165 SER A C 1
ATOM 1164 O O . SER A 1 165 ? 5.359 -2.243 -19.013 1.00 98.31 165 SER A O 1
ATOM 1166 N N . ALA A 1 166 ? 5.095 -2.017 -16.772 1.00 98.38 166 ALA A N 1
ATOM 1167 C CA . ALA A 1 166 ? 6.501 -2.171 -16.416 1.00 98.38 166 ALA A CA 1
ATOM 1168 C C . ALA A 1 166 ? 6.750 -3.315 -15.419 1.00 98.38 166 ALA A C 1
ATOM 1170 O O . ALA A 1 166 ? 6.005 -3.472 -14.451 1.00 98.38 166 ALA A O 1
ATOM 1171 N N . THR A 1 167 ? 7.829 -4.070 -15.616 1.00 97.81 167 THR A N 1
ATOM 1172 C CA . THR A 1 167 ? 8.453 -4.902 -14.578 1.00 97.81 167 THR A CA 1
ATOM 1173 C C . THR A 1 167 ? 9.735 -4.218 -14.130 1.00 97.81 167 THR A C 1
ATOM 1175 O O . THR A 1 167 ? 10.558 -3.852 -14.961 1.00 97.81 167 THR A O 1
ATOM 1178 N N . ILE A 1 168 ? 9.889 -4.018 -12.829 1.00 97.19 168 ILE A N 1
ATOM 1179 C CA . ILE A 1 168 ? 10.981 -3.266 -12.219 1.00 97.19 168 ILE A CA 1
ATOM 1180 C C . ILE A 1 168 ? 11.768 -4.230 -11.339 1.00 97.19 168 ILE A C 1
ATOM 1182 O O . ILE A 1 168 ? 11.204 -4.856 -10.439 1.00 97.19 168 ILE A O 1
ATOM 1186 N N . ASP A 1 169 ? 13.061 -4.345 -11.603 1.00 95.88 169 ASP A N 1
ATOM 1187 C CA . ASP A 1 169 ? 13.969 -5.231 -10.886 1.00 95.88 169 ASP A CA 1
ATOM 1188 C C . ASP A 1 169 ? 15.243 -4.470 -10.510 1.00 95.88 169 ASP A C 1
ATOM 1190 O O . ASP A 1 169 ? 16.017 -4.081 -11.381 1.00 95.88 169 ASP A O 1
ATOM 1194 N N . ASN A 1 170 ? 15.455 -4.235 -9.214 1.00 94.25 170 ASN A N 1
ATOM 1195 C CA . ASN A 1 170 ? 16.640 -3.560 -8.682 1.00 94.25 170 ASN A CA 1
ATOM 1196 C C . ASN A 1 170 ? 16.863 -2.144 -9.261 1.00 94.25 170 ASN A C 1
ATOM 1198 O O . ASN A 1 170 ? 17.952 -1.796 -9.713 1.00 94.25 170 ASN A O 1
ATOM 1202 N N . LEU A 1 171 ? 15.803 -1.335 -9.295 1.00 95.88 171 LEU A N 1
ATOM 1203 C CA . LEU A 1 171 ? 15.864 0.070 -9.705 1.00 95.88 171 LEU A CA 1
ATOM 1204 C C . LEU A 1 171 ? 16.354 0.945 -8.545 1.00 95.88 171 LEU A C 1
ATOM 1206 O O . LEU A 1 171 ? 15.802 0.855 -7.453 1.00 95.88 171 LEU A O 1
ATOM 1210 N N . ALA A 1 172 ? 17.311 1.833 -8.810 1.00 95.69 172 ALA A N 1
ATOM 1211 C CA . ALA A 1 172 ? 17.712 2.905 -7.901 1.00 95.69 172 ALA A CA 1
ATOM 1212 C C . ALA A 1 172 ? 17.242 4.260 -8.443 1.00 95.69 172 ALA A C 1
ATOM 1214 O O . ALA A 1 172 ? 17.398 4.539 -9.635 1.00 95.69 172 ALA A O 1
ATOM 1215 N N . VAL A 1 173 ? 16.693 5.126 -7.593 1.00 95.19 173 VAL A N 1
ATOM 1216 C CA . VAL A 1 173 ? 16.283 6.485 -7.966 1.00 95.19 173 VAL A CA 1
ATOM 1217 C C . VAL A 1 173 ? 16.884 7.496 -6.999 1.00 95.19 173 VAL A C 1
ATOM 1219 O O . VAL A 1 173 ? 16.884 7.282 -5.799 1.00 95.19 173 VAL A O 1
ATOM 1222 N N . SER A 1 174 ? 17.384 8.621 -7.511 1.00 94.75 174 SER A N 1
ATOM 1223 C CA . SER A 1 174 ? 17.890 9.710 -6.671 1.00 94.75 174 SER A CA 1
ATOM 1224 C C . SER A 1 174 ? 17.531 11.086 -7.228 1.00 94.75 174 SER A C 1
ATOM 1226 O O . SER A 1 174 ? 17.367 11.264 -8.438 1.00 94.75 174 SER A O 1
ATOM 1228 N N . GLY A 1 175 ? 17.384 12.062 -6.329 1.00 92.69 175 GLY A N 1
ATOM 1229 C CA . GLY A 1 175 ? 17.064 13.450 -6.681 1.00 92.69 175 GLY A CA 1
ATOM 1230 C C . GLY A 1 175 ? 15.658 13.667 -7.251 1.00 92.69 175 GLY A C 1
ATOM 1231 O O . GLY A 1 175 ? 15.372 14.757 -7.733 1.00 92.69 175 GLY A O 1
ATOM 1232 N N . ALA A 1 176 ? 14.784 12.658 -7.209 1.00 93.19 176 ALA A N 1
ATOM 1233 C CA . ALA A 1 176 ? 13.385 12.749 -7.623 1.00 93.19 176 ALA A CA 1
ATOM 1234 C C . ALA A 1 176 ? 12.471 12.890 -6.396 1.00 93.19 176 ALA A C 1
ATOM 1236 O O . ALA A 1 176 ? 12.770 12.339 -5.342 1.00 93.19 176 ALA A O 1
ATOM 1237 N N . GLN A 1 177 ? 11.333 13.574 -6.545 1.00 92.38 177 GLN A N 1
ATOM 1238 C CA . GLN A 1 177 ? 10.309 13.642 -5.495 1.00 92.38 177 GLN A CA 1
ATOM 1239 C C . GLN A 1 177 ? 9.614 12.286 -5.310 1.00 92.38 177 GLN A C 1
ATOM 1241 O O . GLN A 1 177 ? 9.267 11.902 -4.197 1.00 92.38 177 GLN A O 1
ATOM 1246 N N . TYR A 1 178 ? 9.395 11.571 -6.417 1.00 94.19 178 TYR A N 1
ATOM 1247 C CA . TYR A 1 178 ? 8.796 10.242 -6.423 1.00 94.19 178 TYR A CA 1
ATOM 1248 C C . TYR A 1 178 ? 9.671 9.292 -7.224 1.00 94.19 178 TYR A C 1
ATOM 1250 O O . TYR A 1 178 ? 10.017 9.580 -8.372 1.00 94.19 178 TYR A O 1
ATOM 1258 N N . SER A 1 179 ? 9.985 8.132 -6.659 1.00 95.62 179 SER A N 1
ATOM 1259 C CA . SER A 1 179 ? 10.811 7.142 -7.343 1.00 95.62 179 SER A CA 1
ATOM 1260 C C . SER A 1 179 ? 10.034 6.450 -8.459 1.00 95.62 179 SER A C 1
ATOM 1262 O O . SER A 1 179 ? 10.503 6.400 -9.595 1.00 95.62 179 SER A O 1
ATOM 1264 N N . VAL A 1 180 ? 8.822 5.970 -8.161 1.00 97.31 180 VAL A N 1
ATOM 1265 C CA . VAL A 1 180 ? 7.951 5.291 -9.130 1.00 97.31 180 VAL A CA 1
ATOM 1266 C C . VAL A 1 180 ? 6.530 5.842 -9.056 1.00 97.31 180 VAL A C 1
ATOM 1268 O O . VAL A 1 180 ? 5.911 5.862 -7.994 1.00 97.31 180 VAL A O 1
ATOM 1271 N N . VAL A 1 181 ? 5.976 6.232 -10.203 1.00 98.00 181 VAL A N 1
ATOM 1272 C CA . VAL A 1 181 ? 4.575 6.649 -10.335 1.00 98.00 181 VAL A CA 1
ATOM 1273 C C . VAL A 1 181 ? 3.897 5.839 -11.429 1.00 98.00 181 VAL A C 1
ATOM 1275 O O . VAL A 1 181 ? 4.349 5.813 -12.571 1.00 98.00 181 VAL A O 1
ATOM 1278 N N . VAL A 1 182 ? 2.773 5.208 -11.099 1.00 98.44 182 VAL A N 1
ATOM 1279 C CA . VAL A 1 182 ? 1.937 4.464 -12.049 1.00 98.44 182 VAL A CA 1
ATOM 1280 C C . VAL A 1 182 ? 0.612 5.186 -12.215 1.00 98.44 182 VAL A C 1
ATOM 1282 O O . VAL A 1 182 ? -0.108 5.369 -11.235 1.00 98.44 182 VAL A O 1
ATOM 1285 N N . ALA A 1 183 ? 0.260 5.594 -13.435 1.00 97.88 183 ALA A N 1
ATOM 1286 C CA . ALA A 1 183 ? -0.925 6.418 -13.648 1.00 97.88 183 ALA A CA 1
ATOM 1287 C C . ALA A 1 183 ? -1.714 6.125 -14.929 1.00 97.88 183 ALA A C 1
ATOM 1289 O O . ALA A 1 183 ? -1.178 5.661 -15.932 1.00 97.88 183 ALA A O 1
ATOM 1290 N N . ARG A 1 184 ? -3.010 6.476 -14.910 1.00 95.75 184 ARG A N 1
ATOM 1291 C CA . ARG A 1 184 ? -3.936 6.404 -16.059 1.00 95.75 184 ARG A CA 1
ATOM 1292 C C . ARG A 1 184 ? -4.009 5.011 -16.690 1.00 95.75 184 ARG A C 1
ATOM 1294 O O . ARG A 1 184 ? -3.578 4.819 -17.829 1.00 95.75 184 ARG A O 1
ATOM 1301 N N . ALA A 1 185 ? -4.559 4.061 -15.931 1.00 94.12 185 ALA A N 1
ATOM 1302 C CA . ALA A 1 185 ? -4.748 2.660 -16.330 1.00 94.12 185 ALA A CA 1
ATOM 1303 C C . ALA A 1 185 ? -3.450 1.905 -16.691 1.00 94.12 185 ALA A C 1
ATOM 1305 O O . ALA A 1 185 ? -3.495 0.828 -17.282 1.00 94.12 185 ALA A O 1
ATOM 1306 N N . ALA A 1 186 ? -2.289 2.460 -16.337 1.00 97.88 186 ALA A N 1
ATOM 1307 C CA . ALA A 1 186 ? -1.013 1.767 -16.416 1.00 97.88 186 ALA A CA 1
ATOM 1308 C C . ALA A 1 186 ? -0.847 0.757 -15.272 1.00 97.88 186 ALA A C 1
ATOM 1310 O O . ALA A 1 186 ? -1.523 0.852 -14.240 1.00 97.88 186 ALA A O 1
ATOM 1311 N N . SER A 1 187 ? 0.091 -0.175 -15.437 1.00 98.19 187 SER A N 1
ATOM 1312 C CA . SER A 1 187 ? 0.462 -1.119 -14.386 1.00 98.19 187 SER A CA 1
ATOM 1313 C C . SER A 1 187 ? 1.970 -1.231 -14.185 1.00 98.19 187 SER A C 1
ATOM 1315 O O . SER A 1 187 ? 2.740 -1.183 -15.135 1.00 98.19 187 SER A O 1
ATOM 1317 N N . ALA A 1 188 ? 2.424 -1.411 -12.951 1.00 98.00 188 ALA A N 1
ATOM 1318 C CA . ALA A 1 188 ? 3.817 -1.750 -12.689 1.00 98.00 188 ALA A CA 1
ATOM 1319 C C . ALA A 1 188 ? 3.926 -2.877 -11.673 1.00 98.00 188 ALA A C 1
ATOM 1321 O O . ALA A 1 188 ? 3.099 -3.005 -10.770 1.00 98.00 188 ALA A O 1
ATOM 1322 N N . LYS A 1 189 ? 4.968 -3.686 -11.826 1.00 97.25 189 LYS A N 1
ATOM 1323 C CA . LYS A 1 189 ? 5.346 -4.752 -10.909 1.00 97.25 189 LYS A CA 1
ATOM 1324 C C . LYS A 1 189 ? 6.777 -4.509 -10.444 1.00 97.25 189 LYS A C 1
ATOM 1326 O O . LYS A 1 189 ? 7.686 -4.584 -11.261 1.00 97.25 189 LYS A O 1
ATOM 1331 N N . ILE A 1 190 ? 6.976 -4.270 -9.154 1.00 94.81 190 ILE A N 1
ATOM 1332 C CA . ILE A 1 190 ? 8.292 -4.229 -8.513 1.00 94.81 190 ILE A CA 1
ATOM 1333 C C . ILE A 1 190 ? 8.599 -5.635 -8.004 1.00 94.81 190 ILE A C 1
ATOM 1335 O O . ILE A 1 190 ? 7.839 -6.177 -7.206 1.00 94.81 190 ILE A O 1
ATOM 1339 N N . VAL A 1 191 ? 9.669 -6.241 -8.511 1.00 92.50 191 VAL A N 1
ATOM 1340 C CA . VAL A 1 191 ? 10.140 -7.573 -8.100 1.00 92.50 191 VAL A CA 1
ATOM 1341 C C . VAL A 1 191 ? 11.131 -7.440 -6.956 1.00 92.50 191 VAL A C 1
ATOM 1343 O O . VAL A 1 191 ? 10.925 -8.012 -5.895 1.00 92.50 191 VAL A O 1
ATOM 1346 N N . ASN A 1 192 ? 12.173 -6.640 -7.167 1.00 88.75 192 ASN A N 1
ATOM 1347 C CA . ASN A 1 192 ? 13.162 -6.309 -6.156 1.00 88.75 192 ASN A CA 1
ATOM 1348 C C . ASN A 1 192 ? 13.267 -4.794 -6.072 1.00 88.75 192 ASN A C 1
ATOM 1350 O O . ASN A 1 192 ? 13.466 -4.118 -7.088 1.00 88.75 192 ASN A O 1
ATOM 1354 N N . THR A 1 193 ? 13.139 -4.265 -4.865 1.00 82.00 193 THR A N 1
ATOM 1355 C CA . THR A 1 193 ? 13.436 -2.864 -4.585 1.00 82.00 193 THR A CA 1
ATOM 1356 C C . THR A 1 193 ? 14.952 -2.692 -4.602 1.00 82.00 193 THR A C 1
ATOM 1358 O O . THR A 1 193 ? 15.648 -3.378 -3.853 1.00 82.00 193 THR A O 1
ATOM 1361 N N . GLY A 1 194 ? 15.459 -1.817 -5.470 1.00 85.44 194 GLY A N 1
ATOM 1362 C CA . GLY A 1 194 ? 16.764 -1.199 -5.236 1.00 85.44 194 GLY A CA 1
ATOM 1363 C C . GLY A 1 194 ? 16.578 -0.031 -4.265 1.00 85.44 194 GLY A C 1
ATOM 1364 O O . GLY A 1 194 ? 15.794 -0.139 -3.323 1.00 85.44 194 GLY A O 1
ATOM 1365 N N . ASP A 1 195 ? 17.206 1.104 -4.553 1.00 90.62 195 ASP A N 1
ATOM 1366 C CA . ASP A 1 195 ? 17.022 2.351 -3.799 1.00 90.62 195 ASP A CA 1
ATOM 1367 C C . ASP A 1 195 ? 15.781 3.106 -4.321 1.00 90.62 195 ASP A C 1
ATOM 1369 O O . ASP A 1 195 ? 15.879 4.038 -5.123 1.00 90.62 195 ASP A O 1
ATOM 1373 N N . ILE A 1 196 ? 14.588 2.634 -3.960 1.00 91.19 196 ILE A N 1
ATOM 1374 C CA . ILE A 1 196 ? 13.306 3.298 -4.244 1.00 91.19 196 ILE A CA 1
ATOM 1375 C C . ILE A 1 196 ? 12.846 3.931 -2.935 1.00 91.19 196 ILE A C 1
ATOM 1377 O O . ILE A 1 196 ? 12.688 3.190 -1.985 1.00 91.19 196 ILE A O 1
ATOM 1381 N N . ASP A 1 197 ? 12.555 5.233 -2.904 1.00 90.69 197 ASP A N 1
ATOM 1382 C CA . ASP A 1 197 ? 12.096 5.937 -1.692 1.00 90.69 197 ASP A CA 1
ATOM 1383 C C . ASP A 1 197 ? 10.563 6.030 -1.630 1.00 90.69 197 ASP A C 1
ATOM 1385 O O . ASP A 1 197 ? 9.940 5.848 -0.585 1.00 90.69 197 ASP A O 1
ATOM 1389 N N . VAL A 1 198 ? 9.916 6.324 -2.767 1.00 92.75 198 VAL A N 1
ATOM 1390 C CA . VAL A 1 198 ? 8.454 6.492 -2.837 1.00 92.75 198 VAL A CA 1
ATOM 1391 C C . VAL A 1 198 ? 7.890 5.841 -4.093 1.00 92.75 198 VAL A C 1
ATOM 1393 O O . VAL A 1 198 ? 8.260 6.200 -5.217 1.00 92.75 198 VAL A O 1
ATOM 1396 N N . ALA A 1 199 ? 6.936 4.928 -3.914 1.00 95.44 199 ALA A N 1
ATOM 1397 C CA . ALA A 1 199 ? 6.205 4.295 -5.004 1.00 95.44 199 ALA A CA 1
ATOM 1398 C C . ALA A 1 199 ? 4.700 4.540 -4.867 1.00 95.44 199 ALA A C 1
ATOM 1400 O O . ALA A 1 199 ? 4.100 4.240 -3.835 1.00 95.44 199 ALA A O 1
ATOM 1401 N N . GLN A 1 200 ? 4.066 5.054 -5.922 1.00 96.94 200 GLN A N 1
ATOM 1402 C CA . GLN A 1 200 ? 2.640 5.369 -5.885 1.00 96.94 200 GLN A CA 1
ATOM 1403 C C . GLN A 1 200 ? 1.862 4.938 -7.127 1.00 96.94 200 GLN A C 1
ATOM 1405 O O . GLN A 1 200 ? 2.325 5.047 -8.265 1.00 96.94 200 GLN A O 1
ATOM 1410 N N . ALA A 1 201 ? 0.626 4.504 -6.896 1.00 97.19 201 ALA A N 1
ATOM 1411 C CA . ALA A 1 201 ? -0.383 4.301 -7.924 1.00 97.19 201 ALA A CA 1
ATOM 1412 C C . ALA A 1 201 ? -1.395 5.449 -7.875 1.00 97.19 201 ALA A C 1
ATOM 1414 O O . ALA A 1 201 ? -2.030 5.676 -6.848 1.00 97.19 201 ALA A O 1
ATOM 1415 N N . VAL A 1 202 ? -1.581 6.175 -8.980 1.00 97.62 202 VAL A N 1
ATOM 1416 C CA . VAL A 1 202 ? -2.495 7.324 -9.031 1.00 97.62 202 VAL A CA 1
ATOM 1417 C C . VAL A 1 202 ? -3.452 7.275 -10.212 1.00 97.62 202 VAL A C 1
ATOM 1419 O O . VAL A 1 202 ? -3.128 6.740 -11.266 1.00 97.62 202 VAL A O 1
ATOM 1422 N N . SER A 1 203 ? -4.622 7.906 -10.096 1.00 96.25 203 SER A N 1
ATOM 1423 C CA . SER A 1 203 ? -5.533 8.130 -11.239 1.00 96.25 203 SER A CA 1
ATOM 1424 C C . SER A 1 203 ? -5.852 6.838 -12.013 1.00 96.25 203 SER A C 1
ATOM 1426 O O . SER A 1 203 ? -5.668 6.776 -13.234 1.00 96.25 203 SER A O 1
ATOM 1428 N N . GLY A 1 204 ? -6.243 5.781 -11.296 1.00 94.88 204 GLY A N 1
ATOM 1429 C CA . GLY A 1 204 ? -6.531 4.459 -11.869 1.00 94.88 204 GLY A CA 1
ATOM 1430 C C . GLY A 1 204 ? -5.307 3.610 -12.243 1.00 94.88 204 GLY A C 1
ATOM 1431 O O . GLY A 1 204 ? -5.458 2.633 -12.970 1.00 94.88 204 GLY A O 1
ATOM 1432 N N . GLY A 1 205 ? -4.094 3.987 -11.826 1.00 97.38 205 GLY A N 1
ATOM 1433 C CA . GLY A 1 205 ? -2.904 3.141 -11.962 1.00 97.38 205 GLY A CA 1
ATOM 1434 C C . GLY A 1 205 ? -2.938 1.920 -11.035 1.00 97.38 205 GLY A C 1
ATOM 1435 O O . GLY A 1 205 ? -3.606 1.937 -10.000 1.00 97.38 205 GLY A O 1
ATOM 1436 N N . SER A 1 206 ? -2.199 0.868 -11.395 1.00 98.12 206 SER A N 1
ATOM 1437 C CA . SER A 1 206 ? -2.068 -0.356 -10.596 1.00 98.12 206 SER A CA 1
ATOM 1438 C C . SER A 1 206 ? -0.602 -0.689 -10.318 1.00 98.12 206 SER A C 1
ATOM 1440 O O . SER A 1 206 ? 0.172 -0.931 -11.238 1.00 98.12 206 SER A O 1
ATOM 1442 N N . LEU A 1 207 ? -0.211 -0.728 -9.051 1.00 97.69 207 LEU A N 1
ATOM 1443 C CA . LEU A 1 207 ? 1.136 -1.087 -8.619 1.00 97.69 207 LEU A CA 1
ATOM 1444 C C . LEU A 1 207 ? 1.101 -2.419 -7.871 1.00 97.69 207 LEU A C 1
ATOM 1446 O O . LEU A 1 207 ? 0.287 -2.610 -6.974 1.00 97.69 207 LEU A O 1
ATOM 1450 N N . ARG A 1 208 ? 1.999 -3.336 -8.213 1.00 96.31 208 ARG A N 1
ATOM 1451 C CA . ARG A 1 208 ? 2.219 -4.583 -7.482 1.00 96.31 208 ARG A CA 1
ATOM 1452 C C . ARG A 1 208 ? 3.656 -4.653 -6.984 1.00 96.31 208 ARG A C 1
ATOM 1454 O O . ARG A 1 208 ? 4.571 -4.332 -7.732 1.00 96.31 208 ARG A O 1
ATOM 1461 N N . ILE A 1 209 ? 3.848 -5.111 -5.754 1.00 93.50 209 ILE A N 1
ATOM 1462 C CA . ILE A 1 209 ? 5.153 -5.219 -5.092 1.00 93.50 209 ILE A CA 1
ATOM 1463 C C . ILE A 1 209 ? 5.334 -6.680 -4.662 1.00 93.50 209 ILE A C 1
ATOM 1465 O O . ILE A 1 209 ? 4.497 -7.202 -3.933 1.00 93.50 209 ILE A O 1
ATOM 1469 N N . GLU A 1 210 ? 6.371 -7.362 -5.151 1.00 89.00 210 GLU A N 1
ATOM 1470 C CA . GLU A 1 210 ? 6.673 -8.791 -4.930 1.00 89.00 210 GLU A CA 1
ATOM 1471 C C . GLU A 1 210 ? 8.017 -9.001 -4.225 1.00 89.00 210 GLU A C 1
ATOM 1473 O O . GLU A 1 210 ? 8.804 -9.868 -4.589 1.00 89.00 210 GLU A O 1
ATOM 1478 N N . GLY A 1 211 ? 8.307 -8.176 -3.233 1.00 71.62 211 GLY A N 1
ATOM 1479 C CA . GLY A 1 211 ? 9.622 -8.119 -2.616 1.00 71.62 211 GLY A CA 1
ATOM 1480 C C . GLY A 1 211 ? 9.942 -6.679 -2.279 1.00 71.62 211 GLY A C 1
ATOM 1481 O O . GLY A 1 211 ? 9.617 -5.767 -3.038 1.00 71.62 211 GLY A O 1
ATOM 1482 N N . GLY A 1 212 ? 10.510 -6.475 -1.101 1.00 61.88 212 GLY A N 1
ATOM 1483 C CA . GLY A 1 212 ? 10.847 -5.155 -0.606 1.00 61.88 212 GLY A CA 1
ATOM 1484 C C . GLY A 1 212 ? 11.882 -5.279 0.490 1.00 61.88 212 GLY A C 1
ATOM 1485 O O . GLY A 1 212 ? 11.665 -6.005 1.462 1.00 61.88 212 GLY A O 1
ATOM 1486 N N . ASN A 1 213 ? 13.002 -4.602 0.285 1.00 64.62 213 ASN A N 1
ATOM 1487 C CA . ASN A 1 213 ? 13.907 -4.227 1.354 1.00 64.62 213 ASN A CA 1
ATOM 1488 C C . ASN A 1 213 ? 13.324 -3.024 2.106 1.00 64.62 213 ASN A C 1
ATOM 1490 O O . ASN A 1 213 ? 12.315 -2.452 1.686 1.00 64.62 213 ASN A O 1
ATOM 1494 N N . SER A 1 214 ? 13.928 -2.713 3.247 1.00 61.12 214 SER A N 1
ATOM 1495 C CA . SER A 1 214 ? 13.478 -1.649 4.133 1.00 61.12 214 SER A CA 1
ATOM 1496 C C . SER A 1 214 ? 13.513 -0.275 3.462 1.00 61.12 214 SER A C 1
ATOM 1498 O O . SER A 1 214 ? 14.312 -0.035 2.561 1.00 61.12 214 SER A O 1
ATOM 1500 N N . ASP A 1 215 ? 12.642 0.605 3.957 1.00 74.94 215 ASP A N 1
ATOM 1501 C CA . ASP A 1 215 ? 12.774 2.065 3.866 1.00 74.94 215 ASP A CA 1
ATOM 1502 C C . ASP A 1 215 ? 12.160 2.753 2.634 1.00 74.94 215 ASP A C 1
ATOM 1504 O O . ASP A 1 215 ? 12.704 3.723 2.119 1.00 74.94 215 ASP A O 1
ATOM 1508 N N . PHE A 1 216 ? 10.978 2.311 2.178 1.00 87.25 216 PHE A N 1
ATOM 1509 C CA . PHE A 1 216 ? 10.211 3.101 1.203 1.00 87.25 216 PHE A CA 1
ATOM 1510 C C . PHE A 1 216 ? 8.726 3.256 1.526 1.00 87.25 216 PHE A C 1
ATOM 1512 O O . PHE A 1 216 ? 8.112 2.425 2.205 1.00 87.25 216 PHE A O 1
ATOM 1519 N N . ARG A 1 217 ? 8.145 4.356 1.032 1.00 92.50 217 ARG A N 1
ATOM 1520 C CA . ARG A 1 217 ? 6.751 4.768 1.246 1.00 92.50 217 ARG A CA 1
ATOM 1521 C C . ARG A 1 217 ? 5.859 4.364 0.082 1.00 92.50 217 ARG A C 1
ATOM 1523 O O . ARG A 1 217 ? 6.247 4.440 -1.088 1.00 92.50 217 ARG A O 1
ATOM 1530 N N . ILE A 1 218 ? 4.626 3.988 0.406 1.00 94.69 218 ILE A N 1
ATOM 1531 C CA . ILE A 1 218 ? 3.614 3.553 -0.555 1.00 94.69 218 ILE A CA 1
ATOM 1532 C C . ILE A 1 218 ? 2.457 4.546 -0.593 1.00 94.69 218 ILE A C 1
ATOM 1534 O O . ILE A 1 218 ? 1.883 4.879 0.439 1.00 94.69 218 ILE A O 1
ATOM 1538 N N . GLY A 1 219 ? 2.067 4.940 -1.806 1.00 96.31 219 GLY A N 1
ATOM 1539 C CA . GLY A 1 219 ? 0.911 5.800 -2.052 1.00 96.31 219 GLY A CA 1
ATOM 1540 C C . GLY A 1 219 ? -0.141 5.168 -2.968 1.00 96.31 219 GLY A C 1
ATOM 1541 O O . GLY A 1 219 ? 0.197 4.588 -4.005 1.00 96.31 219 GLY A O 1
ATOM 1542 N N . ALA A 1 220 ? -1.428 5.330 -2.657 1.00 97.12 220 ALA A N 1
ATOM 1543 C CA . ALA A 1 220 ? -2.508 5.071 -3.613 1.00 97.12 220 ALA A CA 1
ATOM 1544 C C . ALA A 1 220 ? -3.516 6.224 -3.633 1.00 97.12 220 ALA A C 1
ATOM 1546 O O . ALA A 1 220 ? -4.243 6.437 -2.668 1.00 97.12 220 ALA A O 1
ATOM 1547 N N . TYR A 1 221 ? -3.602 6.944 -4.753 1.00 96.75 221 TYR A N 1
ATOM 1548 C CA . TYR A 1 221 ? -4.398 8.173 -4.840 1.00 96.75 221 TYR A CA 1
ATOM 1549 C C . TYR A 1 221 ? -5.359 8.165 -6.028 1.00 96.75 221 TYR A C 1
ATOM 1551 O O . TYR A 1 221 ? -5.026 7.666 -7.105 1.00 96.75 221 TYR A O 1
ATOM 1559 N N . ARG A 1 222 ? -6.531 8.798 -5.907 1.00 96.44 222 ARG A N 1
ATOM 1560 C CA . ARG A 1 222 ? -7.462 9.017 -7.037 1.00 96.44 222 ARG A CA 1
ATOM 1561 C C . ARG A 1 222 ? -7.800 7.704 -7.759 1.00 96.44 222 ARG A C 1
ATOM 1563 O O . ARG A 1 222 ? -7.522 7.553 -8.951 1.00 96.44 222 ARG A O 1
ATOM 1570 N N . ASN A 1 223 ? -8.354 6.737 -7.033 1.00 96.06 223 ASN A N 1
ATOM 1571 C CA . ASN A 1 223 ? -8.646 5.376 -7.513 1.00 96.06 223 ASN A CA 1
ATOM 1572 C C . ASN A 1 223 ? -7.409 4.549 -7.922 1.00 96.06 223 ASN A C 1
ATOM 1574 O O . ASN A 1 223 ? -7.514 3.625 -8.730 1.00 96.06 223 ASN A O 1
ATOM 1578 N N . GLY A 1 224 ? -6.217 4.892 -7.427 1.00 97.44 224 GLY A N 1
ATOM 1579 C CA . GLY A 1 224 ? -5.027 4.053 -7.572 1.00 97.44 224 GLY A CA 1
ATOM 1580 C C . GLY A 1 224 ? -5.151 2.754 -6.773 1.00 97.44 224 GLY A C 1
ATOM 1581 O O . GLY A 1 224 ? -5.799 2.724 -5.729 1.00 97.44 224 GLY A O 1
ATOM 1582 N N . THR A 1 225 ? -4.542 1.672 -7.258 1.00 97.81 225 THR A N 1
ATOM 1583 C CA . THR A 1 225 ? -4.538 0.372 -6.569 1.00 97.81 225 THR A CA 1
ATOM 1584 C C . THR A 1 225 ? -3.117 -0.112 -6.317 1.00 97.81 225 THR A C 1
ATOM 1586 O O . THR A 1 225 ? -2.312 -0.148 -7.246 1.00 97.81 225 THR A O 1
ATOM 1589 N N . VAL A 1 226 ? -2.837 -0.558 -5.094 1.00 97.38 226 VAL A N 1
ATOM 1590 C CA . VAL A 1 226 ? -1.582 -1.204 -4.703 1.00 97.38 226 VAL A CA 1
ATOM 1591 C C . VAL A 1 226 ? -1.848 -2.636 -4.228 1.00 97.38 226 VAL A C 1
ATOM 1593 O O . VAL A 1 226 ? -2.735 -2.880 -3.412 1.00 97.38 226 VAL A O 1
ATOM 1596 N N . GLU A 1 227 ? -1.068 -3.594 -4.728 1.00 95.81 227 GLU A N 1
ATOM 1597 C CA . GLU A 1 227 ? -1.023 -4.975 -4.240 1.00 95.81 227 GLU A CA 1
ATOM 1598 C C . GLU A 1 227 ? 0.362 -5.288 -3.658 1.00 95.81 227 GLU A C 1
ATOM 1600 O O . GLU A 1 227 ? 1.359 -5.245 -4.377 1.00 95.81 227 GLU A O 1
ATOM 1605 N N . ILE A 1 228 ? 0.428 -5.666 -2.381 1.00 93.12 228 ILE A N 1
ATOM 1606 C CA . ILE A 1 228 ? 1.666 -6.124 -1.737 1.00 93.12 228 ILE A CA 1
ATOM 1607 C C . ILE A 1 228 ? 1.635 -7.649 -1.632 1.00 93.12 228 ILE A C 1
ATOM 1609 O O . ILE A 1 228 ? 0.738 -8.230 -1.018 1.00 93.12 228 ILE A O 1
ATOM 1613 N N . ARG A 1 229 ? 2.636 -8.299 -2.219 1.00 91.06 229 ARG A N 1
ATOM 1614 C CA . ARG A 1 229 ? 2.922 -9.727 -2.076 1.00 91.06 229 ARG A CA 1
ATOM 1615 C C . ARG A 1 229 ? 4.241 -9.877 -1.326 1.00 91.06 229 ARG A C 1
ATOM 1617 O O . ARG A 1 229 ? 5.293 -9.860 -1.965 1.00 91.06 229 ARG A O 1
ATOM 1624 N N . PRO A 1 230 ? 4.196 -9.958 0.013 1.00 82.31 230 PRO A N 1
ATOM 1625 C CA . PRO A 1 230 ? 5.409 -10.028 0.812 1.00 82.31 230 PRO A CA 1
ATOM 1626 C C . PRO A 1 230 ? 6.271 -11.236 0.425 1.00 82.31 230 PRO A C 1
ATOM 1628 O O . PRO A 1 230 ? 5.764 -12.311 0.095 1.00 82.31 230 PRO A O 1
ATOM 1631 N N . SER A 1 231 ? 7.589 -11.035 0.448 1.00 79.75 231 SER A N 1
ATOM 1632 C CA . SER A 1 231 ? 8.563 -12.105 0.223 1.00 79.75 231 SER A CA 1
ATOM 1633 C C . SER A 1 231 ? 8.640 -13.036 1.439 1.00 79.75 231 SER A C 1
ATOM 1635 O O . SER A 1 231 ? 8.191 -12.678 2.528 1.00 79.75 231 SER A O 1
ATOM 1637 N N . ALA A 1 232 ? 9.279 -14.203 1.296 1.00 71.50 232 ALA A N 1
ATOM 1638 C CA . ALA A 1 232 ? 9.528 -15.116 2.420 1.00 71.50 232 ALA A CA 1
ATOM 1639 C C . ALA A 1 232 ? 10.292 -14.458 3.590 1.00 71.50 232 ALA A C 1
ATOM 1641 O O . ALA A 1 232 ? 10.132 -14.882 4.731 1.00 71.50 232 ALA A O 1
ATOM 1642 N N . ALA A 1 233 ? 11.091 -13.420 3.319 1.00 75.88 233 ALA A N 1
ATOM 1643 C CA . ALA A 1 233 ? 11.832 -12.666 4.329 1.00 75.88 233 ALA A CA 1
ATOM 1644 C C . ALA A 1 233 ? 10.989 -11.578 5.031 1.00 75.88 233 ALA A C 1
ATOM 1646 O O . ALA A 1 233 ? 11.482 -10.922 5.944 1.00 75.88 233 ALA A O 1
ATOM 1647 N N . GLY A 1 234 ? 9.729 -11.390 4.625 1.00 78.62 234 GLY A N 1
ATOM 1648 C CA . GLY A 1 234 ? 8.889 -10.263 5.027 1.00 78.62 234 GLY A CA 1
ATOM 1649 C C . GLY A 1 234 ? 9.013 -9.072 4.075 1.00 78.62 234 GLY A C 1
ATOM 1650 O O . GLY A 1 234 ? 9.593 -9.163 2.985 1.00 78.62 234 GLY A O 1
ATOM 1651 N N . SER A 1 235 ? 8.395 -7.957 4.452 1.00 83.94 235 SER A N 1
ATOM 1652 C CA . SER A 1 235 ? 8.531 -6.661 3.773 1.00 83.94 235 SER A CA 1
ATOM 1653 C C . SER A 1 235 ? 8.433 -5.547 4.804 1.00 83.94 235 SER A C 1
ATOM 1655 O O . SER A 1 235 ? 7.596 -5.636 5.699 1.00 83.94 235 SER A O 1
ATOM 1657 N N . VAL A 1 236 ? 9.284 -4.529 4.687 1.00 87.94 236 VAL A N 1
ATOM 1658 C CA . VAL A 1 236 ? 9.332 -3.389 5.608 1.00 87.94 236 VAL A CA 1
ATOM 1659 C C . VAL A 1 236 ? 9.074 -2.109 4.817 1.00 87.94 236 VAL A C 1
ATOM 1661 O O . VAL A 1 236 ? 9.703 -1.899 3.786 1.00 87.94 236 VAL A O 1
ATOM 1664 N N . PHE A 1 237 ? 8.160 -1.269 5.294 1.00 90.12 237 PHE A N 1
ATOM 1665 C CA . PHE A 1 237 ? 7.801 0.013 4.680 1.00 90.12 237 PHE A CA 1
ATOM 1666 C C . PHE A 1 237 ? 7.902 1.133 5.715 1.00 90.12 237 PHE A C 1
ATOM 1668 O O . PHE A 1 237 ? 7.640 0.890 6.888 1.00 90.12 237 PHE A O 1
ATOM 1675 N N . GLU A 1 238 ? 8.222 2.359 5.302 1.00 90.06 238 GLU A N 1
ATOM 1676 C CA . GLU A 1 238 ? 8.174 3.520 6.215 1.00 90.06 238 GLU A CA 1
ATOM 1677 C C . GLU A 1 238 ? 6.744 4.027 6.418 1.00 90.06 238 GLU A C 1
ATOM 1679 O O . GLU A 1 238 ? 6.378 4.563 7.456 1.00 90.06 238 GLU A O 1
ATOM 1684 N N . GLY A 1 239 ? 5.895 3.889 5.405 1.00 91.31 239 GLY A N 1
ATOM 1685 C CA . GLY A 1 239 ? 4.557 4.448 5.482 1.00 91.31 239 GLY A CA 1
ATOM 1686 C C . GLY A 1 239 ? 3.679 4.050 4.316 1.00 91.31 239 GLY A C 1
ATOM 1687 O O . GLY A 1 239 ? 4.152 3.719 3.226 1.00 91.31 239 GLY A O 1
ATOM 1688 N N . ILE A 1 240 ? 2.380 4.081 4.572 1.00 94.69 240 ILE A N 1
ATOM 1689 C CA . ILE A 1 240 ? 1.323 3.793 3.615 1.00 94.69 240 ILE A CA 1
ATOM 1690 C C . ILE A 1 240 ? 0.306 4.924 3.696 1.00 94.69 240 ILE A C 1
ATOM 1692 O O . ILE A 1 240 ? -0.283 5.160 4.749 1.00 94.69 240 ILE A O 1
ATOM 1696 N N . GLU A 1 241 ? 0.039 5.572 2.570 1.00 96.50 241 GLU A N 1
ATOM 1697 C CA . GLU A 1 241 ? -0.991 6.600 2.472 1.00 96.50 241 GLU A CA 1
ATOM 1698 C C . GLU A 1 241 ? -1.933 6.314 1.300 1.00 96.50 241 GLU A C 1
ATOM 1700 O O . GLU A 1 241 ? -1.512 6.156 0.152 1.00 96.50 241 GLU A O 1
ATOM 1705 N N . LEU A 1 242 ? -3.233 6.249 1.586 1.00 97.06 242 LEU A N 1
ATOM 1706 C CA . LEU A 1 242 ? -4.284 6.073 0.592 1.00 97.06 242 LEU A CA 1
ATOM 1707 C C . LEU A 1 242 ? -5.246 7.259 0.658 1.00 97.06 242 LEU A C 1
ATOM 1709 O O . LEU A 1 242 ? -5.753 7.581 1.732 1.00 97.06 242 LEU A O 1
ATOM 1713 N N . ALA A 1 243 ? -5.552 7.881 -0.480 1.00 96.50 243 ALA A N 1
ATOM 1714 C CA . ALA A 1 243 ? -6.573 8.924 -0.536 1.00 96.50 243 ALA A CA 1
ATOM 1715 C C . ALA A 1 243 ? -7.398 8.900 -1.828 1.00 96.50 243 ALA A C 1
ATOM 1717 O O . ALA A 1 243 ? -6.977 8.379 -2.863 1.00 96.50 243 ALA A O 1
ATOM 1718 N N . ASP A 1 244 ? -8.575 9.526 -1.792 1.00 96.69 244 ASP A N 1
ATOM 1719 C CA . ASP A 1 244 ? -9.429 9.746 -2.966 1.00 96.69 244 ASP A CA 1
ATOM 1720 C C . ASP A 1 244 ? -9.786 8.434 -3.690 1.00 96.69 244 ASP A C 1
ATOM 1722 O O . ASP A 1 244 ? -9.550 8.277 -4.892 1.00 96.69 244 ASP A O 1
ATOM 1726 N N . GLY A 1 245 ? -10.310 7.456 -2.950 1.00 95.06 245 GLY A N 1
ATOM 1727 C CA . GLY A 1 245 ? -10.652 6.135 -3.487 1.00 95.06 245 GLY A CA 1
ATOM 1728 C C . GLY A 1 245 ? -9.457 5.196 -3.674 1.00 95.06 245 GLY A C 1
ATOM 1729 O O . GLY A 1 245 ? -9.549 4.238 -4.442 1.00 95.06 245 GLY A O 1
ATOM 1730 N N . GLY A 1 246 ? -8.321 5.469 -3.027 1.00 96.75 246 GLY A N 1
ATOM 1731 C CA . GLY A 1 246 ? -7.146 4.601 -3.058 1.00 96.75 246 GLY A CA 1
ATOM 1732 C C . GLY A 1 246 ? -7.447 3.211 -2.494 1.00 96.75 246 GLY A C 1
ATOM 1733 O O . GLY A 1 246 ? -8.202 3.066 -1.533 1.00 96.75 246 GLY A O 1
ATOM 1734 N N . VAL A 1 247 ? -6.864 2.171 -3.091 1.00 96.75 247 VAL A N 1
ATOM 1735 C CA . VAL A 1 247 ? -7.054 0.784 -2.649 1.00 96.75 247 VAL A CA 1
ATOM 1736 C C . VAL A 1 247 ? -5.712 0.117 -2.399 1.00 96.75 247 VAL A C 1
ATOM 1738 O O . VAL A 1 247 ? -4.860 0.097 -3.282 1.00 96.75 247 VAL A O 1
ATOM 1741 N N . LEU A 1 248 ? -5.555 -0.512 -1.237 1.00 97.12 248 LEU A N 1
ATOM 1742 C CA . LEU A 1 248 ? -4.435 -1.393 -0.929 1.00 97.12 248 LEU A CA 1
ATOM 1743 C C . LEU A 1 248 ? -4.929 -2.789 -0.573 1.00 97.12 248 LEU A C 1
ATOM 1745 O O . LEU A 1 248 ? -5.881 -2.966 0.190 1.00 97.12 248 LEU A O 1
ATOM 1749 N N . ARG A 1 249 ? -4.257 -3.800 -1.118 1.00 94.69 249 ARG A N 1
ATOM 1750 C CA . ARG A 1 249 ? -4.484 -5.203 -0.773 1.00 94.69 249 ARG A CA 1
ATOM 1751 C C . ARG A 1 249 ? -3.161 -5.888 -0.514 1.00 94.69 249 ARG A C 1
ATOM 1753 O O . ARG A 1 249 ? -2.243 -5.782 -1.322 1.00 94.69 249 ARG A O 1
ATOM 1760 N N . THR A 1 250 ? -3.080 -6.643 0.567 1.00 91.06 250 THR A N 1
ATOM 1761 C CA . THR A 1 250 ? -1.977 -7.574 0.774 1.00 91.06 250 THR A CA 1
ATOM 1762 C C . THR A 1 250 ? -2.449 -8.977 0.443 1.00 91.06 250 THR A C 1
ATOM 1764 O O . THR A 1 250 ? -3.575 -9.355 0.762 1.00 91.06 250 THR A O 1
ATOM 1767 N N . ARG A 1 251 ? -1.614 -9.739 -0.262 1.00 84.25 251 ARG A N 1
ATOM 1768 C CA . ARG A 1 251 ? -1.899 -11.126 -0.622 1.00 84.25 251 ARG A CA 1
ATOM 1769 C C . ARG A 1 251 ? -0.709 -11.988 -0.240 1.00 84.25 251 ARG A C 1
ATOM 1771 O O . ARG A 1 251 ? 0.369 -11.852 -0.810 1.00 84.25 251 ARG A O 1
ATOM 1778 N N . GLY A 1 252 ? -0.940 -12.915 0.679 1.00 68.88 252 GLY A N 1
ATOM 1779 C CA . GLY A 1 252 ? 0.072 -13.848 1.161 1.00 68.88 252 GLY A CA 1
ATOM 1780 C C . GLY A 1 252 ? -0.198 -14.215 2.612 1.00 68.88 252 GLY A C 1
ATOM 1781 O O . GLY A 1 252 ? -0.299 -13.348 3.473 1.00 68.88 252 GLY A O 1
ATOM 1782 N N . THR A 1 253 ? -0.343 -15.507 2.885 1.00 59.41 253 THR A N 1
ATOM 1783 C CA . THR A 1 253 ? -0.571 -16.027 4.234 1.00 59.41 253 THR A CA 1
ATOM 1784 C C . THR A 1 253 ? 0.757 -16.540 4.784 1.00 59.41 253 THR A C 1
ATOM 1786 O O . THR A 1 253 ? 1.231 -17.579 4.332 1.00 59.41 253 THR A O 1
ATOM 1789 N N . GLY A 1 254 ? 1.364 -15.831 5.738 1.00 64.75 254 GLY A N 1
ATOM 1790 C CA . GLY A 1 254 ? 2.485 -16.366 6.529 1.00 64.75 254 GLY A CA 1
ATOM 1791 C C . GLY A 1 254 ? 3.763 -15.532 6.577 1.00 64.75 254 GLY A C 1
ATOM 1792 O O . GLY A 1 254 ? 4.696 -15.925 7.265 1.00 64.75 254 GLY A O 1
ATOM 1793 N N . THR A 1 255 ? 3.818 -14.392 5.895 1.00 78.12 255 THR A N 1
ATOM 1794 C CA . THR A 1 255 ? 4.982 -13.493 5.919 1.00 78.12 255 THR A CA 1
ATOM 1795 C C . THR A 1 255 ? 4.565 -12.130 6.444 1.00 78.12 255 THR A C 1
ATOM 1797 O O . THR A 1 255 ? 3.589 -11.559 5.952 1.00 78.12 255 THR A O 1
ATOM 1800 N N . ASN A 1 256 ? 5.297 -11.633 7.439 1.00 84.50 256 ASN A N 1
ATOM 1801 C CA . ASN A 1 256 ? 4.980 -10.379 8.110 1.00 84.50 256 ASN A CA 1
ATOM 1802 C C . ASN A 1 256 ? 5.222 -9.187 7.179 1.00 84.50 256 ASN A C 1
ATOM 1804 O O . ASN A 1 256 ? 6.268 -9.089 6.531 1.00 84.50 256 ASN A O 1
ATOM 1808 N N . ILE A 1 257 ? 4.261 -8.271 7.154 1.00 89.38 257 ILE A N 1
ATOM 1809 C CA . ILE A 1 257 ? 4.455 -6.911 6.660 1.00 89.38 257 ILE A CA 1
ATOM 1810 C C . ILE A 1 257 ? 4.733 -6.040 7.872 1.00 89.38 257 ILE A C 1
ATOM 1812 O O . ILE A 1 257 ? 3.919 -6.007 8.786 1.00 89.38 257 ILE A O 1
ATOM 1816 N N . THR A 1 258 ? 5.853 -5.334 7.874 1.00 90.69 258 THR A N 1
ATOM 1817 C CA . THR A 1 258 ? 6.171 -4.334 8.888 1.00 90.69 258 THR A CA 1
ATOM 1818 C C . THR A 1 258 ? 6.018 -2.951 8.277 1.00 90.69 258 THR A C 1
ATOM 1820 O O . THR A 1 258 ? 6.526 -2.697 7.187 1.00 90.69 258 THR A O 1
ATOM 1823 N N . VAL A 1 259 ? 5.334 -2.051 8.971 1.00 90.81 259 VAL A N 1
ATOM 1824 C CA . VAL A 1 259 ? 5.286 -0.630 8.626 1.00 90.81 259 VAL A CA 1
ATOM 1825 C C . VAL A 1 259 ? 5.861 0.146 9.807 1.00 90.81 259 VAL A C 1
ATOM 1827 O O . VAL A 1 259 ? 5.369 0.010 10.924 1.00 90.81 259 VAL A O 1
ATOM 1830 N N . ASN A 1 260 ? 6.927 0.902 9.572 1.00 88.56 260 ASN A N 1
ATOM 1831 C CA . ASN A 1 260 ? 7.620 1.733 10.552 1.00 88.56 260 ASN A CA 1
ATOM 1832 C C . ASN A 1 260 ? 7.201 3.191 10.346 1.00 88.56 260 ASN A C 1
ATOM 1834 O O . ASN A 1 260 ? 7.940 3.948 9.725 1.00 88.56 260 ASN A O 1
ATOM 1838 N N . GLY A 1 261 ? 5.999 3.543 10.804 1.00 86.44 261 GLY A N 1
ATOM 1839 C CA . GLY A 1 261 ? 5.432 4.876 10.616 1.00 86.44 261 GLY A CA 1
ATOM 1840 C C . GLY A 1 261 ? 3.917 4.849 10.469 1.00 86.44 261 GLY A C 1
ATOM 1841 O O . GLY A 1 261 ? 3.214 4.192 11.237 1.00 86.44 261 GLY A O 1
ATOM 1842 N N . LYS A 1 262 ? 3.395 5.591 9.491 1.00 89.56 262 LYS A N 1
ATOM 1843 C CA . LYS A 1 262 ? 1.954 5.834 9.330 1.00 89.56 262 LYS A CA 1
ATOM 1844 C C . LYS A 1 262 ? 1.292 4.852 8.371 1.00 89.56 262 LYS A C 1
ATOM 1846 O O . LYS A 1 262 ? 1.799 4.610 7.277 1.00 89.56 262 LYS A O 1
ATOM 1851 N N . VAL A 1 263 ? 0.095 4.382 8.720 1.00 93.31 263 VAL A N 1
ATOM 1852 C CA . VAL A 1 263 ? -0.874 3.837 7.758 1.00 93.31 263 VAL A CA 1
ATOM 1853 C C . VAL A 1 263 ? -2.108 4.728 7.779 1.00 93.31 263 VAL A C 1
ATOM 1855 O O . VAL A 1 263 ? -2.867 4.696 8.741 1.00 93.31 263 VAL A O 1
ATOM 1858 N N . ALA A 1 264 ? -2.317 5.509 6.721 1.00 94.12 264 ALA A N 1
ATOM 1859 C CA . ALA A 1 264 ? -3.405 6.477 6.651 1.00 94.12 264 ALA A CA 1
ATOM 1860 C C . ALA A 1 264 ? -4.322 6.260 5.448 1.00 94.12 264 ALA A C 1
ATOM 1862 O O . ALA A 1 264 ? -3.866 6.057 4.321 1.00 94.12 264 ALA A O 1
ATOM 1863 N N . LEU A 1 265 ? -5.628 6.309 5.699 1.00 95.94 265 LEU A N 1
ATOM 1864 C CA . LEU A 1 265 ? -6.681 6.197 4.702 1.00 95.94 265 LEU A CA 1
ATOM 1865 C C . LEU A 1 265 ? -7.588 7.428 4.773 1.00 95.94 265 LEU A C 1
ATOM 1867 O O . LEU A 1 265 ? -8.161 7.715 5.821 1.00 95.94 265 LEU A O 1
ATOM 1871 N N . TYR A 1 266 ? -7.772 8.104 3.643 1.00 94.50 266 TYR A N 1
ATOM 1872 C CA . TYR A 1 266 ? -8.607 9.299 3.519 1.00 94.50 266 TYR A CA 1
ATOM 1873 C C . TYR A 1 266 ? -9.586 9.181 2.347 1.00 94.50 266 TYR A C 1
ATOM 1875 O O . TYR A 1 266 ? -9.316 8.486 1.364 1.00 94.50 266 TYR A O 1
ATOM 1883 N N . ARG A 1 267 ? -10.695 9.924 2.396 1.00 95.56 267 ARG A N 1
ATOM 1884 C CA . ARG A 1 267 ? -11.635 10.139 1.276 1.00 95.56 267 ARG A CA 1
ATOM 1885 C C . ARG A 1 267 ? -12.000 8.858 0.516 1.00 95.56 267 ARG A C 1
ATOM 1887 O O . ARG A 1 267 ? -11.635 8.685 -0.648 1.00 95.56 267 ARG A O 1
ATOM 1894 N N . SER A 1 268 ? -12.750 7.972 1.169 1.00 95.44 268 SER A N 1
ATOM 1895 C CA . SER A 1 268 ? -13.280 6.723 0.590 1.00 95.44 268 SER A CA 1
ATOM 1896 C C . SER A 1 268 ? -12.222 5.690 0.185 1.00 95.44 268 SER A C 1
ATOM 1898 O O . SER A 1 268 ? -12.411 4.938 -0.776 1.00 95.44 268 SER A O 1
ATOM 1900 N N . SER A 1 269 ? -11.100 5.644 0.902 1.00 96.56 269 SER A N 1
ATOM 1901 C CA . SER A 1 269 ? -10.017 4.697 0.622 1.00 96.56 269 SER A CA 1
ATOM 1902 C C . SER A 1 269 ? -10.202 3.369 1.351 1.00 96.56 269 SER A C 1
ATOM 1904 O O . SER A 1 269 ? -10.896 3.276 2.361 1.00 96.56 269 SER A O 1
ATOM 1906 N N . ASN A 1 270 ? -9.592 2.311 0.823 1.00 95.62 270 ASN A N 1
ATOM 1907 C CA . ASN A 1 270 ? -9.786 0.950 1.310 1.00 95.62 270 ASN A CA 1
ATOM 1908 C C . ASN A 1 270 ? -8.448 0.223 1.468 1.00 95.62 270 ASN A C 1
ATOM 1910 O O . ASN A 1 270 ? -7.723 0.075 0.487 1.00 95.62 270 ASN A O 1
ATOM 1914 N N . ALA A 1 271 ? -8.156 -0.317 2.649 1.00 96.19 271 ALA A N 1
ATOM 1915 C CA . ALA A 1 271 ? -6.985 -1.166 2.867 1.00 96.19 271 ALA A CA 1
ATOM 1916 C C . ALA A 1 271 ? -7.378 -2.523 3.452 1.00 96.19 271 ALA A C 1
ATOM 1918 O O . ALA A 1 271 ? -8.164 -2.618 4.394 1.00 96.19 271 ALA A O 1
ATOM 1919 N N . TYR A 1 272 ? -6.818 -3.584 2.876 1.00 95.06 272 TYR A N 1
ATOM 1920 C CA . TYR A 1 272 ? -7.068 -4.965 3.271 1.00 95.06 272 TYR A CA 1
ATOM 1921 C C . TYR A 1 272 ? -5.739 -5.675 3.516 1.00 95.06 272 TYR A C 1
ATOM 1923 O O . TYR A 1 272 ? -4.990 -5.926 2.570 1.00 95.06 272 TYR A O 1
ATOM 1931 N N . PHE A 1 273 ? -5.479 -6.030 4.774 1.00 92.69 273 PHE A N 1
ATOM 1932 C CA . PHE A 1 273 ? -4.309 -6.795 5.190 1.00 92.69 273 PHE A CA 1
ATOM 1933 C C . PHE A 1 273 ? -4.718 -8.245 5.502 1.00 92.69 273 PHE A C 1
ATOM 1935 O O . PHE A 1 273 ? -5.361 -8.507 6.518 1.00 92.69 273 PHE A O 1
ATOM 1942 N N . GLU A 1 274 ? -4.401 -9.188 4.604 1.00 87.69 274 GLU A N 1
ATOM 1943 C CA . GLU A 1 274 ? -4.795 -10.608 4.731 1.00 87.69 274 GLU A CA 1
ATOM 1944 C C . GLU A 1 274 ? -3.818 -11.460 5.561 1.00 87.69 274 GLU A C 1
ATOM 1946 O O . GLU A 1 274 ? -4.204 -12.518 6.068 1.00 87.69 274 GLU A O 1
ATOM 1951 N N . GLY A 1 275 ? -2.563 -11.022 5.673 1.00 83.56 275 GLY A N 1
ATOM 1952 C CA . GLY A 1 275 ? -1.497 -11.673 6.439 1.00 83.56 275 GLY A CA 1
ATOM 1953 C C . GLY A 1 275 ? -1.054 -10.842 7.647 1.00 83.56 275 GLY A C 1
ATOM 1954 O O . GLY A 1 275 ? -1.544 -9.724 7.817 1.00 83.56 275 GLY A O 1
ATOM 1955 N N . PRO A 1 276 ? -0.119 -11.364 8.465 1.00 86.69 276 PRO A N 1
ATOM 1956 C CA . PRO A 1 276 ? 0.339 -10.660 9.653 1.00 86.69 276 PRO A CA 1
ATOM 1957 C C . PRO A 1 276 ? 0.908 -9.281 9.308 1.00 86.69 276 PRO A C 1
ATOM 1959 O O . PRO A 1 276 ? 1.781 -9.153 8.445 1.00 86.69 276 PRO A O 1
ATOM 1962 N N . LEU A 1 277 ? 0.408 -8.261 9.996 1.00 90.56 277 LEU A N 1
ATOM 1963 C CA . LEU A 1 277 ? 0.874 -6.880 9.906 1.00 90.56 277 LEU A CA 1
ATOM 1964 C C . LEU A 1 277 ? 1.500 -6.501 11.244 1.00 90.56 277 LEU A C 1
ATOM 1966 O O . LEU A 1 277 ? 0.875 -6.721 12.271 1.00 90.56 277 LEU A O 1
ATOM 1970 N N . THR A 1 278 ? 2.669 -5.882 11.237 1.00 90.56 278 THR A N 1
ATOM 1971 C CA . THR A 1 278 ? 3.239 -5.194 12.392 1.00 90.56 278 THR A CA 1
ATOM 1972 C C . THR A 1 278 ? 3.313 -3.712 12.063 1.00 90.56 278 THR A C 1
ATOM 1974 O O . THR A 1 278 ? 4.053 -3.327 11.163 1.00 90.56 278 THR A O 1
ATOM 1977 N N . LEU A 1 279 ? 2.551 -2.880 12.766 1.00 89.38 279 LEU A N 1
ATOM 1978 C CA . LEU A 1 279 ? 2.682 -1.428 12.679 1.00 89.38 279 LEU A CA 1
ATOM 1979 C C . LEU A 1 279 ? 3.485 -0.956 13.886 1.00 89.38 279 LEU A C 1
ATOM 1981 O O . LEU A 1 279 ? 3.026 -1.089 15.019 1.00 89.38 279 LEU A O 1
ATOM 1985 N N . ASN A 1 280 ? 4.689 -0.457 13.643 1.00 87.00 280 ASN A N 1
ATOM 1986 C CA . ASN A 1 280 ? 5.533 0.120 14.676 1.00 87.00 280 ASN A CA 1
ATOM 1987 C C . ASN A 1 280 ? 5.299 1.625 14.741 1.00 87.00 280 ASN A C 1
ATOM 1989 O O . ASN A 1 280 ? 5.171 2.281 13.706 1.00 87.00 280 ASN A O 1
ATOM 1993 N N . TYR A 1 281 ? 5.271 2.147 15.963 1.00 77.00 281 TYR A N 1
ATOM 1994 C CA . TYR A 1 281 ? 5.356 3.577 16.208 1.00 77.00 281 TYR A CA 1
ATOM 1995 C C . TYR A 1 281 ? 6.678 4.107 15.642 1.00 77.00 281 TYR A C 1
ATOM 1997 O O . TYR A 1 281 ? 7.730 3.502 15.867 1.00 77.00 281 TYR A O 1
ATOM 2005 N N . ASP A 1 282 ? 6.618 5.198 14.881 1.00 71.38 282 ASP A N 1
ATOM 2006 C CA . ASP A 1 282 ? 7.815 5.966 14.562 1.00 71.38 282 ASP A CA 1
ATOM 2007 C C . ASP A 1 282 ? 8.056 6.938 15.718 1.00 71.38 282 ASP A C 1
ATOM 2009 O O . ASP A 1 282 ? 7.223 7.801 16.005 1.00 71.38 282 ASP A O 1
ATOM 2013 N N . ASP A 1 283 ? 9.189 6.734 16.392 1.00 60.84 283 ASP A N 1
ATOM 2014 C CA . ASP A 1 283 ? 9.647 7.477 17.565 1.00 60.84 283 ASP A CA 1
ATOM 2015 C C . ASP A 1 283 ? 9.988 8.934 17.278 1.00 60.84 283 ASP A C 1
ATOM 2017 O O . ASP A 1 283 ? 10.398 9.647 18.193 1.00 60.84 283 ASP A O 1
ATOM 2021 N N . ASN A 1 284 ? 9.857 9.392 16.034 1.00 62.41 284 ASN A N 1
ATOM 2022 C CA . ASN A 1 284 ? 10.118 10.772 15.688 1.00 62.41 284 ASN A CA 1
ATOM 2023 C C . ASN A 1 284 ? 9.012 11.704 16.232 1.00 62.41 284 ASN A C 1
ATOM 2025 O O . ASN A 1 284 ? 7.926 11.784 15.654 1.00 62.41 284 ASN A O 1
ATOM 2029 N N . PRO A 1 285 ? 9.274 12.470 17.312 1.00 45.81 285 PRO A N 1
ATOM 2030 C CA . PRO A 1 285 ? 8.269 13.322 17.944 1.00 45.81 285 PRO A CA 1
ATOM 2031 C C . PRO A 1 285 ? 7.905 14.544 17.089 1.00 45.81 285 PRO A C 1
ATOM 2033 O O . PRO A 1 285 ? 6.977 15.270 17.430 1.00 45.81 285 PRO A O 1
ATOM 2036 N N . GLU A 1 286 ? 8.642 14.810 16.006 1.00 51.91 286 GLU A N 1
ATOM 2037 C CA . GLU A 1 286 ? 8.345 15.912 15.086 1.00 51.91 286 GLU A CA 1
ATOM 2038 C C . GLU A 1 286 ? 7.235 15.567 14.085 1.00 51.91 286 GLU A C 1
ATOM 2040 O O . GLU A 1 286 ? 6.696 16.458 13.429 1.00 51.91 286 GLU A O 1
ATOM 2045 N N . THR A 1 287 ? 6.870 14.289 13.967 1.00 55.59 287 THR A N 1
ATOM 2046 C CA . THR A 1 287 ? 5.777 13.838 13.110 1.00 55.59 287 THR A CA 1
ATOM 2047 C C . THR A 1 287 ? 4.631 13.351 13.986 1.00 55.59 287 THR A 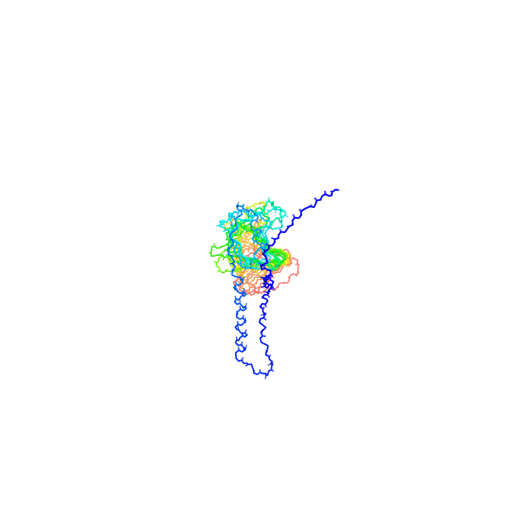C 1
ATOM 2049 O O . THR A 1 287 ? 4.583 12.180 14.348 1.00 55.59 287 THR A O 1
ATOM 2052 N N . GLU A 1 288 ? 3.663 14.229 14.273 1.00 55.44 288 GLU A N 1
ATOM 2053 C CA . GLU A 1 288 ? 2.372 13.921 14.937 1.00 55.44 288 GLU A CA 1
ATOM 2054 C C . GLU A 1 288 ? 1.511 12.880 14.178 1.00 55.44 288 GLU A C 1
ATOM 2056 O O . GLU A 1 288 ? 0.350 12.647 14.490 1.00 55.44 288 GLU A O 1
ATOM 2061 N N . ASP A 1 289 ? 2.076 12.247 13.155 1.00 61.00 289 ASP A N 1
ATOM 2062 C CA . ASP A 1 289 ? 1.395 11.471 12.137 1.00 61.00 289 ASP A CA 1
ATOM 2063 C C . ASP A 1 289 ? 1.667 9.961 12.247 1.00 61.00 289 ASP A C 1
ATOM 2065 O O . ASP A 1 289 ? 1.284 9.210 11.351 1.00 61.00 289 ASP A O 1
ATOM 2069 N N . SER A 1 290 ? 2.308 9.485 13.316 1.00 66.62 290 SER A N 1
ATOM 2070 C CA . SER A 1 290 ? 2.501 8.051 13.568 1.00 66.62 290 SER A CA 1
ATOM 2071 C C . SER A 1 290 ? 1.201 7.408 14.041 1.00 66.62 290 SER A C 1
ATOM 2073 O O . SER A 1 290 ? 0.657 7.777 15.075 1.00 66.62 290 SER A O 1
ATOM 2075 N N . GLY A 1 291 ? 0.701 6.404 13.320 1.00 83.12 291 GLY A N 1
ATOM 2076 C CA . GLY A 1 291 ? -0.571 5.789 13.687 1.00 83.12 291 GLY A CA 1
ATOM 2077 C C . GLY A 1 291 ? -1.232 4.985 12.587 1.00 83.12 291 GLY A C 1
ATOM 2078 O O . GLY A 1 291 ? -0.807 4.974 11.426 1.00 83.12 291 GLY A O 1
ATOM 2079 N N . LEU A 1 292 ? -2.308 4.317 12.983 1.00 90.06 292 LEU A N 1
ATOM 2080 C CA . LEU A 1 292 ? -3.271 3.718 12.078 1.00 90.06 292 LEU A CA 1
ATOM 2081 C C . LEU A 1 292 ? -4.491 4.632 11.981 1.00 90.06 292 LEU A C 1
ATOM 2083 O O . LEU A 1 292 ? -5.264 4.720 12.928 1.00 90.06 292 LEU A O 1
ATOM 2087 N N . ILE A 1 293 ? -4.678 5.290 10.843 1.00 91.38 293 ILE A N 1
ATOM 2088 C CA . ILE A 1 293 ? -5.705 6.321 10.680 1.00 91.38 293 ILE A CA 1
ATOM 2089 C C . ILE A 1 293 ? -6.639 5.954 9.524 1.00 91.38 293 ILE A C 1
ATOM 2091 O O . ILE A 1 293 ? -6.182 5.686 8.411 1.00 91.38 293 ILE A O 1
ATOM 2095 N N . ALA A 1 294 ? -7.952 5.979 9.756 1.00 92.62 294 ALA A N 1
ATOM 2096 C CA . ALA A 1 294 ? -8.958 5.868 8.700 1.00 92.62 294 ALA A CA 1
ATOM 2097 C C . ALA A 1 294 ? -10.045 6.941 8.840 1.00 92.62 294 ALA A C 1
ATOM 2099 O O . ALA A 1 294 ? -10.875 6.883 9.746 1.00 92.62 294 ALA A O 1
ATOM 2100 N N . LEU A 1 295 ? -10.063 7.894 7.905 1.00 90.69 295 LEU A N 1
ATOM 2101 C CA . LEU A 1 295 ? -10.982 9.032 7.893 1.00 90.69 295 LEU A CA 1
ATOM 2102 C C . LEU A 1 295 ? -11.856 9.067 6.630 1.00 90.69 295 LEU A C 1
ATOM 2104 O O . LEU A 1 295 ? -11.489 8.550 5.571 1.00 90.69 295 LEU A O 1
ATOM 2108 N N . GLU A 1 296 ? -12.984 9.774 6.726 1.00 92.06 296 GLU A N 1
ATOM 2109 C CA . GLU A 1 296 ? -13.797 10.236 5.590 1.00 92.06 296 GLU A CA 1
ATOM 2110 C C . GLU A 1 296 ? -14.299 9.100 4.671 1.00 92.06 296 GLU A C 1
ATOM 2112 O O . GLU A 1 296 ? -13.983 9.040 3.477 1.00 92.06 296 GLU A O 1
ATOM 2117 N N . ASN A 1 297 ? -15.146 8.223 5.214 1.00 91.75 297 ASN A N 1
ATOM 2118 C CA . ASN A 1 297 ? -15.749 7.059 4.551 1.00 91.75 297 ASN A CA 1
ATOM 2119 C C . ASN A 1 297 ? -14.744 5.974 4.140 1.00 91.75 297 ASN A C 1
ATOM 2121 O O . ASN A 1 297 ? -14.955 5.276 3.145 1.00 91.75 297 ASN A O 1
ATOM 2125 N N . SER A 1 298 ? -13.636 5.841 4.865 1.00 94.94 298 SER A N 1
ATOM 2126 C CA . SER A 1 298 ? -12.611 4.843 4.557 1.00 94.94 298 SER A CA 1
ATOM 2127 C C . SER A 1 298 ? -12.893 3.501 5.236 1.00 94.94 298 SER A C 1
ATOM 2129 O O . SER A 1 298 ? -13.578 3.424 6.255 1.00 94.94 298 SER A O 1
ATOM 2131 N N . ALA A 1 299 ? -12.361 2.414 4.682 1.00 92.75 299 ALA A N 1
ATOM 2132 C CA . ALA A 1 299 ? -12.508 1.081 5.259 1.00 92.75 299 ALA A CA 1
ATOM 2133 C C . ALA A 1 299 ? -11.161 0.382 5.422 1.00 92.75 299 ALA A C 1
ATOM 2135 O O . ALA A 1 299 ? -10.374 0.259 4.480 1.00 92.75 299 ALA A O 1
ATOM 2136 N N . LEU A 1 300 ? -10.931 -0.139 6.621 1.00 94.31 300 LEU A N 1
ATOM 2137 C CA . LEU A 1 300 ? -9.734 -0.870 6.981 1.00 94.31 300 LEU A CA 1
ATOM 2138 C C . LEU A 1 300 ? -10.096 -2.266 7.479 1.00 94.31 300 LEU A C 1
ATOM 2140 O O . LEU A 1 300 ? -10.893 -2.440 8.402 1.00 94.31 300 LEU A O 1
ATOM 2144 N N . ARG A 1 301 ? -9.460 -3.277 6.888 1.00 94.00 301 ARG A N 1
ATOM 2145 C CA . ARG A 1 301 ? -9.556 -4.663 7.337 1.00 94.00 301 ARG A CA 1
ATOM 2146 C C . ARG A 1 301 ? -8.184 -5.207 7.706 1.00 94.00 301 ARG A C 1
ATOM 2148 O O . ARG A 1 301 ? -7.293 -5.255 6.860 1.00 94.00 301 ARG A O 1
ATOM 2155 N N . LEU A 1 302 ? -8.056 -5.677 8.942 1.00 92.25 302 LEU A N 1
ATOM 2156 C CA . LEU A 1 302 ? -6.841 -6.256 9.506 1.00 92.25 302 LEU A CA 1
ATOM 2157 C C . LEU A 1 302 ? -7.062 -7.721 9.870 1.00 92.25 302 LEU A C 1
ATOM 2159 O O . LEU A 1 302 ? -8.075 -8.063 10.478 1.00 92.25 302 LEU A O 1
ATOM 2163 N N . ARG A 1 303 ? -6.098 -8.585 9.558 1.00 88.88 303 ARG A N 1
ATOM 2164 C CA . ARG A 1 303 ? -6.093 -9.981 9.997 1.00 88.88 303 ARG A CA 1
ATOM 2165 C C . ARG A 1 303 ? -4.740 -10.325 10.604 1.00 88.88 303 ARG A C 1
ATOM 2167 O O . ARG A 1 303 ? -3.728 -10.165 9.934 1.00 88.88 303 ARG A O 1
ATOM 2174 N N . ASN A 1 304 ? -4.729 -10.828 11.837 1.00 87.00 304 ASN A N 1
ATOM 2175 C CA . ASN A 1 304 ? -3.514 -11.167 12.584 1.00 87.00 304 ASN A CA 1
ATOM 2176 C C . ASN A 1 304 ? -2.529 -9.986 12.691 1.00 87.00 304 ASN A C 1
ATOM 2178 O O . ASN A 1 304 ? -1.322 -10.164 12.521 1.00 87.00 304 ASN A O 1
ATOM 2182 N N . ALA A 1 305 ? -3.034 -8.770 12.910 1.00 87.81 305 ALA A N 1
ATOM 2183 C CA . ALA A 1 305 ? -2.188 -7.584 13.015 1.00 87.81 305 ALA A CA 1
ATOM 2184 C C . ALA A 1 305 ? -1.682 -7.373 14.451 1.00 87.81 305 ALA A C 1
ATOM 2186 O O . ALA A 1 305 ? -2.379 -7.676 15.411 1.00 87.81 305 ALA A O 1
ATOM 2187 N N . THR A 1 306 ? -0.482 -6.826 14.601 1.00 88.56 306 THR A N 1
ATOM 2188 C CA . THR A 1 306 ? 0.061 -6.260 15.834 1.00 88.56 306 THR A CA 1
ATOM 2189 C C . THR A 1 306 ? 0.287 -4.772 15.596 1.00 88.56 306 THR A C 1
ATOM 2191 O O . THR A 1 306 ? 1.136 -4.394 14.793 1.00 88.56 306 THR A O 1
ATOM 2194 N N . ILE A 1 307 ? -0.499 -3.926 16.248 1.00 85.88 307 ILE A N 1
ATOM 2195 C CA . ILE A 1 307 ? -0.470 -2.475 16.087 1.00 85.88 307 ILE A CA 1
ATOM 2196 C C . ILE A 1 307 ? 0.135 -1.882 17.350 1.00 85.88 307 ILE A C 1
ATOM 2198 O O . ILE A 1 307 ? -0.527 -1.865 18.376 1.00 85.88 307 ILE A O 1
ATOM 2202 N N . ASN A 1 308 ? 1.384 -1.431 17.292 1.00 84.19 308 ASN A N 1
ATOM 2203 C CA . ASN A 1 308 ? 2.107 -0.862 18.432 1.00 84.19 308 ASN A CA 1
ATOM 2204 C C . ASN A 1 308 ? 1.980 0.672 18.470 1.00 84.19 308 ASN A C 1
ATOM 2206 O O . ASN A 1 308 ? 2.958 1.358 18.740 1.00 84.19 308 ASN A O 1
ATOM 2210 N N . THR A 1 309 ? 0.831 1.217 18.072 1.00 78.62 309 THR A N 1
ATOM 2211 C CA . THR A 1 309 ? 0.591 2.661 17.939 1.00 78.62 309 THR A CA 1
ATOM 2212 C C . THR A 1 309 ? -0.896 2.974 18.129 1.00 78.62 309 THR A C 1
ATOM 2214 O O . THR A 1 309 ? -1.728 2.063 18.174 1.00 78.62 309 THR A O 1
ATOM 2217 N N . MET A 1 310 ? -1.237 4.258 18.234 1.00 80.38 310 MET A N 1
ATOM 2218 C CA . MET A 1 310 ? -2.616 4.736 18.301 1.00 80.38 310 MET A CA 1
ATOM 2219 C C . MET A 1 310 ? -3.388 4.377 17.024 1.00 80.38 310 MET A C 1
ATOM 2221 O O . MET A 1 310 ? -2.847 4.403 15.911 1.00 80.38 310 MET A O 1
ATOM 2225 N N . THR A 1 311 ? -4.666 4.038 17.192 1.00 85.12 311 THR A N 1
ATOM 2226 C CA . THR A 1 311 ? -5.599 3.821 16.082 1.00 85.12 311 THR A CA 1
ATOM 2227 C C . THR A 1 311 ? -6.740 4.829 16.139 1.00 85.12 311 THR A C 1
ATOM 2229 O O . THR A 1 311 ? -7.442 4.893 17.142 1.00 85.12 311 THR A O 1
ATOM 2232 N N . GLU A 1 312 ? -6.961 5.568 15.053 1.00 89.31 312 GLU A N 1
ATOM 2233 C CA . GLU A 1 312 ? -8.033 6.559 14.916 1.00 89.31 312 GLU A CA 1
ATOM 2234 C C . GLU A 1 312 ? -8.936 6.218 13.723 1.00 89.31 312 GLU A C 1
ATOM 2236 O O . GLU A 1 312 ? -8.472 6.087 12.586 1.00 89.31 312 GLU A O 1
ATOM 2241 N N . ILE A 1 313 ? -10.243 6.106 13.967 1.00 87.38 313 ILE A N 1
ATOM 2242 C CA . ILE A 1 313 ? -11.259 5.849 12.943 1.00 87.38 313 ILE A CA 1
ATOM 2243 C C . ILE A 1 313 ? -12.347 6.920 13.044 1.00 87.38 313 ILE A C 1
ATOM 2245 O O . ILE A 1 313 ? -13.054 6.969 14.045 1.00 87.38 313 ILE A O 1
ATOM 2249 N N . ALA A 1 314 ? -12.536 7.750 12.014 1.00 82.50 314 ALA A N 1
ATOM 2250 C CA . ALA A 1 314 ? -13.538 8.822 12.050 1.00 82.50 314 ALA A CA 1
ATOM 2251 C C . ALA A 1 314 ? -14.202 9.109 10.691 1.00 82.50 314 ALA A C 1
ATOM 2253 O O . ALA A 1 314 ? -13.777 8.643 9.630 1.00 82.50 314 ALA A O 1
ATOM 2254 N N . GLY A 1 315 ? -15.269 9.914 10.714 1.00 80.31 315 GLY A N 1
ATOM 2255 C CA . GLY A 1 315 ? -15.929 10.423 9.513 1.00 80.31 315 GLY A CA 1
ATOM 2256 C C . GLY A 1 315 ? -16.614 9.335 8.691 1.00 80.31 315 GLY A C 1
ATOM 2257 O O . GLY A 1 315 ? -16.382 9.254 7.487 1.00 80.31 315 GLY A O 1
ATOM 2258 N N . SER A 1 316 ? -17.451 8.507 9.327 1.00 85.44 316 SER A N 1
ATOM 2259 C CA . SER A 1 316 ? -18.138 7.370 8.683 1.00 85.44 316 SER A CA 1
ATOM 2260 C C . SER A 1 316 ? -17.204 6.269 8.167 1.00 85.44 316 SER A C 1
ATOM 2262 O O . SER A 1 316 ? -17.497 5.599 7.175 1.00 85.44 316 SER A O 1
ATOM 2264 N N . SER A 1 317 ? -16.064 6.083 8.833 1.00 87.69 317 SER A N 1
ATOM 2265 C CA . SER A 1 317 ? -15.084 5.054 8.477 1.00 87.69 317 SER A CA 1
ATOM 2266 C C . SER A 1 317 ? -15.340 3.740 9.216 1.00 87.69 317 SER A C 1
ATOM 2268 O O . SER A 1 317 ? -16.090 3.680 10.190 1.00 87.69 317 SER A O 1
ATOM 2270 N N . THR A 1 318 ? -14.730 2.653 8.742 1.00 84.19 318 THR A N 1
ATOM 2271 C CA . THR A 1 318 ? -14.890 1.326 9.351 1.00 84.19 318 THR A CA 1
ATOM 2272 C C . THR A 1 318 ? -13.555 0.635 9.596 1.00 84.19 318 THR A C 1
ATOM 2274 O O . THR A 1 318 ? -12.704 0.580 8.708 1.00 84.19 318 THR A O 1
ATOM 2277 N N . LEU A 1 319 ? -13.399 0.052 10.785 1.00 91.25 319 LEU A N 1
ATOM 2278 C CA . LEU A 1 319 ? -12.319 -0.861 11.148 1.00 91.25 319 LEU A CA 1
ATOM 2279 C C . LEU A 1 319 ? -12.894 -2.256 11.384 1.00 91.25 319 LEU A C 1
ATOM 2281 O O . LEU A 1 319 ? -13.834 -2.434 12.151 1.00 91.25 319 LEU A O 1
ATOM 2285 N N . ARG A 1 320 ? -12.304 -3.271 10.754 1.00 86.50 320 ARG A N 1
ATOM 2286 C CA . ARG A 1 320 ? -12.577 -4.681 11.058 1.00 86.50 320 ARG A CA 1
ATOM 2287 C C . ARG A 1 320 ? -11.270 -5.407 11.322 1.00 86.50 320 ARG A C 1
ATOM 2289 O O . ARG A 1 320 ? -10.499 -5.627 10.386 1.00 86.50 320 ARG A O 1
ATOM 2296 N N . ALA A 1 321 ? -11.034 -5.800 12.564 1.00 81.81 321 ALA A N 1
ATOM 2297 C CA . ALA A 1 321 ? -9.839 -6.513 12.980 1.00 81.81 321 ALA A CA 1
ATOM 2298 C C . ALA A 1 321 ? -10.179 -7.948 13.400 1.00 81.81 321 ALA A C 1
ATOM 2300 O O . ALA A 1 321 ? -11.137 -8.185 14.128 1.00 81.81 321 ALA A O 1
ATOM 2301 N N . PHE A 1 322 ? -9.389 -8.909 12.925 1.00 81.62 322 PHE A N 1
ATOM 2302 C CA . PHE A 1 322 ? -9.553 -10.331 13.221 1.00 81.62 322 PHE A CA 1
ATOM 2303 C C . PHE A 1 322 ? -8.275 -10.862 13.863 1.00 81.62 322 PHE A C 1
ATOM 2305 O O . PHE A 1 322 ? -7.233 -10.885 13.204 1.00 81.62 322 PHE A O 1
ATOM 2312 N N . SER A 1 323 ? -8.367 -11.306 15.117 1.00 81.88 323 SER A N 1
ATOM 2313 C CA . SER A 1 323 ? -7.248 -11.839 15.903 1.00 81.88 323 SER A CA 1
ATOM 2314 C C . SER A 1 323 ? -6.048 -10.884 15.945 1.00 81.88 323 SER A C 1
ATOM 2316 O O . SER A 1 323 ? -4.900 -11.308 15.813 1.00 81.88 323 SER A O 1
ATOM 2318 N N . SER A 1 324 ? -6.322 -9.585 16.081 1.00 79.88 324 SER A N 1
ATOM 2319 C CA . SER A 1 324 ? -5.302 -8.534 16.095 1.00 79.88 324 SER A CA 1
ATOM 2320 C C . SER A 1 324 ? -5.029 -8.040 17.514 1.00 79.88 324 SER A C 1
ATOM 2322 O O . SER A 1 324 ? -5.943 -7.934 18.325 1.00 79.88 324 SER A O 1
ATOM 2324 N N . ALA A 1 325 ? -3.777 -7.709 17.807 1.00 75.44 325 ALA A N 1
ATOM 2325 C CA . ALA A 1 325 ? -3.363 -7.103 19.063 1.00 75.44 325 ALA A CA 1
ATOM 2326 C C . ALA A 1 325 ? -2.997 -5.633 18.840 1.00 75.44 325 ALA A C 1
ATOM 2328 O O . ALA A 1 325 ? -2.109 -5.328 18.051 1.00 75.44 325 ALA A O 1
ATOM 2329 N N . PHE A 1 326 ? -3.644 -4.733 19.559 1.00 81.88 326 PHE A N 1
ATOM 2330 C CA . PHE A 1 326 ? -3.279 -3.331 19.673 1.00 81.88 326 PHE A CA 1
ATOM 2331 C C . PHE A 1 326 ? -2.481 -3.188 20.969 1.00 81.88 326 PHE A C 1
ATOM 2333 O O . PHE A 1 326 ? -2.934 -3.612 22.034 1.00 81.88 326 PHE A O 1
ATOM 2340 N N . LYS A 1 327 ? -1.270 -2.640 20.887 1.00 70.25 327 LYS A N 1
ATOM 2341 C CA . LYS A 1 327 ? -0.307 -2.464 21.979 1.00 70.25 327 LYS A CA 1
ATOM 2342 C C . LYS A 1 327 ? 0.141 -1.009 22.045 1.00 70.25 327 LYS A C 1
ATOM 2344 O O . LYS A 1 327 ? 0.273 -0.357 21.012 1.00 70.25 327 LYS A O 1
ATOM 2349 N N . GLU A 1 328 ? 0.379 -0.512 23.247 1.00 59.69 328 GLU A N 1
ATOM 2350 C CA . GLU A 1 328 ? 0.994 0.791 23.446 1.00 59.69 328 GLU A CA 1
ATOM 2351 C C . GLU A 1 328 ? 2.503 0.683 23.195 1.00 59.69 328 GLU A C 1
ATOM 2353 O O . GLU A 1 328 ? 3.139 -0.339 23.483 1.00 59.69 328 GLU A O 1
ATOM 2358 N N . TYR A 1 329 ? 3.087 1.737 22.634 1.00 50.03 329 TYR A N 1
ATOM 2359 C CA . TYR A 1 329 ? 4.528 1.833 22.476 1.00 50.03 329 TYR A CA 1
ATOM 2360 C C . TYR A 1 329 ? 5.193 2.252 23.794 1.00 50.03 329 TYR A C 1
ATOM 2362 O O . TYR A 1 329 ? 4.707 3.131 24.495 1.00 50.03 329 TYR A O 1
ATOM 2370 N N . GLY A 1 330 ? 6.327 1.639 24.142 1.00 47.09 330 GLY A N 1
ATOM 2371 C CA . GLY A 1 330 ? 7.144 2.057 25.291 1.00 47.09 330 GLY A CA 1
ATOM 2372 C C . GLY A 1 330 ? 6.664 1.590 26.671 1.00 47.09 330 GLY A C 1
ATOM 2373 O O . GLY A 1 330 ? 7.458 1.614 27.613 1.00 47.09 330 GLY A O 1
ATOM 2374 N N . VAL A 1 331 ? 5.437 1.073 26.797 1.00 48.72 331 VAL A N 1
ATOM 2375 C CA . VAL A 1 331 ? 4.940 0.448 28.031 1.00 48.72 331 VAL A CA 1
ATOM 2376 C C . VAL A 1 331 ? 4.676 -1.041 27.771 1.00 48.72 331 VAL A C 1
ATOM 2378 O O . VAL A 1 331 ? 3.732 -1.382 27.065 1.00 48.72 331 VAL A O 1
ATOM 2381 N N . PRO A 1 332 ? 5.488 -1.971 28.319 1.00 43.19 332 PRO A N 1
ATOM 2382 C CA . PRO A 1 332 ? 5.409 -3.405 27.999 1.00 43.19 332 PRO A CA 1
ATOM 2383 C C . PRO A 1 332 ? 4.063 -4.077 28.307 1.00 43.19 332 PRO A C 1
ATOM 2385 O O . PRO A 1 332 ? 3.845 -5.218 27.901 1.00 43.19 332 PRO A O 1
ATOM 2388 N N . THR A 1 333 ? 3.205 -3.408 29.076 1.00 44.62 333 THR A N 1
ATOM 2389 C CA . THR A 1 333 ? 1.981 -3.959 29.663 1.00 44.62 333 THR A CA 1
ATOM 2390 C C . THR A 1 333 ? 0.702 -3.284 29.190 1.00 44.62 333 THR A C 1
ATOM 2392 O O . THR A 1 333 ? -0.365 -3.819 29.471 1.00 44.62 333 THR A O 1
ATOM 2395 N N . ASN A 1 334 ? 0.788 -2.162 28.474 1.00 50.69 334 ASN A N 1
ATOM 2396 C CA . ASN A 1 334 ? -0.395 -1.394 28.117 1.00 50.69 334 ASN A CA 1
ATOM 2397 C C . ASN A 1 334 ? -0.826 -1.715 26.688 1.00 50.69 334 ASN A C 1
ATOM 2399 O O . ASN A 1 334 ? -0.014 -1.762 25.759 1.00 50.69 334 ASN A O 1
ATOM 2403 N N . GLY A 1 335 ? -2.109 -2.007 26.505 1.00 56.22 335 GLY A N 1
ATOM 2404 C CA . GLY A 1 335 ? -2.666 -2.222 25.177 1.00 56.22 335 GLY A CA 1
ATOM 2405 C C . GLY A 1 335 ? -2.779 -0.901 24.403 1.00 56.22 335 GLY A C 1
ATOM 2406 O O . GLY A 1 335 ? -2.828 0.179 24.975 1.00 56.22 335 GLY A O 1
ATOM 2407 N N . GLY A 1 336 ? -2.813 -0.979 23.079 1.00 68.94 336 GLY A N 1
ATOM 2408 C CA . GLY A 1 336 ? -2.958 0.177 22.195 1.00 68.94 336 GLY A CA 1
ATOM 2409 C C . GLY A 1 336 ? -4.393 0.685 22.224 1.00 68.94 336 GLY A C 1
ATOM 2410 O O . GLY A 1 336 ? -5.326 -0.114 22.319 1.00 68.94 336 GLY A O 1
ATOM 2411 N N . PHE A 1 337 ? -4.560 2.000 22.152 1.00 81.56 337 PHE A N 1
ATOM 2412 C CA . PHE A 1 337 ? -5.858 2.660 22.236 1.00 81.56 337 PHE A CA 1
ATOM 2413 C C . PHE A 1 337 ? -6.521 2.795 20.859 1.00 81.56 337 PHE A C 1
ATOM 2415 O O . PHE A 1 337 ? -5.846 3.086 19.862 1.00 81.56 337 PHE A O 1
ATOM 2422 N N . ILE A 1 338 ? -7.838 2.583 20.808 1.00 86.50 338 ILE A N 1
ATOM 2423 C CA . ILE A 1 338 ? -8.650 2.733 19.596 1.00 86.50 338 ILE A CA 1
ATOM 2424 C C . ILE A 1 338 ? -9.675 3.847 19.811 1.00 86.50 338 ILE A C 1
ATOM 2426 O O . ILE A 1 338 ? -10.609 3.694 20.592 1.00 86.50 338 ILE A O 1
ATOM 2430 N N . TYR A 1 339 ? -9.546 4.927 19.049 1.00 88.44 339 TYR A N 1
ATOM 2431 C CA . TYR A 1 339 ? -10.531 5.999 18.989 1.00 88.44 339 TYR A CA 1
ATOM 2432 C C . TYR A 1 339 ? -11.502 5.780 17.821 1.00 88.44 339 TYR A C 1
ATOM 2434 O O . TYR A 1 339 ? -11.077 5.645 16.667 1.00 88.44 339 TYR A O 1
ATOM 2442 N N . VAL A 1 340 ? -12.807 5.758 18.103 1.00 90.06 340 VAL A N 1
ATOM 2443 C CA . VAL A 1 340 ? -13.883 5.587 17.116 1.00 90.06 340 VAL A CA 1
ATOM 2444 C C . VAL A 1 340 ? -14.804 6.808 17.132 1.00 90.06 340 VAL A C 1
ATOM 2446 O O . VAL A 1 340 ? -15.784 6.886 17.876 1.00 90.06 340 VAL A O 1
ATOM 2449 N N . GLY A 1 341 ? -14.491 7.761 16.262 1.00 83.38 341 GLY A N 1
ATOM 2450 C CA . GLY A 1 341 ? -15.203 9.022 16.126 1.00 83.38 341 GLY A CA 1
ATOM 2451 C C . GLY A 1 341 ? -16.450 8.967 15.241 1.00 83.38 341 GLY A C 1
ATOM 2452 O O . GLY A 1 341 ? -16.848 7.934 14.694 1.00 83.38 341 GLY A O 1
ATOM 2453 N N . VAL A 1 342 ? -17.030 10.148 15.045 1.00 86.56 342 VAL A N 1
ATOM 2454 C CA . VAL A 1 342 ? -18.339 10.428 14.435 1.00 86.56 342 VAL A CA 1
ATOM 2455 C C . VAL A 1 342 ? -18.805 9.432 13.370 1.00 86.56 342 VAL A C 1
ATOM 2457 O O . VAL A 1 342 ? -18.212 9.311 12.288 1.00 86.56 342 VAL A O 1
ATOM 2460 N N . SER A 1 343 ? -19.938 8.779 13.653 1.00 89.69 343 SER A N 1
ATOM 2461 C CA . SER A 1 343 ? -20.649 7.868 12.738 1.00 89.69 343 SER A CA 1
ATOM 2462 C C . SER A 1 343 ? -19.802 6.712 12.185 1.00 89.69 343 SER A C 1
ATOM 2464 O O . SER A 1 343 ? -20.105 6.192 11.112 1.00 89.69 343 SER A O 1
ATOM 2466 N N . SER A 1 344 ? -18.734 6.323 12.882 1.00 91.81 344 SER A N 1
ATOM 2467 C CA . SER A 1 344 ? -17.817 5.257 12.459 1.00 91.81 344 SER A CA 1
ATOM 2468 C C . SER A 1 344 ? -18.100 3.939 13.178 1.00 91.81 344 SER A C 1
ATOM 2470 O O . SER A 1 344 ? -18.866 3.890 14.140 1.00 91.81 344 SER A O 1
ATOM 2472 N N . ALA A 1 345 ? -17.500 2.848 12.703 1.00 88.88 345 ALA A N 1
ATOM 2473 C CA . ALA A 1 345 ? -17.677 1.537 13.319 1.00 88.88 345 ALA A CA 1
ATOM 2474 C C . ALA A 1 345 ? -16.359 0.774 13.468 1.00 88.88 345 ALA A C 1
ATOM 2476 O O . ALA A 1 345 ? -15.565 0.713 12.525 1.00 88.88 345 ALA A O 1
ATOM 2477 N N . ALA A 1 346 ? -16.164 0.125 14.614 1.00 90.75 346 ALA A N 1
ATOM 2478 C CA . ALA A 1 346 ? -15.073 -0.813 14.853 1.00 90.75 346 ALA A CA 1
ATOM 2479 C C . ALA A 1 346 ? -15.616 -2.216 15.153 1.00 90.75 346 ALA A C 1
ATOM 2481 O O . ALA A 1 346 ? -16.580 -2.387 15.885 1.00 90.75 346 ALA A O 1
ATOM 2482 N N . VAL A 1 347 ? -15.001 -3.250 14.593 1.00 91.94 347 VAL A N 1
ATOM 2483 C CA . VAL A 1 347 ? -15.335 -4.642 14.911 1.00 91.94 347 VAL A CA 1
ATOM 2484 C C . VAL A 1 347 ? -14.049 -5.379 15.242 1.00 91.94 347 VAL A C 1
ATOM 2486 O O . VAL A 1 347 ? -13.161 -5.466 14.389 1.00 91.94 347 VAL A O 1
ATOM 2489 N N . LEU A 1 348 ? -13.956 -5.904 16.461 1.00 90.69 348 LEU A N 1
ATOM 2490 C CA . LEU A 1 348 ? -12.835 -6.699 16.949 1.00 90.69 348 LEU A CA 1
ATOM 2491 C C . LEU A 1 348 ? -13.300 -8.144 17.149 1.00 90.69 348 LEU A C 1
ATOM 2493 O O . LEU A 1 348 ? -14.052 -8.428 18.073 1.00 90.69 348 LEU A O 1
ATOM 2497 N N . HIS A 1 349 ? -12.845 -9.049 16.283 1.00 87.75 349 HIS A N 1
ATOM 2498 C CA . HIS A 1 349 ? -13.072 -10.489 16.412 1.00 87.75 349 HIS A CA 1
ATOM 2499 C C . HIS A 1 349 ? -11.832 -11.152 17.025 1.00 87.75 349 HIS A C 1
ATOM 2501 O O . HIS A 1 349 ? -10.871 -11.479 16.317 1.00 87.75 349 HIS A O 1
ATOM 2507 N N . GLY A 1 350 ? -11.834 -11.336 18.339 1.00 84.56 350 GLY A N 1
ATOM 2508 C CA . GLY A 1 350 ? -10.709 -11.799 19.138 1.00 84.56 350 GLY A CA 1
ATOM 2509 C C . GLY A 1 350 ? -9.586 -10.768 19.247 1.00 84.56 350 GLY A C 1
ATOM 2510 O O . GLY A 1 350 ? -9.672 -9.652 18.736 1.00 84.56 350 GLY A O 1
ATOM 2511 N N . GLY A 1 351 ? -8.478 -11.177 19.866 1.00 87.12 351 GLY A N 1
ATOM 2512 C CA . GLY A 1 351 ? -7.305 -10.318 20.042 1.00 87.12 351 GLY A CA 1
ATOM 2513 C C . GLY A 1 351 ? -7.392 -9.431 21.285 1.00 87.12 351 GLY A C 1
ATOM 2514 O O . GLY A 1 351 ? -8.138 -9.741 22.212 1.00 87.12 351 GLY A O 1
ATOM 2515 N N . SER A 1 352 ? -6.592 -8.363 21.332 1.00 86.06 352 SER A N 1
ATOM 2516 C CA . SER A 1 352 ? -6.493 -7.498 22.516 1.00 86.06 352 SER A CA 1
ATOM 2517 C C . SER A 1 352 ? -6.311 -6.022 22.169 1.00 86.06 352 SER A C 1
ATOM 2519 O O . SER A 1 352 ? -5.624 -5.722 21.197 1.00 86.06 352 SER A O 1
ATOM 2521 N N . ALA A 1 353 ? -6.845 -5.109 22.978 1.00 85.88 353 ALA A N 1
ATOM 2522 C CA . ALA A 1 353 ? -6.567 -3.670 22.925 1.00 85.88 353 ALA A CA 1
ATOM 2523 C C . ALA A 1 353 ? -6.426 -3.088 24.343 1.00 85.88 353 ALA A C 1
ATOM 2525 O O . ALA A 1 353 ? -6.784 -3.740 25.320 1.00 85.88 353 ALA A O 1
ATOM 2526 N N . GLY A 1 354 ? -5.864 -1.884 24.461 1.00 83.19 354 GLY A N 1
ATOM 2527 C CA . GLY A 1 354 ? -5.714 -1.195 25.749 1.00 83.19 354 GLY A CA 1
ATOM 2528 C C . GLY A 1 354 ? -7.037 -0.642 26.221 1.00 83.19 354 GLY A C 1
ATOM 2529 O O . GLY A 1 354 ? -7.523 -1.021 27.278 1.00 83.19 354 GLY A O 1
ATOM 2530 N N . GLY A 1 355 ? -7.657 0.157 25.363 1.00 86.12 355 GLY A N 1
ATOM 2531 C CA . GLY A 1 355 ? -8.993 0.679 25.568 1.00 86.12 355 GLY A CA 1
ATOM 2532 C C . GLY A 1 355 ? -9.618 1.119 24.253 1.00 86.12 355 GLY A C 1
ATOM 2533 O O . GLY A 1 355 ? -8.953 1.148 23.208 1.00 86.12 355 GLY A O 1
ATOM 2534 N N . ILE A 1 356 ? -10.910 1.420 24.312 1.00 87.81 356 ILE A N 1
ATOM 2535 C CA . ILE A 1 356 ? -11.676 1.954 23.190 1.00 87.81 356 ILE A CA 1
ATOM 2536 C C . ILE A 1 356 ? -12.481 3.155 23.673 1.00 87.81 356 ILE A C 1
ATOM 2538 O O . ILE A 1 356 ? -13.178 3.070 24.680 1.00 87.81 356 ILE A O 1
ATOM 2542 N N . GLU A 1 357 ? -12.434 4.243 22.919 1.00 91.19 357 GLU A N 1
ATOM 2543 C CA . GLU A 1 357 ? -13.316 5.393 23.106 1.00 91.19 357 GLU A CA 1
ATOM 2544 C C . GLU A 1 357 ? -14.205 5.560 21.879 1.00 91.19 357 GLU A C 1
ATOM 2546 O O . GLU A 1 357 ? -13.743 5.518 20.735 1.00 91.19 357 GLU A O 1
ATOM 2551 N N . LEU A 1 358 ? -15.499 5.736 22.129 1.00 90.88 358 LEU A N 1
ATOM 2552 C CA . LEU A 1 358 ? -16.524 5.911 21.117 1.00 90.88 358 LEU A CA 1
ATOM 2553 C C . LEU A 1 358 ? -17.243 7.239 21.308 1.00 90.88 358 LEU A C 1
ATOM 2555 O O . LEU A 1 358 ? -17.820 7.483 22.366 1.00 90.88 358 LEU A O 1
ATOM 2559 N N . THR A 1 359 ? -17.288 8.051 20.252 1.00 87.69 359 THR A N 1
ATOM 2560 C CA . THR A 1 359 ? -17.988 9.339 20.264 1.00 87.69 359 THR A CA 1
ATOM 2561 C C . THR A 1 359 ? -18.958 9.500 19.090 1.00 87.69 359 THR A C 1
ATOM 2563 O O . THR A 1 359 ? -18.768 8.970 17.992 1.00 87.69 359 THR A O 1
ATOM 2566 N N . GLU A 1 360 ? -20.010 10.289 19.322 1.00 87.56 360 GLU A N 1
ATOM 2567 C CA . GLU A 1 360 ? -20.899 10.847 18.296 1.00 87.56 360 GLU A CA 1
ATOM 2568 C C . GLU A 1 360 ? -21.494 9.825 17.302 1.00 87.56 360 GLU A C 1
ATOM 2570 O O . GLU A 1 360 ? -21.269 9.878 16.083 1.00 87.56 360 GLU A O 1
ATOM 2575 N N . LYS A 1 361 ? -22.368 8.941 17.801 1.00 88.06 361 LYS A N 1
ATOM 2576 C CA . LYS A 1 361 ? -23.104 7.940 17.003 1.00 88.06 361 LYS A CA 1
ATOM 2577 C C . LYS A 1 361 ? -22.191 6.910 16.346 1.00 88.06 361 LYS A C 1
ATOM 2579 O O . LYS A 1 361 ? -22.506 6.419 15.258 1.00 88.06 361 LYS A O 1
ATOM 2584 N N . SER A 1 362 ? -21.054 6.614 16.961 1.00 91.38 362 SER A N 1
ATOM 2585 C CA . SER A 1 362 ? -20.205 5.521 16.522 1.00 91.38 362 SER A CA 1
ATOM 2586 C C . SER A 1 362 ? -20.671 4.193 17.118 1.00 91.38 362 SER A C 1
ATOM 2588 O O . SER A 1 362 ? -21.635 4.120 17.890 1.00 91.38 362 SER A O 1
ATOM 2590 N N . SER A 1 363 ? -20.040 3.105 16.686 1.00 90.38 363 SER A N 1
ATOM 2591 C CA . SER A 1 363 ? -20.347 1.777 17.206 1.00 90.38 363 SER A CA 1
ATOM 2592 C C . SER A 1 363 ? -19.118 0.884 17.309 1.00 90.38 363 SER A C 1
ATOM 2594 O O . SER A 1 363 ? -18.196 0.997 16.497 1.00 90.38 363 SER A O 1
ATOM 2596 N N . ALA A 1 364 ? -19.117 -0.033 18.276 1.00 92.19 364 ALA A N 1
ATOM 2597 C CA . ALA A 1 364 ? -18.154 -1.123 18.324 1.00 92.19 364 ALA A CA 1
ATOM 2598 C C . ALA A 1 364 ? -18.816 -2.478 18.577 1.00 92.19 364 ALA A C 1
ATOM 2600 O O . ALA A 1 364 ? -19.806 -2.586 19.293 1.00 92.19 364 ALA A O 1
ATOM 2601 N N . VAL A 1 365 ? -18.234 -3.525 17.997 1.00 93.12 365 VAL A N 1
ATOM 2602 C CA . VAL A 1 365 ? -18.564 -4.919 18.312 1.00 93.12 365 VAL A CA 1
ATOM 2603 C C . VAL A 1 365 ? -17.303 -5.618 18.802 1.00 93.12 365 VAL A C 1
ATOM 2605 O O . VAL A 1 365 ? -16.288 -5.625 18.099 1.00 93.12 365 VAL A O 1
ATOM 2608 N N . LEU A 1 366 ? -17.372 -6.190 20.002 1.00 92.31 366 LEU A N 1
ATOM 2609 C CA . LEU A 1 366 ? -16.294 -6.914 20.668 1.00 92.31 366 LEU A CA 1
ATOM 2610 C C . LEU A 1 366 ? -16.679 -8.391 20.747 1.00 92.31 366 LEU A C 1
ATOM 2612 O O . LEU A 1 366 ? -17.382 -8.794 21.660 1.00 92.31 366 LEU A O 1
ATOM 2616 N N . ASP A 1 367 ? -16.225 -9.193 19.792 1.00 91.69 367 ASP A N 1
ATOM 2617 C CA . ASP A 1 367 ? -16.510 -10.630 19.717 1.00 91.69 367 ASP A CA 1
ATOM 2618 C C . ASP A 1 367 ? -15.267 -11.403 20.173 1.00 91.69 367 ASP A C 1
ATOM 2620 O O . ASP A 1 367 ? -14.279 -11.482 19.445 1.00 91.69 367 ASP A O 1
ATOM 2624 N N . GLY A 1 368 ? -15.253 -11.898 21.412 1.00 87.06 368 GLY A N 1
ATOM 2625 C CA . GLY A 1 368 ? -14.124 -12.632 21.994 1.00 87.06 368 GLY A CA 1
ATOM 2626 C C . GLY A 1 368 ? -12.863 -11.792 22.248 1.00 87.06 368 GLY A C 1
ATOM 2627 O O . GLY A 1 368 ? -11.773 -12.347 22.412 1.00 87.06 368 GLY A O 1
ATOM 2628 N N . ALA A 1 369 ? -12.968 -10.461 22.213 1.00 89.12 369 ALA A N 1
ATOM 2629 C CA . ALA A 1 369 ? -11.841 -9.541 22.380 1.00 89.12 369 ALA A CA 1
ATOM 2630 C C . ALA A 1 369 ? -11.475 -9.315 23.861 1.00 89.12 369 ALA A C 1
ATOM 2632 O O . ALA A 1 369 ? -12.314 -9.443 24.752 1.00 89.12 369 ALA A O 1
ATOM 2633 N N . THR A 1 370 ? -10.216 -8.954 24.134 1.00 89.00 370 THR A N 1
ATOM 2634 C CA . THR A 1 370 ? -9.740 -8.568 25.476 1.00 89.00 370 THR A CA 1
ATOM 2635 C C . THR A 1 370 ? -9.361 -7.085 25.535 1.00 89.00 370 THR A C 1
ATOM 2637 O O . THR A 1 370 ? -8.517 -6.645 24.759 1.00 89.00 370 THR A O 1
ATOM 2640 N N . LEU A 1 371 ? -9.927 -6.319 26.468 1.00 88.44 371 LEU A N 1
ATOM 2641 C CA . LEU A 1 371 ? -9.537 -4.932 26.762 1.00 88.44 371 LEU A CA 1
ATOM 2642 C C . LEU A 1 371 ? -8.812 -4.878 28.111 1.00 88.44 371 LEU A C 1
ATOM 2644 O O . LEU A 1 371 ? -9.264 -5.539 29.042 1.00 88.44 371 LEU A O 1
ATOM 2648 N N . SER A 1 372 ? -7.698 -4.148 28.234 1.00 82.31 372 SER A N 1
ATOM 2649 C CA . SER A 1 372 ? -6.854 -4.184 29.446 1.00 82.31 372 SER A CA 1
ATOM 2650 C C . SER A 1 372 ? -6.883 -2.940 30.342 1.00 82.31 372 SER A C 1
ATOM 2652 O O . SER A 1 372 ? -6.328 -3.027 31.430 1.00 82.31 372 SER A O 1
ATOM 2654 N N . GLY A 1 373 ? -7.495 -1.823 29.929 1.00 62.66 373 GLY A N 1
ATOM 2655 C CA . GLY A 1 373 ? -7.784 -0.669 30.800 1.00 62.66 373 GLY A CA 1
ATOM 2656 C C . GLY A 1 373 ? -6.820 0.507 30.806 1.00 62.66 373 GLY A C 1
ATOM 2657 O O . GLY A 1 373 ? -7.116 1.567 31.337 1.00 62.66 373 GLY A O 1
ATOM 2658 N N . THR A 1 374 ? -5.650 0.354 30.207 1.00 63.41 374 THR A N 1
ATOM 2659 C CA . THR A 1 374 ? -4.603 1.371 30.301 1.00 63.41 374 THR A CA 1
ATOM 2660 C C . THR A 1 374 ? -4.747 2.376 29.163 1.00 63.41 374 THR A C 1
ATOM 2662 O O . THR A 1 374 ? -4.340 2.074 28.037 1.00 63.41 374 THR A O 1
ATOM 2665 N N . ASN A 1 375 ? -5.341 3.543 29.433 1.00 56.88 375 ASN A N 1
ATOM 2666 C CA . ASN A 1 375 ? -5.394 4.655 28.482 1.00 56.88 375 ASN A CA 1
ATOM 2667 C C . ASN A 1 375 ? -4.108 5.509 28.542 1.00 56.88 375 ASN A C 1
ATOM 2669 O O . ASN A 1 375 ? -3.483 5.688 29.587 1.00 56.88 375 ASN A O 1
ATOM 2673 N N . ILE A 1 376 ? -3.756 6.084 27.394 1.00 55.03 376 ILE A N 1
ATOM 2674 C CA . ILE A 1 376 ? -2.647 7.007 27.134 1.00 55.03 376 ILE A CA 1
ATOM 2675 C C . ILE A 1 376 ? -2.794 8.316 27.935 1.00 55.03 376 ILE A C 1
ATOM 2677 O O . ILE A 1 376 ? -1.795 8.962 28.256 1.00 55.03 376 ILE A O 1
ATOM 2681 N N . TRP A 1 377 ? -4.019 8.726 28.282 1.00 57.44 377 TRP A N 1
ATOM 2682 C CA . TRP A 1 377 ? -4.264 10.009 28.960 1.00 57.44 377 TRP A CA 1
ATOM 2683 C C . TRP A 1 377 ? -4.223 9.960 30.490 1.00 57.44 377 TRP A C 1
ATOM 2685 O O . TRP A 1 377 ? -4.432 10.986 31.135 1.00 57.44 377 TRP A O 1
ATOM 2695 N N . GLY A 1 378 ? -3.869 8.812 31.076 1.00 60.47 378 GLY A N 1
ATOM 2696 C CA . GLY A 1 378 ? -3.756 8.660 32.530 1.00 60.47 378 GLY A CA 1
ATOM 2697 C C . GLY A 1 378 ? -5.095 8.515 33.256 1.00 60.47 378 GLY A C 1
ATOM 2698 O O . GLY A 1 378 ? -5.103 8.526 34.486 1.00 60.47 378 GLY A O 1
ATOM 2699 N N . ASP A 1 379 ? -6.186 8.367 32.505 1.00 61.47 379 ASP A N 1
ATOM 2700 C CA . ASP A 1 379 ? -7.480 7.930 33.015 1.00 61.47 379 ASP A CA 1
ATOM 2701 C C . ASP A 1 379 ? -7.569 6.398 32.888 1.00 61.47 379 ASP A C 1
ATOM 2703 O O . ASP A 1 379 ? -7.296 5.836 31.826 1.00 61.47 379 ASP A O 1
ATOM 2707 N N . ASP A 1 380 ? -7.912 5.715 33.978 1.00 67.31 380 ASP A N 1
ATOM 2708 C CA . ASP A 1 380 ? -8.021 4.253 34.031 1.00 67.31 380 ASP A CA 1
ATOM 2709 C C . ASP A 1 380 ? -9.401 3.840 33.485 1.00 67.31 380 ASP A C 1
ATOM 2711 O O . ASP A 1 380 ? -10.384 3.786 34.224 1.00 67.31 380 ASP A O 1
ATOM 2715 N N . PHE A 1 381 ? -9.517 3.637 32.169 1.00 75.69 381 PHE A N 1
ATOM 2716 C CA . PHE A 1 381 ? -10.722 3.056 31.578 1.00 75.69 381 PHE A CA 1
ATOM 2717 C C . PHE A 1 381 ? -10.412 2.122 30.412 1.00 75.69 381 PHE A C 1
ATOM 2719 O O . PHE A 1 381 ? -9.559 2.387 29.561 1.00 75.69 381 PHE A O 1
ATOM 2726 N N . ALA A 1 382 ? -11.169 1.028 30.329 1.00 79.69 382 ALA A N 1
ATOM 2727 C CA . ALA A 1 382 ? -11.118 0.114 29.194 1.00 79.69 382 ALA A CA 1
ATOM 2728 C C . ALA A 1 382 ? -12.076 0.532 28.073 1.00 79.69 382 ALA A C 1
ATOM 2730 O O . ALA A 1 382 ? -11.784 0.288 26.899 1.00 79.69 382 ALA A O 1
ATOM 2731 N N . LEU A 1 383 ? -13.223 1.127 28.412 1.00 86.38 383 LEU A N 1
ATOM 2732 C CA . LEU A 1 383 ? -14.247 1.483 27.435 1.00 86.38 383 LEU A CA 1
ATOM 2733 C C . LEU A 1 383 ? -14.980 2.773 27.815 1.00 86.38 383 LEU A C 1
ATOM 2735 O O . LEU A 1 383 ? -15.562 2.850 28.892 1.00 86.38 383 LEU A O 1
ATOM 2739 N N . GLU A 1 384 ? -15.024 3.739 26.901 1.00 89.75 384 GLU A N 1
ATOM 2740 C CA . GLU A 1 384 ? -15.857 4.940 27.018 1.00 89.75 384 GLU A CA 1
ATOM 2741 C C . GLU A 1 384 ? -16.841 5.022 25.844 1.00 89.75 384 GLU A C 1
ATOM 2743 O O . GLU A 1 384 ? -16.454 4.909 24.680 1.00 89.75 384 GLU A O 1
ATOM 2748 N N . ILE A 1 385 ? -18.130 5.188 26.152 1.00 89.81 385 ILE A N 1
ATOM 2749 C CA . ILE A 1 385 ? -19.233 5.170 25.187 1.00 89.81 385 ILE A CA 1
ATOM 2750 C C . ILE A 1 385 ? -20.043 6.461 25.315 1.00 89.81 385 ILE A C 1
ATOM 2752 O O . ILE A 1 385 ? -20.981 6.519 26.106 1.00 89.81 385 ILE A O 1
ATOM 2756 N N . ASP A 1 386 ? -19.744 7.476 24.506 1.00 90.50 386 ASP A N 1
ATOM 2757 C CA . ASP A 1 386 ? -20.528 8.714 24.426 1.00 90.50 386 ASP A CA 1
ATOM 2758 C C . ASP A 1 386 ? -21.440 8.699 23.196 1.00 90.50 386 ASP A C 1
ATOM 2760 O O . ASP A 1 386 ? -20.981 8.707 22.046 1.00 90.50 386 ASP A O 1
ATOM 2764 N N . SER A 1 387 ? -22.759 8.707 23.430 1.00 88.44 387 SER A N 1
ATOM 2765 C CA . SER A 1 387 ? -23.771 8.822 22.369 1.00 88.44 387 SER A CA 1
ATOM 2766 C C . SER A 1 387 ? -23.606 7.764 21.267 1.00 88.44 387 SER A C 1
ATOM 2768 O O . SER A 1 387 ? -23.874 8.032 20.092 1.00 88.44 387 SER A O 1
ATOM 2770 N N . SER A 1 388 ? -23.116 6.584 21.647 1.00 93.31 388 SER A N 1
ATOM 2771 C CA . SER A 1 388 ? -22.621 5.521 20.766 1.00 93.31 388 SER A CA 1
ATOM 2772 C C . SER A 1 388 ? -23.087 4.149 21.261 1.00 93.31 388 SER A C 1
ATOM 2774 O O . SER A 1 388 ? -23.698 4.053 22.323 1.00 93.31 388 SER A O 1
ATOM 2776 N N . ALA A 1 389 ? -22.847 3.085 20.495 1.00 90.00 389 ALA A N 1
ATOM 2777 C CA . ALA A 1 389 ? -23.316 1.740 20.846 1.00 90.00 389 ALA A CA 1
ATOM 2778 C C . ALA A 1 389 ? -22.184 0.708 20.857 1.00 90.00 389 ALA A C 1
ATOM 2780 O O . ALA A 1 389 ? -21.409 0.631 19.905 1.00 90.00 389 ALA A O 1
ATOM 2781 N N . VAL A 1 390 ? -22.116 -0.121 21.895 1.00 93.88 390 VAL A N 1
ATOM 2782 C CA . VAL A 1 390 ? -21.180 -1.245 21.974 1.00 93.88 390 VAL A CA 1
ATOM 2783 C C . VAL A 1 390 ? -21.923 -2.538 22.263 1.00 93.88 390 VAL A C 1
ATOM 2785 O O . VAL A 1 390 ? -22.681 -2.606 23.225 1.00 93.88 390 VAL A O 1
ATOM 2788 N N . THR A 1 391 ? -21.641 -3.570 21.472 1.00 94.44 391 THR A N 1
ATOM 2789 C CA . THR A 1 391 ? -22.064 -4.951 21.741 1.00 94.44 391 THR A CA 1
ATOM 2790 C C . THR A 1 391 ? -20.826 -5.792 22.042 1.00 94.44 391 THR A C 1
ATOM 2792 O O . THR A 1 391 ? -19.908 -5.865 21.224 1.00 94.44 391 THR A O 1
ATOM 2795 N N . ALA A 1 392 ? -20.785 -6.411 23.216 1.00 92.62 392 ALA A N 1
ATOM 2796 C CA . ALA A 1 392 ? -19.715 -7.283 23.676 1.00 92.62 392 ALA A CA 1
ATOM 2797 C C . ALA A 1 392 ? -20.228 -8.723 23.809 1.00 92.62 392 ALA A C 1
ATOM 2799 O O . ALA A 1 392 ? -21.063 -9.011 24.661 1.00 92.62 392 ALA A O 1
ATOM 2800 N N . GLU A 1 393 ? -19.705 -9.624 22.981 1.00 92.94 393 GLU A N 1
ATOM 2801 C CA . GLU A 1 393 ? -20.043 -11.047 22.936 1.00 92.94 393 GLU A CA 1
ATOM 2802 C C . GLU A 1 393 ? -18.793 -11.864 23.293 1.00 92.94 393 GLU A C 1
ATOM 2804 O O . GLU A 1 393 ? -17.779 -11.804 22.599 1.00 92.94 393 GLU A O 1
ATOM 2809 N N . GLY A 1 394 ? -18.802 -12.595 24.410 1.00 90.44 394 GLY A N 1
ATOM 2810 C CA . GLY A 1 394 ? -17.637 -13.379 24.848 1.00 90.44 394 GLY A CA 1
ATOM 2811 C C . GLY A 1 394 ? -16.382 -12.554 25.183 1.00 90.44 394 GLY A C 1
ATOM 2812 O O . GLY A 1 394 ? -15.277 -13.102 25.214 1.00 90.44 394 GLY A O 1
ATOM 2813 N N . ALA A 1 395 ? -16.511 -11.241 25.385 1.00 91.81 395 ALA A N 1
ATOM 2814 C CA . ALA A 1 395 ? -15.385 -10.339 25.604 1.00 91.81 395 ALA A CA 1
ATOM 2815 C C . ALA A 1 395 ? -14.880 -10.380 27.056 1.00 91.81 395 ALA A C 1
ATOM 2817 O O . ALA A 1 395 ? -15.610 -10.712 27.989 1.00 91.81 395 ALA A O 1
ATOM 2818 N N . THR A 1 396 ? -13.618 -10.003 27.267 1.00 92.12 396 THR A N 1
ATOM 2819 C CA . THR A 1 396 ? -13.050 -9.750 28.602 1.00 92.12 396 THR A CA 1
ATOM 2820 C C . THR A 1 396 ? -12.607 -8.298 28.695 1.00 92.12 396 THR A C 1
ATOM 2822 O O . THR A 1 396 ? -11.688 -7.889 27.994 1.00 92.12 396 THR A O 1
ATOM 2825 N N . ILE A 1 397 ? -13.235 -7.521 29.566 1.00 91.50 397 ILE A N 1
ATOM 2826 C CA . ILE A 1 397 ? -12.925 -6.115 29.814 1.00 91.50 397 ILE A CA 1
ATOM 2827 C C . ILE A 1 397 ? -12.236 -6.042 31.173 1.00 91.50 397 ILE A C 1
ATOM 2829 O O . ILE A 1 397 ? -12.802 -6.445 32.183 1.00 91.50 397 ILE A O 1
ATOM 2833 N N . GLY A 1 398 ? -10.973 -5.638 31.187 1.00 89.31 398 GLY A N 1
ATOM 2834 C CA . GLY A 1 398 ? -10.093 -5.714 32.351 1.00 89.31 398 GLY A CA 1
ATOM 2835 C C . GLY A 1 398 ? -10.170 -4.531 33.310 1.00 89.31 398 GLY A C 1
ATOM 2836 O O . GLY A 1 398 ? -9.468 -4.572 34.313 1.00 89.31 398 GLY A O 1
ATOM 2837 N N . ASP A 1 399 ? -10.963 -3.507 32.992 1.00 89.25 399 ASP A N 1
ATOM 2838 C CA . ASP A 1 399 ? -11.002 -2.228 33.709 1.00 89.25 399 ASP A CA 1
ATOM 2839 C C . ASP A 1 399 ? -12.344 -1.516 33.486 1.00 89.25 399 ASP A C 1
ATOM 2841 O O . ASP A 1 399 ? -13.254 -2.095 32.884 1.00 89.25 399 ASP A O 1
ATOM 2845 N N . ASP A 1 400 ? -12.462 -0.286 33.974 1.00 90.19 400 ASP A N 1
ATOM 2846 C CA . ASP A 1 400 ? -13.707 0.468 34.049 1.00 90.19 400 ASP A CA 1
ATOM 2847 C C . ASP A 1 400 ? -14.380 0.694 32.681 1.00 90.19 400 ASP A C 1
ATOM 2849 O O . ASP A 1 400 ? -13.734 0.881 31.639 1.00 90.19 400 ASP A O 1
ATOM 2853 N N . VAL A 1 401 ? -15.717 0.702 32.705 1.00 89.56 401 VAL A N 1
ATOM 2854 C CA . VAL A 1 401 ? -16.585 1.010 31.561 1.00 89.56 401 VAL A CA 1
ATOM 2855 C C . VAL A 1 401 ? -17.439 2.231 31.878 1.00 89.56 401 VAL A C 1
ATOM 2857 O O . VAL A 1 401 ? -18.222 2.222 32.829 1.00 89.56 401 VAL A O 1
ATOM 2860 N N . TYR A 1 402 ? -17.354 3.244 31.021 1.00 89.81 402 TYR A N 1
ATOM 2861 C CA . TYR A 1 402 ? -18.114 4.485 31.101 1.00 89.81 402 TYR A CA 1
ATOM 2862 C C . TYR A 1 402 ? -19.155 4.535 29.980 1.00 89.81 402 TYR A C 1
ATOM 2864 O O . TYR A 1 402 ? -18.815 4.511 28.799 1.00 89.81 402 TYR A O 1
ATOM 2872 N N . VAL A 1 403 ? -20.436 4.635 30.335 1.00 89.00 403 VAL A N 1
ATOM 2873 C CA . VAL A 1 403 ? -21.550 4.760 29.381 1.00 89.00 403 VAL A CA 1
ATOM 2874 C C . VAL A 1 403 ? -22.213 6.113 29.578 1.00 89.00 403 VAL A C 1
ATOM 2876 O O . VAL A 1 403 ? -22.832 6.358 30.607 1.00 89.00 403 VAL A O 1
ATOM 2879 N N . ILE A 1 404 ? -22.082 7.006 28.604 1.00 89.12 404 ILE A N 1
ATOM 2880 C CA . ILE A 1 404 ? -22.380 8.433 28.734 1.00 89.12 404 ILE A CA 1
ATOM 2881 C C . ILE A 1 404 ? -23.360 8.865 27.627 1.00 89.12 404 ILE A C 1
ATOM 2883 O O . ILE A 1 404 ? -23.360 8.338 26.516 1.00 89.12 404 ILE A O 1
ATOM 2887 N N . SER A 1 405 ? -24.211 9.855 27.913 1.00 87.31 405 SER A N 1
ATOM 2888 C CA . SER A 1 405 ? -24.947 10.644 26.904 1.00 87.31 405 SER A CA 1
ATOM 2889 C C . SER A 1 405 ? -25.778 9.818 25.904 1.00 87.31 405 SER A C 1
ATOM 2891 O O . SER A 1 405 ? -25.657 9.971 24.693 1.00 87.31 405 SER A O 1
ATOM 2893 N N . ASN A 1 406 ? -26.700 8.976 26.373 1.00 87.50 406 ASN A N 1
ATOM 2894 C CA . ASN A 1 406 ? -27.460 8.029 25.527 1.00 87.50 406 ASN A CA 1
ATOM 2895 C C . ASN A 1 406 ? -26.607 6.915 24.890 1.00 87.50 406 ASN A C 1
ATOM 2897 O O . ASN A 1 406 ? -27.010 6.328 23.884 1.00 87.50 406 ASN A O 1
ATOM 2901 N N . GLY A 1 407 ? -25.435 6.628 25.458 1.00 90.31 407 GLY A N 1
ATOM 2902 C CA . GLY A 1 407 ? -24.654 5.450 25.114 1.00 90.31 407 GLY A CA 1
ATOM 2903 C C . GLY A 1 407 ? -25.433 4.156 25.368 1.00 90.31 407 GLY A C 1
ATOM 2904 O O . GLY A 1 407 ? -26.275 4.083 26.267 1.00 90.31 407 GLY A O 1
ATOM 2905 N N . VAL A 1 408 ? -25.157 3.130 24.572 1.00 91.00 408 VAL A N 1
ATOM 2906 C CA . VAL A 1 408 ? -25.739 1.790 24.705 1.00 91.00 408 VAL A CA 1
ATOM 2907 C C . VAL A 1 408 ? -24.609 0.787 24.872 1.00 91.00 408 VAL A C 1
ATOM 2909 O O . VAL A 1 408 ? -23.681 0.773 24.064 1.00 91.00 408 VAL A O 1
ATOM 2912 N N . PHE A 1 409 ? -24.691 -0.054 25.897 1.00 93.88 409 PHE A N 1
ATOM 2913 C CA . PHE A 1 409 ? -23.746 -1.139 26.125 1.00 93.88 409 PHE A CA 1
ATOM 2914 C C . PHE A 1 409 ? -24.477 -2.462 26.337 1.00 93.88 409 PHE A C 1
ATOM 2916 O O . PHE A 1 409 ? -25.231 -2.617 27.292 1.00 93.88 409 PHE A O 1
ATOM 2923 N N . GLU A 1 410 ? -24.255 -3.421 25.450 1.00 92.69 410 GLU A N 1
ATOM 2924 C CA . GLU A 1 410 ? -24.843 -4.758 25.510 1.00 92.69 410 GLU A CA 1
ATOM 2925 C C . GLU A 1 410 ? -23.735 -5.780 25.781 1.00 92.69 410 GLU A C 1
ATOM 2927 O O . GLU A 1 410 ? -22.717 -5.782 25.091 1.00 92.69 410 GLU A O 1
ATOM 2932 N N . MET A 1 411 ? -23.915 -6.636 26.788 1.00 93.12 411 MET A N 1
ATOM 2933 C CA . MET A 1 411 ? -22.963 -7.681 27.174 1.00 93.12 411 MET A CA 1
ATOM 2934 C C . MET A 1 411 ? -23.618 -9.063 27.171 1.00 93.12 411 MET A C 1
ATOM 2936 O O . MET A 1 411 ? -24.443 -9.352 28.037 1.00 93.12 411 MET A O 1
ATOM 2940 N N . GLU A 1 412 ? -23.151 -9.961 26.308 1.00 91.62 412 GLU A N 1
ATOM 2941 C CA . GLU A 1 412 ? -23.536 -11.377 26.256 1.00 91.62 412 GLU A CA 1
ATOM 2942 C C . GLU A 1 412 ? -22.297 -12.264 26.459 1.00 91.62 412 GLU A C 1
ATOM 2944 O O . GLU A 1 412 ? -21.246 -12.030 25.853 1.00 91.62 412 GLU A O 1
ATOM 2949 N N . GLY A 1 413 ? -22.366 -13.254 27.357 1.00 90.38 413 GLY A N 1
ATOM 2950 C CA . GLY A 1 413 ? -21.244 -14.159 27.645 1.00 90.38 413 GLY A CA 1
ATOM 2951 C C . GLY A 1 413 ? -19.922 -13.476 28.039 1.00 90.38 413 GLY A C 1
ATOM 2952 O O . GLY A 1 413 ? -18.861 -14.084 27.899 1.00 90.38 413 GLY A O 1
ATOM 2953 N N . SER A 1 414 ? -19.955 -12.210 28.471 1.00 93.19 414 SER A N 1
ATOM 2954 C CA . SER A 1 414 ? -18.772 -11.348 28.611 1.00 93.19 414 SER A CA 1
ATOM 2955 C C . SER A 1 414 ? -18.399 -11.102 30.073 1.00 93.19 414 SER A C 1
ATOM 2957 O O . SER A 1 414 ? -19.256 -11.070 30.948 1.00 93.19 414 SER A O 1
ATOM 2959 N N . THR A 1 415 ? -17.116 -10.888 30.368 1.00 92.50 415 THR A N 1
ATOM 2960 C CA . THR A 1 415 ? -16.632 -10.574 31.725 1.00 92.50 415 THR A CA 1
ATOM 2961 C C . THR A 1 415 ? -16.104 -9.146 31.802 1.00 92.50 415 THR A C 1
ATOM 2963 O O . THR A 1 415 ? -15.202 -8.794 31.049 1.00 92.50 415 THR A O 1
ATOM 2966 N N . LEU A 1 416 ? -16.606 -8.354 32.747 1.00 92.38 416 LEU A N 1
ATOM 2967 C CA . LEU A 1 416 ? -16.069 -7.053 33.146 1.00 92.38 416 LEU A CA 1
ATOM 2968 C C . LEU A 1 416 ? -15.348 -7.186 34.496 1.00 92.38 416 LEU A C 1
ATOM 2970 O O . LEU A 1 416 ? -15.949 -7.653 35.456 1.00 92.38 416 LEU A O 1
ATOM 2974 N N . ASN A 1 417 ? -14.081 -6.781 34.578 1.00 90.50 417 ASN A N 1
ATOM 2975 C CA . ASN A 1 417 ? -13.241 -6.776 35.783 1.00 90.50 417 ASN A CA 1
ATOM 2976 C C . ASN A 1 417 ? -12.869 -5.341 36.202 1.00 90.50 417 ASN A C 1
ATOM 2978 O O . ASN A 1 417 ? -11.712 -5.046 36.497 1.00 90.50 417 ASN A O 1
ATOM 2982 N N . GLY A 1 418 ? -13.857 -4.456 36.204 1.00 87.50 418 GLY A N 1
ATOM 2983 C CA . GLY A 1 418 ? -13.741 -3.052 36.579 1.00 87.50 418 GLY A CA 1
ATOM 2984 C C . GLY A 1 418 ? -15.093 -2.518 37.030 1.00 87.50 418 GLY A C 1
ATOM 2985 O O . GLY A 1 418 ? -16.065 -3.279 37.137 1.00 87.50 418 GLY A O 1
ATOM 2986 N N . ASP A 1 419 ? -15.149 -1.226 37.304 1.00 87.12 419 ASP A N 1
ATOM 2987 C CA . ASP A 1 419 ? -16.375 -0.544 37.683 1.00 87.12 419 ASP A CA 1
ATOM 2988 C C . ASP A 1 419 ? -17.215 -0.241 36.423 1.00 87.12 419 ASP A C 1
ATOM 2990 O O . ASP A 1 419 ? -16.701 0.092 35.353 1.00 87.12 419 ASP A O 1
ATOM 2994 N N . LEU A 1 420 ? -18.539 -0.386 36.531 1.00 88.19 420 LEU A N 1
ATOM 2995 C CA . LEU A 1 420 ? -19.480 -0.002 35.473 1.00 88.19 420 LEU A CA 1
ATOM 2996 C C . LEU A 1 420 ? -20.171 1.304 35.858 1.00 88.19 420 LEU A C 1
ATOM 2998 O O . LEU A 1 420 ? -20.963 1.347 36.805 1.00 88.19 420 LEU A O 1
ATOM 3002 N N . ILE A 1 421 ? -19.919 2.359 35.094 1.00 87.31 421 ILE A N 1
ATOM 3003 C CA . ILE A 1 421 ? -20.367 3.709 35.415 1.00 87.31 421 ILE A CA 1
ATOM 3004 C C . ILE A 1 421 ? -21.262 4.232 34.288 1.00 87.31 421 ILE A C 1
ATOM 3006 O O . ILE A 1 421 ? -20.822 4.425 33.156 1.00 87.31 421 ILE A O 1
ATOM 3010 N N . VAL A 1 422 ? -22.537 4.480 34.599 1.00 85.75 422 VAL A N 1
ATOM 3011 C CA . VAL A 1 422 ? -23.555 4.901 33.626 1.00 85.75 422 VAL A CA 1
ATOM 3012 C C . VAL A 1 422 ? -24.067 6.303 33.956 1.00 85.75 422 VAL A C 1
ATOM 3014 O O . VAL A 1 422 ? -24.645 6.547 35.018 1.00 85.75 422 VAL A O 1
ATOM 3017 N N . TYR A 1 423 ? -23.883 7.217 33.008 1.00 83.69 423 TYR A N 1
ATOM 3018 C CA . TYR A 1 423 ? -24.239 8.628 33.075 1.00 83.69 423 TYR A CA 1
ATOM 3019 C C . TYR A 1 423 ? -25.294 9.011 32.026 1.00 83.69 423 TYR A C 1
ATOM 3021 O O . TYR A 1 423 ? -25.342 8.468 30.924 1.00 83.69 423 TYR A O 1
ATOM 3029 N N . SER A 1 424 ? -26.082 10.048 32.335 1.00 81.12 424 SER A N 1
ATOM 3030 C CA . SER A 1 424 ? -26.812 10.879 31.359 1.00 81.12 424 SER A CA 1
ATOM 3031 C C . SER A 1 424 ? -27.596 10.099 30.288 1.00 81.12 424 SER A C 1
ATOM 3033 O O . SER A 1 424 ? -27.315 10.216 29.094 1.00 81.12 424 SER A O 1
ATOM 3035 N N . ASN A 1 425 ? -28.608 9.333 30.708 1.00 82.62 425 ASN A N 1
ATOM 3036 C CA . ASN A 1 425 ? -29.448 8.483 29.844 1.00 82.62 425 ASN A CA 1
ATOM 3037 C C . ASN A 1 425 ? -28.720 7.313 29.155 1.00 82.62 425 ASN A C 1
ATOM 3039 O O . ASN A 1 425 ? -29.227 6.784 28.167 1.00 82.62 425 ASN A O 1
ATOM 3043 N N . GLY A 1 426 ? -27.542 6.911 29.636 1.00 85.25 426 GLY A N 1
ATOM 3044 C CA . GLY A 1 426 ? -26.903 5.676 29.190 1.00 85.25 426 GLY A CA 1
ATOM 3045 C C . GLY A 1 426 ? -27.779 4.446 29.459 1.00 85.25 426 GLY A C 1
ATOM 3046 O O . GLY A 1 426 ? -28.579 4.413 30.400 1.00 85.25 426 GLY A O 1
ATOM 3047 N N . SER A 1 427 ? -27.631 3.423 28.627 1.00 83.94 427 SER A N 1
ATOM 3048 C CA . SER A 1 427 ? -28.342 2.155 28.768 1.00 83.94 427 SER A CA 1
ATOM 3049 C C . SER A 1 427 ? -27.374 0.984 28.743 1.00 83.94 427 SER A C 1
ATOM 3051 O O . SER A 1 427 ? -26.453 0.949 27.928 1.00 83.94 427 SER A O 1
ATOM 3053 N N . VAL A 1 428 ? -27.589 0.034 29.650 1.00 89.19 428 VAL A N 1
ATOM 3054 C CA . VAL A 1 428 ? -26.804 -1.196 29.738 1.00 89.19 428 VAL A CA 1
ATOM 3055 C C . VAL A 1 428 ? -27.735 -2.404 29.732 1.00 89.19 428 VAL A C 1
ATOM 3057 O O . VAL A 1 428 ? -28.705 -2.447 30.494 1.00 89.19 428 VAL A O 1
ATOM 3060 N N . SER A 1 429 ? -27.429 -3.391 28.894 1.00 89.25 429 SER A N 1
ATOM 3061 C CA . SER A 1 429 ? -28.054 -4.714 28.892 1.00 89.25 429 SER A CA 1
ATOM 3062 C C . SER A 1 429 ? -27.005 -5.765 29.238 1.00 89.25 429 SER A C 1
ATOM 3064 O O . SER A 1 429 ? -25.962 -5.832 28.591 1.00 89.25 429 SER A O 1
ATOM 3066 N N . VAL A 1 430 ? -27.270 -6.574 30.262 1.00 87.88 430 VAL A N 1
ATOM 3067 C CA . VAL A 1 430 ? -26.420 -7.701 30.659 1.00 87.88 430 VAL A CA 1
ATOM 3068 C C . VAL A 1 430 ? -27.221 -8.984 30.477 1.00 87.88 430 VAL A C 1
ATOM 3070 O O . VAL A 1 430 ? -28.229 -9.196 31.156 1.00 87.88 430 VAL A O 1
ATOM 3073 N N . GLU A 1 431 ? -26.770 -9.815 29.546 1.00 89.19 431 GLU A N 1
ATOM 3074 C CA . GLU A 1 431 ? -27.418 -11.061 29.142 1.00 89.19 431 GLU A CA 1
ATOM 3075 C C . GLU A 1 431 ? -26.731 -12.299 29.744 1.00 89.19 431 GLU A C 1
ATOM 3077 O O . GLU A 1 431 ? -25.790 -12.208 30.545 1.00 89.19 431 GLU A O 1
ATOM 3082 N N . GLU A 1 432 ? -27.241 -13.480 29.386 1.00 83.00 432 GLU A N 1
ATOM 3083 C CA . GLU A 1 432 ? -26.824 -14.761 29.949 1.00 83.00 432 GLU A CA 1
ATOM 3084 C C . GLU A 1 432 ? -25.312 -15.006 29.785 1.00 83.00 432 GLU A C 1
ATOM 3086 O O . GLU A 1 432 ? -24.686 -14.684 28.774 1.00 83.00 432 GLU A O 1
ATOM 3091 N N . GLY A 1 433 ? -24.702 -15.588 30.821 1.00 85.62 433 GLY A N 1
ATOM 3092 C CA . GLY A 1 433 ? -23.279 -15.930 30.827 1.00 85.62 433 GLY A CA 1
ATOM 3093 C C . GLY A 1 433 ? -22.335 -14.749 31.064 1.00 85.62 433 GLY A C 1
ATOM 3094 O O . GLY A 1 433 ? -21.128 -14.971 31.155 1.00 85.62 433 GLY A O 1
ATOM 3095 N N . SER A 1 434 ? -22.854 -13.524 31.200 1.00 90.44 434 SER A N 1
ATOM 3096 C CA . SER A 1 434 ? -22.045 -12.351 31.527 1.00 90.44 434 SER A CA 1
ATOM 3097 C C . SER A 1 434 ? -21.747 -12.233 33.030 1.00 90.44 434 SER A C 1
ATOM 3099 O O . SER A 1 434 ? -22.553 -12.610 33.889 1.00 90.44 434 SER A O 1
ATOM 3101 N N . ALA A 1 435 ? -20.582 -11.674 33.360 1.00 87.88 435 ALA A N 1
ATOM 3102 C CA . ALA A 1 435 ? -20.128 -11.439 34.726 1.00 87.88 435 ALA A CA 1
ATOM 3103 C C . ALA A 1 435 ? -19.575 -10.021 34.901 1.00 87.88 435 ALA A C 1
ATOM 3105 O O . ALA A 1 435 ? -18.783 -9.552 34.087 1.00 87.88 435 ALA A O 1
ATOM 3106 N N . ILE A 1 436 ? -19.953 -9.365 36.001 1.00 87.69 436 ILE A N 1
ATOM 3107 C CA . ILE A 1 436 ? -19.361 -8.099 36.447 1.00 87.69 436 ILE A CA 1
ATOM 3108 C C . ILE A 1 436 ? -18.655 -8.359 37.780 1.00 87.69 436 ILE A C 1
ATOM 3110 O O . ILE A 1 436 ? -19.290 -8.662 38.796 1.00 87.69 436 ILE A O 1
ATOM 3114 N N . ASN A 1 437 ? -17.331 -8.256 37.755 1.00 86.94 437 ASN A N 1
ATOM 3115 C CA . ASN A 1 437 ? -16.419 -8.419 38.877 1.00 86.94 437 ASN A CA 1
ATOM 3116 C C . ASN A 1 437 ? -15.841 -7.051 39.235 1.00 86.94 437 ASN A C 1
ATOM 3118 O O . ASN A 1 437 ? -14.732 -6.720 38.821 1.00 86.94 437 ASN A O 1
ATOM 3122 N N . ALA A 1 438 ? -16.585 -6.250 39.995 1.00 75.62 438 ALA A N 1
ATOM 3123 C CA . ALA A 1 438 ? -16.088 -4.949 40.420 1.00 75.62 438 ALA A CA 1
ATOM 3124 C C . ALA A 1 438 ? -14.891 -5.139 41.365 1.00 75.62 438 ALA A C 1
ATOM 3126 O O . ALA A 1 438 ? -15.006 -5.710 42.457 1.00 75.62 438 ALA A O 1
ATOM 3127 N N . THR A 1 439 ? -13.714 -4.695 40.929 1.00 63.06 439 THR A N 1
ATOM 3128 C CA . THR A 1 439 ? -12.439 -5.075 41.554 1.00 63.06 439 THR A CA 1
ATOM 3129 C C . THR A 1 439 ? -12.128 -4.249 42.808 1.00 63.06 439 THR A C 1
ATOM 3131 O O . THR A 1 439 ? -11.287 -4.641 43.624 1.00 63.06 439 THR A O 1
ATOM 3134 N N . ARG A 1 440 ? -12.843 -3.143 43.057 1.00 57.31 440 ARG A N 1
ATOM 3135 C CA . ARG A 1 440 ? -12.659 -2.326 44.268 1.00 57.31 440 ARG A CA 1
ATOM 3136 C C . ARG A 1 440 ? -13.471 -2.856 45.450 1.00 57.31 440 ARG A C 1
ATOM 3138 O O . ARG A 1 440 ? -14.428 -2.250 45.929 1.00 57.31 440 ARG A O 1
ATOM 3145 N N . ALA A 1 441 ? -13.030 -3.990 45.995 1.00 39.78 441 ALA A N 1
ATOM 3146 C CA . ALA A 1 441 ? -13.476 -4.454 47.304 1.00 39.78 441 ALA A CA 1
ATOM 3147 C C . ALA A 1 441 ? -13.040 -3.451 48.388 1.00 39.78 441 ALA A C 1
ATOM 3149 O O . ALA A 1 441 ? -11.862 -3.359 48.737 1.00 39.78 441 ALA A O 1
ATOM 3150 N N . ALA A 1 442 ? -13.993 -2.697 48.941 1.00 40.22 442 ALA A N 1
ATOM 3151 C CA . ALA A 1 442 ? -13.752 -1.818 50.078 1.00 40.22 442 ALA A CA 1
ATOM 3152 C C . ALA A 1 442 ? -13.260 -2.636 51.286 1.00 40.22 442 ALA A C 1
ATOM 3154 O O . ALA A 1 442 ? -14.044 -3.247 52.013 1.00 40.22 442 ALA A O 1
ATOM 3155 N N . SER A 1 443 ? -11.950 -2.636 51.542 1.00 37.19 443 SER A N 1
ATOM 3156 C CA . SER A 1 443 ? -11.395 -3.114 52.807 1.00 37.19 443 SER A CA 1
ATOM 3157 C C . SER A 1 443 ? -11.618 -2.048 53.889 1.00 37.19 443 SER A C 1
ATOM 3159 O O . SER A 1 443 ? -10.691 -1.349 54.294 1.00 37.19 443 SER A O 1
ATOM 3161 N N . GLY A 1 444 ? -12.863 -1.862 54.327 1.00 37.56 444 GLY A N 1
ATOM 3162 C CA . GLY A 1 444 ? -13.183 -0.928 55.406 1.00 37.56 444 GLY A CA 1
ATOM 3163 C C . GLY A 1 444 ? -14.676 -0.678 55.567 1.00 37.56 444 GLY A C 1
ATOM 3164 O O . GLY A 1 444 ? -15.377 -0.412 54.599 1.00 37.56 444 GLY A O 1
ATOM 3165 N N . THR A 1 445 ? -15.155 -0.740 56.809 1.00 39.19 445 THR A N 1
ATOM 3166 C CA . THR A 1 445 ? -16.505 -0.327 57.217 1.00 39.19 445 THR A CA 1
ATOM 3167 C C . THR A 1 445 ? -16.776 1.108 56.757 1.00 39.19 445 THR A C 1
ATOM 3169 O O . THR A 1 445 ? -16.117 2.020 57.252 1.00 39.19 445 THR A O 1
ATOM 3172 N N . CYS A 1 446 ? -17.697 1.272 55.802 1.00 39.44 446 CYS A N 1
ATOM 3173 C CA . CYS A 1 446 ? -18.221 2.524 55.236 1.00 39.44 446 CYS A CA 1
ATOM 3174 C C . CYS A 1 446 ? -17.403 3.806 55.506 1.00 39.44 446 CYS A C 1
ATOM 3176 O O . CYS A 1 446 ? -17.739 4.561 56.424 1.00 39.44 446 CYS A O 1
ATOM 3178 N N . PRO A 1 447 ? -16.385 4.125 54.687 1.00 35.41 447 PRO A N 1
ATOM 3179 C CA . PRO A 1 447 ? -15.894 5.483 54.545 1.00 35.41 447 PRO A CA 1
ATOM 3180 C C . PRO A 1 447 ? -16.585 6.181 53.360 1.00 35.41 447 PRO A C 1
ATOM 3182 O O . PRO A 1 447 ? -16.797 5.613 52.296 1.00 35.41 447 PRO A O 1
ATOM 3185 N N . THR A 1 448 ? -16.923 7.448 53.560 1.00 40.56 448 THR A N 1
ATOM 3186 C CA . THR A 1 448 ? -17.679 8.353 52.681 1.00 40.56 448 THR A CA 1
ATOM 3187 C C . THR A 1 448 ? -16.955 8.800 51.394 1.00 40.56 448 THR A C 1
ATOM 3189 O O . THR A 1 448 ? -17.022 9.980 51.062 1.00 40.56 448 THR A O 1
ATOM 3192 N N . MET A 1 449 ? -16.246 7.933 50.662 1.00 38.09 449 MET A N 1
ATOM 3193 C CA . MET A 1 449 ? -15.657 8.311 49.361 1.00 38.09 449 MET A CA 1
ATOM 3194 C C . MET A 1 449 ? -15.641 7.162 48.335 1.00 38.09 449 MET A C 1
ATOM 3196 O O . MET A 1 449 ? -14.911 6.193 48.512 1.00 38.09 449 MET A O 1
ATOM 3200 N N . TYR A 1 450 ? -16.441 7.343 47.274 1.00 47.66 450 TYR A N 1
ATOM 3201 C CA . TYR A 1 450 ? -16.295 6.898 45.874 1.00 47.66 450 TYR A CA 1
ATOM 3202 C C . TYR A 1 450 ? -15.569 5.567 45.594 1.00 47.66 450 TYR A C 1
ATOM 3204 O O . TYR A 1 450 ? -14.575 5.548 44.874 1.00 47.66 450 TYR A O 1
ATOM 3212 N N . ASN A 1 451 ? -16.060 4.449 46.127 1.00 44.53 451 ASN A N 1
ATOM 3213 C CA . ASN A 1 451 ? -15.746 3.123 45.583 1.00 44.53 451 ASN A CA 1
ATOM 3214 C C . ASN A 1 451 ? -17.079 2.459 45.245 1.00 44.53 451 ASN A C 1
ATOM 3216 O O . ASN A 1 451 ? -17.735 1.887 46.118 1.00 44.53 451 ASN A O 1
ATOM 3220 N N . GLU A 1 452 ? -17.511 2.627 44.003 1.00 53.16 452 GLU A N 1
ATOM 3221 C CA . GLU A 1 452 ? -18.822 2.205 43.521 1.00 53.16 452 GLU A CA 1
ATOM 3222 C C . GLU A 1 452 ? -18.592 1.167 42.426 1.00 53.16 452 GLU A C 1
ATOM 3224 O O . GLU A 1 452 ? -18.029 1.495 41.395 1.00 53.16 452 GLU A O 1
ATOM 3229 N N . GLY A 1 453 ? -19.001 -0.085 42.654 1.00 59.50 453 GLY A N 1
ATOM 3230 C CA . GLY A 1 453 ? -18.807 -1.143 41.655 1.00 59.50 453 GLY A CA 1
ATOM 3231 C C . GLY A 1 453 ? -19.747 -1.002 40.457 1.00 59.50 453 GLY A C 1
ATOM 3232 O O . GLY A 1 453 ? -19.379 -1.298 39.325 1.00 59.50 453 GLY A O 1
ATOM 3233 N N . ILE A 1 454 ? -20.971 -0.531 40.701 1.00 72.81 454 ILE A N 1
ATOM 3234 C CA . ILE A 1 454 ? -21.906 -0.098 39.663 1.00 72.81 454 ILE A CA 1
ATOM 3235 C C . ILE A 1 454 ? -22.480 1.246 40.090 1.00 72.81 454 ILE A C 1
ATOM 3237 O O . ILE A 1 454 ? -23.066 1.339 41.172 1.00 72.81 454 ILE A O 1
ATOM 3241 N N . ARG A 1 455 ? -22.367 2.257 39.229 1.00 72.31 455 ARG A N 1
ATOM 3242 C CA . ARG A 1 455 ? -22.987 3.568 39.431 1.00 72.31 455 ARG A CA 1
ATOM 3243 C C . ARG A 1 455 ? -24.010 3.850 38.342 1.00 72.31 455 ARG A C 1
ATOM 3245 O O . ARG A 1 455 ? -23.676 3.846 37.160 1.00 72.31 455 ARG A O 1
ATOM 3252 N N . LEU A 1 456 ? -25.242 4.148 38.751 1.00 71.56 456 LEU A N 1
ATOM 3253 C CA . LEU A 1 456 ? -26.316 4.584 37.856 1.00 71.56 456 LEU A CA 1
ATOM 3254 C C . LEU A 1 456 ? -26.746 6.010 38.220 1.00 71.56 456 LEU A C 1
ATOM 3256 O O . LEU A 1 456 ? -27.308 6.230 39.296 1.00 71.56 456 LEU A O 1
ATOM 3260 N N . ASP A 1 457 ? -26.513 6.970 37.322 1.00 71.38 457 ASP A N 1
ATOM 3261 C CA . ASP A 1 457 ? -26.993 8.349 37.474 1.00 71.38 457 ASP A CA 1
ATOM 3262 C C . ASP A 1 457 ? -28.388 8.543 36.834 1.00 71.38 457 ASP A C 1
ATOM 3264 O O . ASP A 1 457 ? -28.923 7.672 36.141 1.00 71.38 457 ASP A O 1
ATOM 3268 N N . MET A 1 458 ? -29.001 9.708 37.072 1.00 66.31 458 MET A N 1
ATOM 3269 C CA . MET A 1 458 ? -30.354 10.052 36.614 1.00 66.31 458 MET A CA 1
ATOM 3270 C C . MET A 1 458 ? -30.603 9.749 35.127 1.00 66.31 458 MET A C 1
ATOM 3272 O O . MET A 1 458 ? -29.881 10.224 34.254 1.00 66.31 458 MET A O 1
ATOM 3276 N N . GLY A 1 459 ? -31.696 9.029 34.849 1.00 63.03 459 GLY A N 1
ATOM 3277 C CA . GLY A 1 459 ? -32.140 8.695 33.489 1.00 63.03 459 GLY A CA 1
ATOM 3278 C C . GLY A 1 459 ? -31.513 7.428 32.901 1.00 63.03 459 GLY A C 1
ATOM 3279 O O . GLY A 1 459 ? -31.930 7.007 31.826 1.00 63.03 459 GLY A O 1
ATOM 3280 N N . SER A 1 460 ? -30.558 6.809 33.599 1.00 66.56 460 SER A N 1
ATOM 3281 C CA . SER A 1 460 ? -29.908 5.570 33.161 1.00 66.56 460 SER A CA 1
ATOM 3282 C C . SER A 1 460 ? -30.820 4.351 33.313 1.00 66.56 460 SER A C 1
ATOM 3284 O O . SER A 1 460 ? -31.648 4.295 34.226 1.00 66.56 460 SER A O 1
ATOM 3286 N N . ILE A 1 461 ? -30.652 3.359 32.437 1.00 73.25 461 ILE A N 1
ATOM 3287 C CA . ILE A 1 461 ? -31.407 2.098 32.475 1.00 73.25 461 ILE A CA 1
ATOM 3288 C C . ILE A 1 461 ? -30.424 0.931 32.462 1.00 73.25 461 ILE A C 1
ATOM 3290 O O . ILE A 1 461 ? -29.591 0.835 31.565 1.00 73.25 461 ILE A O 1
ATOM 3294 N N . MET A 1 462 ? -30.551 0.022 33.427 1.00 78.44 462 MET A N 1
ATOM 3295 C CA . MET A 1 462 ? -29.849 -1.260 33.424 1.00 78.44 462 MET A CA 1
ATOM 3296 C C . MET A 1 462 ? -30.877 -2.386 33.354 1.00 78.44 462 MET A C 1
ATOM 3298 O O . MET A 1 462 ? -31.776 -2.452 34.193 1.00 78.44 462 MET A O 1
ATOM 3302 N N . THR A 1 463 ? -30.739 -3.266 32.366 1.00 77.12 463 THR A N 1
ATOM 3303 C CA . THR A 1 463 ? -31.551 -4.481 32.241 1.00 77.12 463 THR A CA 1
ATOM 3304 C C . THR A 1 463 ? -30.655 -5.691 32.455 1.00 77.12 463 THR A C 1
ATOM 3306 O O . THR A 1 463 ? -29.620 -5.815 31.807 1.00 77.12 463 THR A O 1
ATOM 3309 N N . VAL A 1 464 ? -31.050 -6.576 33.368 1.00 74.06 464 VAL A N 1
ATOM 3310 C CA . VAL A 1 464 ? -30.376 -7.856 33.607 1.00 74.06 464 VAL A CA 1
ATOM 3311 C C . VAL A 1 464 ? -31.364 -8.953 33.249 1.00 74.06 464 VAL A C 1
ATOM 3313 O O . VAL A 1 464 ? -32.429 -9.038 33.865 1.00 74.06 464 VAL A O 1
ATOM 3316 N N . GLN A 1 465 ? -31.047 -9.743 32.228 1.00 70.56 465 GLN A N 1
ATOM 3317 C CA . GLN A 1 465 ? -31.903 -10.838 31.780 1.00 70.56 465 GLN A CA 1
ATOM 3318 C C . GLN A 1 465 ? -31.336 -12.179 32.274 1.00 70.56 465 GLN A C 1
ATOM 3320 O O . GLN A 1 465 ? -30.168 -12.487 32.064 1.00 70.56 465 GLN A O 1
ATOM 3325 N N . ASP A 1 466 ? -32.202 -12.966 32.923 1.00 57.78 466 ASP A N 1
ATOM 3326 C CA . ASP A 1 466 ? -31.994 -14.342 33.403 1.00 57.78 466 ASP A CA 1
ATOM 3327 C C . ASP A 1 466 ? -31.116 -14.608 34.647 1.00 57.78 466 ASP A C 1
ATOM 3329 O O . ASP A 1 466 ? -30.330 -13.799 35.131 1.00 57.78 466 ASP A O 1
ATOM 3333 N N . SER A 1 467 ? -31.320 -15.798 35.230 1.00 52.62 467 SER A N 1
ATOM 3334 C CA . SER A 1 467 ? -30.828 -16.210 36.555 1.00 52.62 467 SER A CA 1
ATOM 3335 C C . SER A 1 467 ? -29.350 -16.628 36.620 1.00 52.62 467 SER A C 1
ATOM 3337 O O . SER A 1 467 ? -28.921 -17.129 37.659 1.00 52.62 467 SER A O 1
ATOM 3339 N N . MET A 1 468 ? -28.583 -16.507 35.529 1.00 55.22 468 MET A N 1
ATOM 3340 C CA . MET A 1 468 ? -27.196 -17.006 35.447 1.00 55.22 468 MET A CA 1
ATOM 3341 C C . MET A 1 468 ? -26.121 -15.918 35.318 1.00 55.22 468 MET A C 1
ATOM 3343 O O . MET A 1 468 ? -24.936 -16.248 35.345 1.00 55.22 468 MET A O 1
ATOM 3347 N N . SER A 1 469 ? -26.488 -14.637 35.235 1.00 65.56 469 SER A N 1
ATOM 3348 C CA . SER A 1 469 ? -25.516 -13.539 35.307 1.00 65.56 469 SER A CA 1
ATOM 3349 C C . SER A 1 469 ? -25.030 -13.334 36.746 1.00 65.56 469 SER A C 1
ATOM 3351 O O . SER A 1 469 ? -25.842 -13.241 37.672 1.00 65.56 469 SER A O 1
ATOM 3353 N N . THR A 1 470 ? -23.718 -13.213 36.954 1.00 72.94 470 THR A N 1
ATOM 3354 C CA . THR A 1 470 ? -23.150 -12.911 38.277 1.00 72.94 470 THR A CA 1
ATOM 3355 C C . THR A 1 470 ? -22.701 -11.460 38.351 1.00 72.94 470 THR A C 1
ATOM 3357 O O . THR A 1 470 ? -21.748 -11.066 37.681 1.00 72.94 470 THR A O 1
ATOM 3360 N N . ILE A 1 471 ? -23.354 -10.679 39.208 1.00 71.94 471 ILE A N 1
ATOM 3361 C CA . ILE A 1 471 ? -22.910 -9.332 39.574 1.00 71.94 471 ILE A CA 1
ATOM 3362 C C . ILE A 1 471 ? -22.285 -9.411 40.965 1.00 71.94 471 ILE A C 1
ATOM 3364 O O . ILE A 1 471 ? -22.936 -9.837 41.921 1.00 71.94 471 ILE A O 1
ATOM 3368 N N . SER A 1 472 ? -21.023 -9.006 41.081 1.00 69.50 472 SER A N 1
ATOM 3369 C CA . SER A 1 472 ? -20.322 -8.879 42.358 1.00 69.50 472 SER A CA 1
ATOM 3370 C C . SER A 1 472 ? -19.785 -7.455 42.508 1.00 69.50 472 SER A C 1
ATOM 3372 O O . SER A 1 472 ? -18.991 -6.994 41.694 1.00 69.50 472 SER A O 1
ATOM 3374 N N . GLY A 1 473 ? -20.273 -6.732 43.523 1.00 64.75 473 GLY A N 1
ATOM 3375 C CA . GLY A 1 473 ? -19.931 -5.325 43.746 1.00 64.75 473 GLY A CA 1
ATOM 3376 C C . GLY A 1 473 ? -20.956 -4.566 44.593 1.00 64.75 473 GLY A C 1
ATOM 3377 O O . GLY A 1 473 ? -21.984 -5.116 44.994 1.00 64.75 473 GLY A O 1
ATOM 3378 N N . TYR A 1 474 ? -20.657 -3.294 44.867 1.00 61.53 474 TYR A N 1
ATOM 3379 C CA . TYR A 1 474 ? -21.599 -2.344 45.468 1.00 61.53 474 TYR A CA 1
ATOM 3380 C C . TYR A 1 474 ? -22.371 -1.620 44.367 1.00 61.53 474 TYR A C 1
ATOM 3382 O O . TYR A 1 474 ? -21.754 -1.060 43.463 1.00 61.53 474 TYR A O 1
ATOM 3390 N N . LEU A 1 475 ? -23.701 -1.606 44.466 1.00 70.94 475 LEU A N 1
ATOM 3391 C CA . LEU A 1 475 ? -24.561 -0.800 43.602 1.00 70.94 475 LEU A CA 1
ATOM 3392 C C . LEU A 1 475 ? -24.829 0.548 44.280 1.00 70.94 475 LEU A C 1
ATOM 3394 O O . LEU A 1 475 ? -25.430 0.582 45.356 1.00 70.94 475 LEU A O 1
ATOM 3398 N N . HIS A 1 476 ? -24.410 1.638 43.641 1.00 69.31 476 HIS A N 1
ATOM 3399 C CA . HIS A 1 476 ? -24.764 3.000 44.020 1.00 69.31 476 HIS A CA 1
ATOM 3400 C C . HIS A 1 476 ? -25.759 3.587 43.013 1.00 69.31 476 HIS A C 1
ATOM 3402 O O . HIS A 1 476 ? -25.563 3.527 41.798 1.00 69.31 476 HIS A O 1
ATOM 3408 N N . ILE A 1 477 ? -26.849 4.156 43.529 1.00 65.44 477 ILE A N 1
ATOM 3409 C CA . ILE A 1 477 ? -27.898 4.783 42.720 1.00 65.44 477 ILE A CA 1
ATOM 3410 C C . ILE A 1 477 ? -27.911 6.274 43.055 1.00 65.44 477 ILE A C 1
ATOM 3412 O O . ILE A 1 477 ? -28.358 6.676 44.131 1.00 65.44 477 ILE A O 1
ATOM 3416 N N . GLY A 1 478 ? -27.429 7.099 42.127 1.00 50.00 478 GLY A N 1
ATOM 3417 C CA . GLY A 1 478 ? -27.427 8.551 42.271 1.00 50.00 478 GLY A CA 1
ATOM 3418 C C . GLY A 1 478 ? -28.839 9.136 42.140 1.00 50.00 478 GLY A C 1
ATOM 3419 O O . GLY A 1 478 ? -29.611 8.713 41.284 1.00 50.00 478 GLY A O 1
ATOM 3420 N N . TYR A 1 479 ? -29.178 10.107 43.002 1.00 47.66 479 TYR A N 1
ATOM 3421 C CA . TYR A 1 479 ? -30.384 10.963 42.994 1.00 47.66 479 TYR A CA 1
ATOM 3422 C C . TYR A 1 479 ? -31.554 10.492 42.097 1.00 47.66 479 TYR A C 1
ATOM 3424 O O . TYR A 1 479 ? -31.707 10.925 40.961 1.00 47.66 479 TYR A O 1
ATOM 3432 N N . LEU A 1 480 ? -32.459 9.669 42.631 1.00 43.22 480 LEU A N 1
ATOM 3433 C CA . LEU A 1 480 ? -33.710 9.310 41.953 1.00 43.22 480 LEU A CA 1
ATOM 3434 C C . LEU A 1 480 ? -34.630 10.535 41.795 1.00 43.22 480 LEU A C 1
ATOM 3436 O O . LEU A 1 480 ? -35.153 11.062 42.779 1.00 43.22 480 LEU A O 1
ATOM 3440 N N . SER A 1 481 ? -34.922 10.945 40.557 1.00 40.69 481 SER A N 1
ATOM 3441 C CA . SER A 1 481 ? -36.196 11.614 40.265 1.00 40.69 481 SER A CA 1
ATOM 3442 C C . SER A 1 481 ? -37.259 10.533 40.022 1.00 40.69 481 SER A C 1
ATOM 3444 O O . SER A 1 481 ? -37.005 9.507 39.400 1.00 40.69 481 SER A O 1
ATOM 3446 N N . ALA A 1 482 ? -38.442 10.712 40.603 1.00 35.62 482 ALA A N 1
ATOM 3447 C CA . ALA A 1 482 ? -39.377 9.646 40.975 1.00 35.62 482 ALA A CA 1
ATOM 3448 C C . ALA A 1 482 ? -40.122 8.883 39.840 1.00 35.62 482 ALA A C 1
ATOM 3450 O O . ALA A 1 482 ? -41.278 8.520 40.042 1.00 35.62 482 ALA A O 1
ATOM 3451 N N . PHE A 1 483 ? -39.532 8.622 38.662 1.00 37.19 483 PHE A N 1
ATOM 3452 C CA . PHE A 1 483 ? -40.257 8.034 37.513 1.00 37.19 483 PHE A CA 1
ATOM 3453 C C . PHE A 1 483 ? -39.492 6.999 36.650 1.00 37.19 483 PHE A C 1
ATOM 3455 O O . PHE A 1 483 ? -39.770 6.878 35.460 1.00 37.19 483 PHE A O 1
ATOM 3462 N N . GLY A 1 484 ? -38.580 6.205 37.220 1.00 39.72 484 GLY A N 1
ATOM 3463 C CA . GLY A 1 484 ? -38.0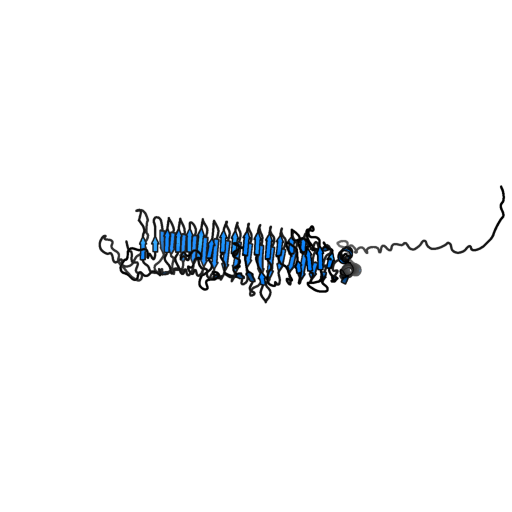17 5.022 36.539 1.00 39.72 484 GLY A CA 1
ATOM 3464 C C . GLY A 1 484 ? -38.789 3.740 36.881 1.00 39.72 484 GLY A C 1
ATOM 3465 O O . GLY A 1 484 ? -38.937 3.422 38.059 1.00 39.72 484 GLY A O 1
ATOM 3466 N N . ALA A 1 485 ? -39.294 3.010 35.881 1.00 39.31 485 ALA A N 1
ATOM 3467 C CA . ALA A 1 485 ? -39.883 1.681 36.068 1.00 39.31 485 ALA A CA 1
ATOM 3468 C C . ALA A 1 485 ? -38.776 0.614 36.078 1.00 39.31 485 ALA A C 1
ATOM 3470 O O . ALA A 1 485 ? -37.932 0.607 35.189 1.00 39.31 485 ALA A O 1
ATOM 3471 N N . TRP A 1 486 ? -38.800 -0.280 37.068 1.00 41.06 486 TRP A N 1
ATOM 3472 C CA . TRP A 1 486 ? -37.906 -1.435 37.172 1.00 41.06 486 TRP A CA 1
ATOM 3473 C C . TRP A 1 486 ? -38.745 -2.713 37.069 1.00 41.06 486 TRP A C 1
ATOM 3475 O O . TRP A 1 486 ? -39.693 -2.877 37.836 1.00 41.06 486 TRP A O 1
ATOM 3485 N N . GLU A 1 487 ? -38.387 -3.629 36.170 1.00 39.00 487 GLU A N 1
ATOM 3486 C CA . GLU A 1 487 ? -38.814 -5.033 36.229 1.00 39.00 487 GLU A CA 1
ATOM 3487 C C . GLU A 1 487 ? -37.616 -5.865 36.692 1.00 39.00 487 GLU A C 1
ATOM 3489 O O . GLU A 1 487 ? -36.782 -6.295 35.903 1.00 39.00 487 GLU A O 1
ATOM 3494 N N . LEU A 1 488 ? -37.497 -6.042 38.007 1.00 43.00 488 LEU A N 1
ATOM 3495 C CA . LEU A 1 488 ? -36.533 -6.964 38.599 1.00 43.00 488 LEU A CA 1
ATOM 3496 C C . LEU A 1 488 ? -37.164 -8.358 38.664 1.00 43.00 488 LEU A C 1
ATOM 3498 O O . LEU A 1 488 ? -38.147 -8.568 39.380 1.00 43.00 488 LEU A O 1
ATOM 3502 N N . GLY A 1 489 ? -36.582 -9.318 37.943 1.00 44.00 489 GLY A N 1
ATOM 3503 C CA . GLY A 1 489 ? -36.757 -10.736 38.256 1.00 44.00 489 GLY A CA 1
ATOM 3504 C C . GLY A 1 489 ? -36.308 -11.019 39.696 1.00 44.00 489 GLY A C 1
ATOM 3505 O O . GLY A 1 489 ? -35.448 -10.324 40.232 1.00 44.00 489 GLY A O 1
ATOM 3506 N N . SER A 1 490 ? -36.941 -11.999 40.345 1.00 37.59 490 SER A N 1
ATOM 3507 C CA . SER A 1 490 ? -36.815 -12.328 41.777 1.00 37.59 490 SER A CA 1
ATOM 3508 C C . SER A 1 490 ? -35.400 -12.162 42.362 1.00 37.59 490 SER A C 1
ATOM 3510 O O . SER A 1 490 ? -34.490 -12.901 41.992 1.00 37.59 490 SER A O 1
ATOM 3512 N N . LEU A 1 491 ? -35.245 -11.239 43.319 1.00 40.03 491 LEU A N 1
ATOM 3513 C CA . LEU A 1 491 ? -33.998 -10.991 44.053 1.00 40.03 491 LEU A CA 1
ATOM 3514 C C . LEU A 1 491 ? -33.875 -11.858 45.326 1.00 40.03 491 LEU A C 1
ATOM 3516 O O . LEU A 1 491 ? -34.879 -12.104 46.002 1.00 40.03 491 LEU A O 1
ATOM 3520 N N . PRO A 1 492 ? -32.652 -12.258 45.721 1.00 35.50 492 PRO A N 1
ATOM 3521 C CA . PRO A 1 492 ? -32.357 -12.802 47.042 1.00 35.50 492 PRO A CA 1
ATOM 3522 C C . PRO A 1 492 ? -32.282 -11.720 48.139 1.00 35.50 492 PRO A C 1
ATOM 3524 O O . PRO A 1 492 ? -32.049 -10.542 47.891 1.00 35.50 492 PRO A O 1
ATOM 3527 N N . ASN A 1 493 ? -32.495 -12.196 49.367 1.00 35.66 493 ASN A N 1
ATOM 3528 C CA . ASN A 1 493 ? -32.461 -11.538 50.677 1.00 35.66 493 ASN A CA 1
ATOM 3529 C C . ASN A 1 493 ? -31.690 -10.197 50.753 1.00 35.66 493 ASN A C 1
ATOM 3531 O O . ASN A 1 493 ? -30.461 -10.178 50.730 1.00 35.66 493 ASN A O 1
ATOM 3535 N N . VAL A 1 494 ? -32.430 -9.099 50.932 1.00 35.97 494 VAL A N 1
ATOM 3536 C CA . VAL A 1 494 ? -31.894 -7.777 51.288 1.00 35.97 494 VAL A CA 1
ATOM 3537 C C . VAL A 1 494 ? -31.849 -7.683 52.812 1.00 35.97 494 VAL A C 1
ATOM 3539 O O . VAL A 1 494 ? -32.896 -7.738 53.460 1.00 35.97 494 VAL A O 1
ATOM 3542 N N . ASP A 1 495 ? -30.657 -7.533 53.389 1.00 31.91 495 ASP A N 1
ATOM 3543 C CA . ASP A 1 495 ? -30.506 -7.180 54.804 1.00 31.91 495 ASP A CA 1
ATOM 3544 C C . ASP A 1 495 ? -30.826 -5.683 54.942 1.00 31.91 495 ASP A C 1
ATOM 3546 O O . ASP A 1 495 ? -29.988 -4.807 54.733 1.00 31.91 495 ASP A O 1
ATOM 3550 N N . ALA A 1 496 ? -32.105 -5.379 55.167 1.00 36.00 496 ALA A N 1
ATOM 3551 C CA . ALA A 1 496 ? -32.582 -4.018 55.345 1.00 36.00 496 ALA A CA 1
ATOM 3552 C C . ALA A 1 496 ? -32.298 -3.556 56.780 1.00 36.00 496 ALA A C 1
ATOM 3554 O O . ALA A 1 496 ? -33.020 -3.924 57.711 1.00 36.00 496 ALA A O 1
ATOM 3555 N N . ASP A 1 497 ? -31.293 -2.697 56.957 1.00 33.28 497 ASP A N 1
ATOM 3556 C CA . ASP A 1 497 ? -31.199 -1.899 58.174 1.00 33.28 497 ASP A CA 1
ATOM 3557 C C .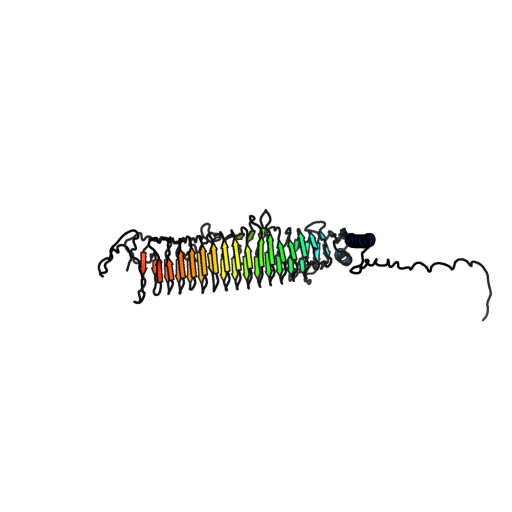 ASP A 1 497 ? -32.400 -0.932 58.240 1.00 33.28 497 ASP A C 1
ATOM 3559 O O . ASP A 1 497 ? -32.797 -0.283 57.270 1.00 33.28 497 ASP A O 1
ATOM 3563 N N . ASN A 1 498 ? -33.061 -0.931 59.396 1.00 33.81 498 ASN A N 1
ATOM 3564 C CA . ASN A 1 498 ? -34.423 -0.442 59.616 1.00 33.81 498 ASN A CA 1
ATOM 3565 C C . ASN A 1 498 ? -34.708 0.995 59.123 1.00 33.81 498 ASN A C 1
ATOM 3567 O O . ASN A 1 498 ? -34.375 1.955 59.817 1.00 33.81 498 ASN A O 1
ATOM 3571 N N . ASN A 1 499 ? -35.475 1.139 58.032 1.00 33.91 499 ASN A N 1
ATOM 3572 C CA . ASN A 1 499 ? -36.713 1.945 57.965 1.00 33.91 499 ASN A CA 1
ATOM 3573 C C . ASN A 1 499 ? -37.316 1.977 56.546 1.00 33.91 499 ASN A C 1
ATOM 3575 O O . ASN A 1 499 ? -37.307 3.005 55.881 1.00 33.91 499 ASN A O 1
ATOM 3579 N N . THR A 1 500 ? -37.895 0.870 56.080 1.00 31.12 500 THR A N 1
ATOM 3580 C CA . THR A 1 500 ? -39.177 0.822 55.340 1.00 31.12 500 THR A CA 1
ATOM 3581 C C . THR A 1 500 ? -39.485 -0.623 54.956 1.00 31.12 500 THR A C 1
ATOM 3583 O O . THR A 1 500 ? -38.613 -1.409 54.612 1.00 31.12 500 THR A O 1
ATOM 3586 N N . LYS A 1 501 ? -40.755 -1.002 55.095 1.00 28.55 501 LYS A N 1
ATOM 3587 C CA . LYS A 1 501 ? -41.252 -2.370 54.926 1.00 28.55 501 LYS A CA 1
ATOM 3588 C C . LYS A 1 501 ? -41.422 -2.687 53.434 1.00 28.55 501 LYS A C 1
ATOM 3590 O O . LYS A 1 501 ? -42.276 -2.080 52.796 1.00 28.55 501 LYS A O 1
ATOM 3595 N N . SER A 1 502 ? -40.723 -3.693 52.917 1.00 29.61 502 SER A N 1
ATOM 3596 C CA . SER A 1 502 ? -41.189 -4.488 51.771 1.00 29.61 502 SER A CA 1
ATOM 3597 C C . SER A 1 502 ? -40.782 -5.955 51.974 1.00 29.61 502 SER A C 1
ATOM 3599 O O . SER A 1 502 ? -39.732 -6.235 52.544 1.00 29.61 502 SER A O 1
ATOM 3601 N N . GLN A 1 503 ? -41.690 -6.882 51.660 1.00 29.50 503 GLN A N 1
ATOM 3602 C CA . GLN A 1 503 ? -41.514 -8.330 51.835 1.00 29.50 503 GLN A CA 1
ATOM 3603 C C . GLN A 1 503 ? -40.870 -8.939 50.585 1.00 29.50 503 GLN A C 1
ATOM 3605 O O . GLN A 1 503 ? -41.356 -8.669 49.491 1.00 29.50 503 GLN A O 1
ATOM 3610 N N . LEU A 1 504 ? -39.873 -9.814 50.758 1.00 30.30 504 LEU A N 1
ATOM 3611 C CA . LEU A 1 504 ? -39.307 -10.685 49.716 1.00 30.30 504 LEU A CA 1
ATOM 3612 C C . LEU A 1 504 ? -38.963 -12.067 50.323 1.00 30.30 504 LEU A C 1
ATOM 3614 O O . LEU A 1 504 ? -38.397 -12.133 51.413 1.00 30.30 504 LEU A O 1
ATOM 3618 N N . GLU A 1 505 ? -39.326 -13.160 49.637 1.00 29.75 505 GLU A N 1
ATOM 3619 C CA . GLU A 1 505 ? -39.010 -14.568 49.977 1.00 29.75 505 GLU A CA 1
ATOM 3620 C C . GLU A 1 505 ? -38.054 -15.188 48.920 1.00 29.75 505 GLU A C 1
ATOM 3622 O O . GLU A 1 505 ? -38.135 -14.833 47.748 1.00 29.75 505 GLU A O 1
ATOM 3627 N N . GLY A 1 506 ? -37.140 -16.085 49.352 1.00 28.92 506 GLY A N 1
ATOM 3628 C CA . GLY A 1 506 ? -35.951 -16.613 48.620 1.00 28.92 506 GLY A CA 1
ATOM 3629 C C . GLY A 1 506 ? -36.188 -17.647 47.489 1.00 28.92 506 GLY A C 1
ATOM 3630 O O . GLY A 1 506 ? -37.325 -18.008 47.221 1.00 28.92 506 GLY A O 1
ATOM 3631 N N . GLN A 1 507 ? -35.176 -18.199 46.783 1.00 30.62 507 GLN A N 1
ATOM 3632 C CA . GLN A 1 507 ? -33.843 -18.697 47.199 1.00 30.62 507 GLN A CA 1
ATOM 3633 C C . GLN A 1 507 ? -32.709 -18.523 46.147 1.00 30.62 507 GLN A C 1
ATOM 3635 O O . GLN A 1 507 ? -32.954 -18.703 44.962 1.00 30.62 507 GLN A O 1
ATOM 3640 N N . GLY A 1 508 ? -31.456 -18.376 46.625 1.00 37.44 508 GLY A N 1
ATOM 3641 C CA . GLY A 1 508 ? -30.250 -19.016 46.048 1.00 37.44 508 GLY A CA 1
ATOM 3642 C C . GLY A 1 508 ? -29.331 -18.227 45.089 1.00 37.44 508 GLY A C 1
ATOM 3643 O O . GLY A 1 508 ? -29.604 -18.164 43.904 1.00 37.44 508 GLY A O 1
ATOM 3644 N N . HIS A 1 509 ? -28.162 -17.804 45.606 1.00 35.34 509 HIS A N 1
ATOM 3645 C CA . HIS A 1 509 ? -26.897 -17.449 44.914 1.00 35.34 509 HIS A CA 1
ATOM 3646 C C . HIS A 1 509 ? -26.782 -16.148 44.083 1.00 35.34 509 HIS A C 1
ATOM 3648 O O . HIS A 1 509 ? -26.422 -16.205 42.920 1.00 35.34 509 HIS A O 1
ATOM 3654 N N . THR A 1 510 ? -26.906 -14.978 44.718 1.00 42.22 510 THR A N 1
ATOM 3655 C CA . THR A 1 510 ? -26.079 -13.762 44.484 1.00 42.22 510 THR A CA 1
ATOM 3656 C C . THR A 1 510 ? -26.344 -12.788 45.641 1.00 42.22 510 THR A C 1
ATOM 3658 O O . THR A 1 510 ? -27.421 -12.813 46.226 1.00 42.22 510 THR A O 1
ATOM 3661 N N . GLY A 1 511 ? -25.361 -11.994 46.070 1.00 43.84 511 GLY A N 1
ATOM 3662 C CA . GLY A 1 511 ? -25.539 -10.998 47.134 1.00 43.84 511 GLY A CA 1
ATOM 3663 C C . GLY A 1 511 ? -25.334 -9.604 46.565 1.00 43.84 511 GLY A C 1
ATOM 3664 O O . GLY A 1 511 ? -24.196 -9.239 46.293 1.00 43.84 511 GLY A O 1
ATOM 3665 N N . ILE A 1 512 ? -26.412 -8.841 46.375 1.00 44.84 512 ILE A N 1
ATOM 3666 C CA . ILE A 1 512 ? -26.330 -7.417 46.031 1.00 44.84 512 ILE A CA 1
ATOM 3667 C C . ILE A 1 512 ? -26.396 -6.636 47.345 1.00 44.84 512 ILE A C 1
ATOM 3669 O O . ILE A 1 512 ? -27.444 -6.591 47.986 1.00 44.84 512 ILE A O 1
ATOM 3673 N N . ASN A 1 513 ? -25.284 -6.021 47.753 1.00 39.66 513 ASN A N 1
ATOM 3674 C CA . ASN A 1 513 ? -25.297 -5.050 48.845 1.00 39.66 513 ASN A CA 1
ATOM 3675 C C . ASN A 1 513 ? -25.700 -3.691 48.271 1.00 39.66 513 ASN A C 1
ATOM 3677 O O . ASN A 1 513 ? -24.917 -3.043 47.575 1.00 39.66 513 ASN A O 1
ATOM 3681 N N . VAL A 1 514 ? -26.935 -3.277 48.549 1.00 41.09 514 VAL A N 1
ATOM 3682 C CA . VAL A 1 514 ? -27.438 -1.948 48.191 1.00 41.09 514 VAL A CA 1
ATOM 3683 C C . VAL A 1 514 ? -27.101 -0.988 49.330 1.00 41.09 514 VAL A C 1
ATOM 3685 O O . VAL A 1 514 ? -27.638 -1.122 50.429 1.00 41.09 514 VAL A O 1
ATOM 3688 N N . CYS A 1 515 ? -26.227 -0.017 49.071 1.00 35.72 515 CYS A N 1
ATOM 3689 C CA . CYS A 1 515 ? -26.008 1.118 49.967 1.00 35.72 515 CYS A CA 1
ATOM 3690 C C . CYS A 1 515 ? -26.871 2.284 49.465 1.00 35.72 515 CYS A C 1
ATOM 3692 O O . CYS A 1 515 ? -26.580 2.831 48.401 1.00 35.72 515 CYS A O 1
ATOM 3694 N N . MET A 1 516 ? -27.942 2.621 50.193 1.00 38.12 516 MET A N 1
ATOM 3695 C CA . MET A 1 516 ? -28.779 3.801 49.909 1.00 38.12 516 MET A CA 1
ATOM 3696 C C . MET A 1 516 ? -28.178 5.087 50.466 1.00 38.12 516 MET A C 1
ATOM 3698 O O . MET A 1 516 ? -27.634 5.039 51.594 1.00 38.12 516 MET A O 1
#

pLDDT: mean 79.39, std 20.44, range [28.55, 98.75]

Radius of gyration: 38.22 Å; chains: 1; bounding box: 84×69×148 Å

Foldseek 3Di:
DDDDDDDYDDDDDDDPDDDPPDPPPPPPPLPDQDDDDPPDDDDPVSVVVNVVSVVVVVVVVVVVPPAAEAEFECVVPLARVVVDQVVGEALHEYAFEAEHEDQEEAQHHNYEDEYPAAPGTAYEYEQVDQESYEFQAANYEYERHEFEYPAQDHYEHYEYDNQGEYEYYQYAYPSYVFDEEFEDNYEYEYQEYHNGAEYEFEHNGEYEYNYEDEHHEYEFYQLGEYEYEADPAAHEHQEYEYENQGEYEYDDEDGEHEHNFAYEAYAAYEYAYPYEYEYHFNPPPVDPHGEAYHEANYEYEEENYEAQEEAEHENQYEYEYAQYFAHHPPDPQAFHEHEWYANYEYEYQAYEGQAYEYEHAYEYEAHLYEHAQDDPVPHRGRYHFALYEYEYANYEYNEEYEFEHQYEYEYHLYEYQYAYEYYHQGEYEYEANYEQNHPPDPPDDDDPDDSFNYEDEPNYYYHYDDDHYAYDTEHDYYDDDPDDDDDDDADDDDPDDDDDDDDHDDDDDYDHHYDD